Protein 1XE7 (pdb70)

Structure (mmCIF, N/CA/C/O backbone):
data_1XE7
#
_entry.id   1XE7
#
_cell.length_a   206.800
_cell.length_b   206.800
_cell.length_c   206.800
_cell.angle_alpha   90.00
_cell.angle_beta   90.00
_cell.angle_gamma   90.00
#
_symmetry.space_group_name_H-M   'I 4 3 2'
#
loop_
_entity.id
_entity.type
_entity.pdbx_description
1 polymer 'Hypothetical 22.5 kDa protein in TUB1-CPR3 intergenic region'
2 non-polymer GUANINE
3 non-polymer 1,2-ETHANEDIOL
4 non-polymer 'ACETIC ACID'
5 water water
#
loop_
_atom_site.group_PDB
_atom_site.id
_atom_site.type_symbol
_atom_site.label_atom_id
_atom_site.label_alt_id
_atom_site.label_comp_id
_atom_site.label_asym_id
_atom_site.label_entity_id
_atom_site.label_seq_id
_atom_site.pdbx_PDB_ins_code
_atom_site.Cartn_x
_atom_site.Cartn_y
_atom_site.Cartn_z
_atom_site.occupancy
_atom_site.B_iso_or_equiv
_atom_site.auth_seq_id
_atom_site.auth_comp_id
_atom_site.auth_asym_id
_atom_site.auth_atom_id
_atom_site.pdbx_PDB_model_num
ATOM 1 N N . ALA A 1 9 ? 178.240 143.811 34.350 1.00 44.09 9 ALA A N 1
ATOM 2 C CA . ALA A 1 9 ? 178.498 144.283 35.741 1.00 43.67 9 ALA A CA 1
ATOM 3 C C . ALA A 1 9 ? 179.299 145.582 35.737 1.00 43.03 9 ALA A C 1
ATOM 4 O O . ALA A 1 9 ? 180.317 145.689 35.055 1.00 42.07 9 ALA A O 1
ATOM 6 N N . ASN A 1 10 ? 178.836 146.569 36.499 1.00 42.00 10 ASN A N 1
ATOM 7 C CA . ASN A 1 10 ? 179.529 147.847 36.573 1.00 40.26 10 ASN A CA 1
ATOM 8 C C . ASN A 1 10 ? 180.984 147.649 36.959 1.00 37.18 10 ASN A C 1
ATOM 9 O O . ASN A 1 10 ? 181.327 146.691 37.647 1.00 37.27 10 ASN A O 1
ATOM 14 N N . ALA A 1 11 ? 181.838 148.558 36.507 1.00 33.00 11 ALA A N 1
ATOM 15 C CA . ALA A 1 11 ? 183.257 148.470 36.809 1.00 32.58 11 ALA A CA 1
ATOM 16 C C . ALA A 1 11 ? 183.816 149.835 37.147 1.00 30.01 11 ALA A C 1
ATOM 17 O O . ALA A 1 11 ? 183.447 150.841 36.540 1.00 29.11 11 ALA A O 1
ATOM 19 N N . ALA A 1 12 ? 184.709 149.868 38.127 1.00 29.73 12 ALA A N 1
ATOM 20 C CA . ALA A 1 12 ? 185.337 151.113 38.524 1.00 28.89 12 ALA A CA 1
ATOM 21 C C . ALA A 1 12 ? 186.309 151.505 37.415 1.00 29.28 12 ALA A C 1
ATOM 22 O O . ALA A 1 12 ? 186.940 150.647 36.801 1.00 28.53 12 ALA A O 1
ATOM 24 N N . ILE A 1 13 ? 186.408 152.802 37.152 1.00 29.99 13 ILE A N 1
ATOM 25 C CA . ILE A 1 13 ? 187.307 153.306 36.125 1.00 31.37 13 ILE A CA 1
ATOM 26 C C . ILE A 1 13 ? 188.635 153.654 36.792 1.00 31.34 13 ILE A C 1
ATOM 27 O O . ILE A 1 13 ? 188.806 154.742 37.342 1.00 31.05 13 ILE A O 1
ATOM 32 N N . GLU A 1 14 ? 189.565 152.706 36.747 1.00 31.20 14 GLU A N 1
ATOM 33 C CA . GLU A 1 14 ? 190.877 152.874 37.366 1.00 31.43 14 GLU A CA 1
ATOM 34 C C . GLU A 1 14 ? 191.987 152.545 36.362 1.00 30.14 14 GLU A C 1
ATOM 35 O O . GLU A 1 14 ? 192.662 151.520 36.475 1.00 29.68 14 GLU A O 1
ATOM 41 N N . PRO A 1 15 ? 192.191 153.422 35.367 1.00 30.36 15 PRO A N 1
ATOM 42 C CA . PRO A 1 15 ? 193.212 153.248 34.324 1.00 29.78 15 PRO A CA 1
ATOM 43 C C . PRO A 1 15 ? 194.589 152.944 34.904 1.00 30.14 15 PRO A C 1
ATOM 44 O O . PRO A 1 15 ? 195.025 153.607 35.843 1.00 29.55 15 PRO A O 1
ATOM 48 N N . ALA A 1 16 ? 195.271 151.951 34.338 1.00 28.31 16 ALA A N 1
ATOM 49 C CA . ALA A 1 16 ? 196.604 151.590 34.805 1.00 28.62 16 ALA A CA 1
ATOM 50 C C . ALA A 1 16 ? 197.609 152.652 34.379 1.00 28.51 16 ALA A C 1
ATOM 51 O O . ALA A 1 16 ? 197.288 153.562 33.609 1.00 27.80 16 ALA A O 1
ATOM 53 N N . SER A 1 17 ? 198.831 152.532 34.883 1.00 29.81 17 SER A N 1
ATOM 54 C CA . SER A 1 17 ? 199.883 153.489 34.573 1.00 30.32 17 SER A CA 1
ATOM 55 C C . SER A 1 17 ? 200.077 153.736 33.081 1.00 29.22 17 SER A C 1
ATOM 56 O O . SER A 1 17 ? 200.088 154.886 32.642 1.00 28.69 17 SER A O 1
ATOM 59 N N . PHE A 1 18 ? 200.227 152.669 32.299 1.00 29.44 18 PHE A N 1
ATOM 60 C CA . PHE A 1 18 ? 200.448 152.844 30.870 1.00 30.93 18 PHE A CA 1
ATOM 61 C C . PHE A 1 18 ? 199.233 153.294 30.066 1.00 31.05 18 PHE A C 1
ATOM 62 O O . PHE A 1 18 ? 199.325 153.483 28.855 1.00 32.22 18 PHE A O 1
ATOM 70 N N . VAL A 1 19 ? 198.096 153.469 30.734 1.00 29.76 19 VAL A N 1
ATOM 71 C CA . VAL A 1 19 ? 196.904 153.958 30.049 1.00 29.89 19 VAL A CA 1
ATOM 72 C C . VAL A 1 19 ? 196.920 155.478 30.179 1.00 30.16 19 VAL A C 1
ATOM 73 O O . VAL A 1 19 ? 196.671 156.195 29.213 1.00 31.16 19 VAL A O 1
ATOM 77 N N . LYS A 1 20 ? 197.233 155.963 31.377 1.00 30.59 20 LYS A N 1
ATOM 78 C CA . LYS A 1 20 ? 197.304 157.397 31.630 1.00 31.90 20 LYS A CA 1
ATOM 79 C C . LYS A 1 20 ? 198.515 157.969 30.898 1.00 32.59 20 LYS A C 1
ATOM 80 O O . LYS A 1 20 ? 198.492 159.105 30.424 1.00 33.53 20 LYS A O 1
ATOM 86 N N . VAL A 1 21 ? 199.575 157.171 30.823 1.00 31.80 21 VAL A N 1
ATOM 87 C CA . VAL A 1 21 ? 200.807 157.573 30.152 1.00 31.61 21 VAL A CA 1
ATOM 88 C C . VAL A 1 21 ? 201.245 156.460 29.203 1.00 29.86 21 VAL A C 1
ATOM 89 O O . VAL A 1 21 ? 202.021 155.575 29.572 1.00 29.65 21 VAL A O 1
ATOM 93 N N . PRO A 1 22 ? 200.739 156.488 27.961 1.00 28.79 22 PRO A N 1
ATOM 94 C CA . PRO A 1 22 ? 201.079 155.474 26.961 1.00 28.37 22 PRO A CA 1
ATOM 95 C C . PRO A 1 22 ? 202.581 155.258 26.820 1.00 26.89 22 PRO A C 1
ATOM 96 O O . PRO A 1 22 ? 203.364 156.202 26.902 1.00 27.88 22 PRO A O 1
ATOM 100 N N . MET A 1 23 ? 202.971 154.008 26.608 1.00 27.12 23 MET A N 1
ATOM 101 C CA . MET A 1 23 ? 204.378 153.673 26.432 1.00 26.61 23 MET A CA 1
ATOM 102 C C . MET A 1 23 ? 204.728 153.954 24.975 1.00 28.24 23 MET A C 1
ATOM 103 O O . MET A 1 23 ? 203.870 153.881 24.099 1.00 27.77 23 MET A O 1
ATOM 108 N N . PRO A 1 24 ? 205.994 154.294 24.692 1.00 29.03 24 PRO A N 1
ATOM 109 C CA . PRO A 1 24 ? 206.372 154.575 23.302 1.00 28.78 24 PRO A CA 1
ATOM 110 C C . PRO A 1 24 ? 206.258 153.387 22.355 1.00 29.09 24 PRO A C 1
ATOM 111 O O . PRO A 1 24 ? 205.985 153.560 21.167 1.00 30.34 24 PRO A O 1
ATOM 115 N N . GLU A 1 25 ? 206.462 152.182 22.878 1.00 27.68 25 GLU A N 1
ATOM 116 C CA . GLU A 1 25 ? 206.400 150.983 22.056 1.00 28.09 25 GLU A CA 1
ATOM 117 C C . GLU A 1 25 ? 205.658 149.852 22.756 1.00 27.72 25 GLU A C 1
ATOM 118 O O . GLU A 1 25 ? 205.668 149.756 23.981 1.00 28.67 25 GLU A O 1
ATOM 124 N N . PRO A 1 26 ? 205.010 148.975 21.981 1.00 27.38 26 PRO A N 1
ATOM 125 C CA . PRO A 1 26 ? 204.278 147.850 22.566 1.00 27.08 26 PRO A CA 1
ATOM 126 C C . PRO A 1 26 ? 205.205 146.641 22.669 1.00 26.80 26 PRO A C 1
ATOM 127 O O . PRO A 1 26 ? 206.304 146.639 22.098 1.00 25.50 26 PRO A O 1
ATOM 131 N N . PRO A 1 27 ? 204.783 145.599 23.401 1.00 26.02 27 PRO A N 1
ATOM 132 C CA . PRO A 1 27 ? 205.624 144.406 23.520 1.00 25.18 27 PRO A CA 1
ATOM 133 C C . PRO A 1 27 ? 205.886 143.913 22.095 1.00 27.35 27 PRO A C 1
ATOM 134 O O . PRO A 1 27 ? 205.026 144.060 21.222 1.00 25.35 27 PRO A O 1
ATOM 138 N N . SER A 1 28 ? 207.059 143.336 21.851 1.00 25.46 28 SER A N 1
ATOM 139 C CA . SER A 1 28 ? 207.387 142.869 20.507 1.00 25.88 28 SER A CA 1
ATOM 140 C C . SER A 1 28 ? 206.391 141.871 19.909 1.00 26.66 28 SER A C 1
ATOM 141 O O . SER A 1 28 ? 206.180 141.857 18.690 1.00 27.48 28 SER A O 1
ATOM 144 N N . SER A 1 29 ? 205.771 141.044 20.748 1.00 25.67 29 SER A N 1
ATOM 145 C CA . SER A 1 29 ? 204.799 140.069 20.255 1.00 26.90 29 SER A CA 1
ATOM 146 C C . SER A 1 29 ? 203.620 140.769 19.574 1.00 26.90 29 SER A C 1
ATOM 147 O O . SER A 1 29 ? 203.132 140.315 18.533 1.00 25.98 29 SER A O 1
ATOM 150 N N . LEU A 1 30 ? 203.166 141.873 20.162 1.00 27.73 30 LEU A N 1
ATOM 151 C CA . LEU A 1 30 ? 202.049 142.623 19.603 1.00 27.64 30 LEU A CA 1
ATOM 152 C C . LEU A 1 30 ? 202.504 143.407 18.374 1.00 29.02 30 LEU A C 1
ATOM 153 O O . LEU A 1 30 ? 201.750 143.563 17.414 1.00 28.03 30 LEU A O 1
ATOM 158 N N . GLN A 1 31 ? 203.739 143.901 18.397 1.00 29.17 31 GLN A N 1
ATOM 159 C CA . GLN A 1 31 ? 204.251 144.638 17.249 1.00 29.85 31 GLN A CA 1
ATOM 160 C C . GLN A 1 31 ? 204.292 143.680 16.062 1.00 28.89 31 GLN A C 1
ATOM 161 O O . GLN A 1 31 ? 203.961 144.057 14.938 1.00 29.62 31 GLN A O 1
ATOM 167 N N . GLN A 1 32 ? 204.692 142.437 16.320 1.00 29.74 32 GLN A N 1
ATOM 168 C CA . GLN A 1 32 ? 204.772 141.414 15.273 1.00 31.35 32 GLN A CA 1
ATOM 169 C C . GLN A 1 32 ? 203.377 141.138 14.708 1.00 31.29 32 GLN A C 1
ATOM 170 O O . GLN A 1 32 ? 203.201 140.979 13.497 1.00 28.06 32 GLN A O 1
ATOM 176 N N . LEU A 1 33 ? 202.390 141.072 15.596 1.00 28.66 33 LEU A N 1
ATOM 177 C CA . LEU A 1 33 ? 201.007 140.844 15.179 1.00 29.13 33 LEU A CA 1
ATOM 178 C C . LEU A 1 33 ? 200.565 142.009 14.293 1.00 28.04 33 LEU A C 1
ATOM 179 O O . LEU A 1 33 ? 199.950 141.808 13.246 1.00 31.01 33 LEU A O 1
ATOM 184 N N . ILE A 1 34 ? 200.883 143.226 14.720 1.00 26.79 34 ILE A N 1
ATOM 185 C CA . ILE A 1 34 ? 200.535 144.423 13.967 1.00 28.70 34 ILE A CA 1
ATOM 186 C C . ILE A 1 34 ? 201.177 144.391 12.575 1.00 30.73 34 ILE A C 1
ATOM 187 O O . ILE A 1 34 ? 200.519 144.667 11.569 1.00 30.41 34 ILE A O 1
ATOM 192 N N . ASN A 1 35 ? 202.457 144.038 12.521 1.00 30.78 35 ASN A N 1
ATOM 193 C CA . ASN A 1 35 ? 203.174 143.985 11.250 1.00 32.04 35 ASN A CA 1
ATOM 194 C C . ASN A 1 35 ? 202.704 142.883 10.317 1.00 32.46 35 ASN A C 1
ATOM 195 O O . ASN A 1 35 ? 202.481 143.132 9.130 1.00 35.13 35 ASN A O 1
ATOM 200 N N . ASP A 1 36 ? 202.567 141.666 10.836 1.00 30.93 36 ASP A N 1
ATOM 201 C CA . ASP A 1 36 ? 202.134 140.546 10.011 1.00 33.36 36 ASP A CA 1
ATOM 202 C C . ASP A 1 36 ? 200.719 140.727 9.458 1.00 34.47 36 ASP A C 1
ATOM 203 O O . ASP A 1 36 ? 200.458 140.423 8.293 1.00 34.48 36 ASP A O 1
ATOM 208 N N . TRP A 1 37 ? 199.809 141.217 10.293 1.00 33.05 37 TRP A N 1
ATOM 209 C CA . TRP A 1 37 ? 198.423 141.428 9.880 1.00 34.28 37 TRP A CA 1
ATOM 210 C C . TRP A 1 37 ? 198.219 142.783 9.220 1.00 34.11 37 TRP A C 1
ATOM 211 O O . TRP A 1 37 ? 197.129 143.091 8.734 1.00 34.65 37 TRP A O 1
ATOM 222 N N . GLN A 1 38 ? 199.273 143.590 9.207 1.00 35.04 38 GLN A N 1
ATOM 223 C CA . GLN A 1 38 ? 199.222 144.919 8.621 1.00 34.99 38 GLN A CA 1
ATOM 224 C C . GLN A 1 38 ? 198.105 145.774 9.215 1.00 34.49 38 GLN A C 1
ATOM 225 O O . GLN A 1 38 ? 197.337 146.416 8.495 1.00 33.14 38 GLN A O 1
ATOM 231 N N . LEU A 1 39 ? 198.017 145.782 10.542 1.00 31.70 39 LEU A N 1
ATOM 232 C CA . LEU A 1 39 ? 197.009 146.586 11.221 1.00 30.81 39 LEU A CA 1
ATOM 233 C C . LEU A 1 39 ? 197.486 148.029 11.148 1.00 30.01 39 LEU A C 1
ATOM 234 O O . LEU A 1 39 ? 198.692 148.289 11.160 1.00 31.59 39 LEU A O 1
ATOM 239 N N . ILE A 1 40 ? 196.551 148.966 11.062 1.00 29.51 40 ILE A N 1
ATOM 240 C CA . ILE A 1 40 ? 196.902 150.379 10.989 1.00 31.34 40 ILE A CA 1
ATOM 241 C C . ILE A 1 40 ? 196.292 151.121 12.166 1.00 31.80 40 ILE A C 1
ATOM 242 O O . ILE A 1 40 ? 195.315 150.661 12.757 1.00 29.72 40 ILE A O 1
ATOM 247 N N . LYS A 1 41 ? 196.866 152.266 12.511 1.00 32.09 41 LYS A N 1
ATOM 248 C CA . LYS A 1 41 ? 196.341 153.044 13.625 1.00 32.84 41 LYS A CA 1
ATOM 249 C C . LYS A 1 41 ? 194.985 153.651 13.287 1.00 33.84 41 LYS A C 1
ATOM 250 O O . LYS A 1 41 ? 194.824 154.297 12.252 1.00 32.45 41 LYS A O 1
ATOM 256 N N . HIS A 1 42 ? 194.009 153.434 14.166 1.00 32.86 42 HIS A N 1
ATOM 257 C CA . HIS A 1 42 ? 192.661 153.966 13.979 1.00 32.17 42 HIS A CA 1
ATOM 258 C C . HIS A 1 42 ? 192.644 155.416 14.459 1.00 32.79 42 HIS A C 1
ATOM 259 O O . HIS A 1 42 ? 193.414 155.787 15.347 1.00 31.88 42 HIS A O 1
ATOM 266 N N . ARG A 1 43 ? 191.769 156.233 13.876 1.00 33.35 43 ARG A N 1
ATOM 267 C CA . ARG A 1 43 ? 191.677 157.649 14.242 1.00 36.27 43 ARG A CA 1
ATOM 268 C C . ARG A 1 43 ? 191.331 157.865 15.712 1.00 34.87 43 ARG A C 1
ATOM 269 O O . ARG A 1 43 ? 191.692 158.884 16.297 1.00 34.65 43 ARG A O 1
ATOM 277 N N . GLU A 1 44 ? 190.620 156.911 16.303 1.00 33.73 44 GLU A N 1
ATOM 278 C CA . GLU A 1 44 ? 190.222 157.021 17.703 1.00 33.00 44 GLU A CA 1
ATOM 279 C C . GLU A 1 44 ? 191.200 156.363 18.667 1.00 29.67 44 GLU A C 1
ATOM 280 O O . GLU A 1 44 ? 190.973 156.358 19.874 1.00 27.77 44 GLU A O 1
ATOM 286 N N . GLY A 1 45 ? 192.285 155.818 18.131 1.00 27.86 45 GLY A N 1
ATOM 287 C CA . GLY A 1 45 ? 193.269 155.152 18.962 1.00 26.37 45 GLY A CA 1
ATOM 288 C C . GLY A 1 45 ? 193.185 153.660 18.722 1.00 25.92 45 GLY A C 1
ATOM 289 O O . GLY A 1 45 ? 192.150 153.164 18.276 1.00 25.71 45 GLY A O 1
ATOM 290 N N . GLY A 1 46 ? 194.266 152.943 19.012 1.00 24.50 46 GLY A N 1
ATOM 291 C CA . GLY A 1 46 ? 194.282 151.506 18.807 1.00 22.83 46 GLY A CA 1
ATOM 292 C C . GLY A 1 46 ? 194.650 151.126 17.382 1.00 23.19 46 GLY A C 1
ATOM 293 O O . GLY A 1 46 ? 194.816 151.991 16.525 1.00 26.34 46 GLY A O 1
ATOM 294 N N . TYR A 1 47 ? 194.780 149.831 17.124 1.00 24.33 47 TYR A N 1
ATOM 295 C CA . TYR A 1 47 ? 195.119 149.357 15.784 1.00 25.93 47 TYR A CA 1
ATOM 296 C C . TYR A 1 47 ? 193.955 148.558 15.224 1.00 26.25 47 TYR A C 1
ATOM 297 O O . TYR A 1 47 ? 193.244 147.888 15.969 1.00 23.93 47 TYR A O 1
ATOM 306 N N . PHE A 1 48 ? 193.770 148.592 13.908 1.00 27.14 48 PHE A N 1
ATOM 307 C CA . PHE A 1 48 ? 192.650 147.864 13.333 1.00 26.05 48 PHE A CA 1
ATOM 308 C C . PHE A 1 48 ? 192.831 147.533 11.863 1.00 27.83 48 PHE A C 1
ATOM 309 O O . PHE A 1 48 ? 193.765 147.997 11.209 1.00 26.49 48 PHE A O 1
ATOM 317 N N . LYS A 1 49 ? 191.914 146.720 11.359 1.00 26.74 49 LYS A N 1
ATOM 318 C CA . LYS A 1 49 ? 191.889 146.367 9.954 1.00 27.75 49 LYS A CA 1
ATOM 319 C C . LYS A 1 49 ? 190.535 145.783 9.603 1.00 26.32 49 LYS A C 1
ATOM 320 O O . LYS A 1 49 ? 190.000 144.935 10.323 1.00 25.34 49 LYS A O 1
ATOM 326 N N . GLU A 1 50 ? 189.976 146.251 8.496 1.00 25.02 50 GLU A N 1
ATOM 327 C CA . GLU A 1 50 ? 188.696 145.736 8.042 1.00 24.86 50 GLU A CA 1
ATOM 328 C C . GLU A 1 50 ? 189.060 144.478 7.269 1.00 26.26 50 GLU A C 1
ATOM 329 O O . GLU A 1 50 ? 189.815 144.538 6.294 1.00 25.74 50 GLU A O 1
ATOM 335 N N . THR A 1 51 ? 188.553 143.337 7.726 1.00 24.70 51 THR A N 1
ATOM 336 C CA . THR A 1 51 ? 188.848 142.055 7.106 1.00 24.49 51 THR A CA 1
ATOM 337 C C . THR A 1 51 ? 187.696 141.516 6.263 1.00 25.36 51 THR A C 1
ATOM 338 O O . THR A 1 51 ? 187.858 140.542 5.526 1.00 24.62 51 THR A O 1
ATOM 342 N N . ASP A 1 52 ? 186.527 142.131 6.386 1.00 24.77 52 ASP A N 1
ATOM 343 C CA . ASP A 1 52 ? 185.383 141.708 5.589 1.00 23.83 52 ASP A CA 1
ATOM 344 C C . ASP A 1 52 ? 184.390 142.843 5.410 1.00 23.42 52 ASP A C 1
ATOM 345 O O . ASP A 1 52 ? 184.169 143.656 6.309 1.00 22.10 52 ASP A O 1
ATOM 350 N N . ARG A 1 53 ? 183.830 142.908 4.208 1.00 20.66 53 ARG A N 1
ATOM 351 C CA . ARG A 1 53 ? 182.832 143.901 3.848 1.00 23.01 53 ARG A CA 1
ATOM 352 C C . ARG A 1 53 ? 181.961 143.133 2.868 1.00 24.30 53 ARG A C 1
ATOM 353 O O . ARG A 1 53 ? 182.411 142.758 1.781 1.00 24.50 53 ARG A O 1
ATOM 361 N N . SER A 1 54 ? 180.722 142.878 3.272 1.00 22.02 54 SER A N 1
ATOM 362 C CA . SER A 1 54 ? 179.794 142.105 2.466 1.00 21.66 54 SER A CA 1
ATOM 363 C C . SER A 1 54 ? 179.661 142.565 1.018 1.00 21.91 54 SER A C 1
ATOM 364 O O . SER A 1 54 ? 179.679 143.757 0.733 1.00 22.07 54 SER A O 1
ATOM 367 N N . PRO A 1 55 ? 179.520 141.605 0.091 1.00 23.39 55 PRO A N 1
ATOM 368 C CA . PRO A 1 55 ? 179.369 141.879 -1.345 1.00 24.58 55 PRO A CA 1
ATOM 369 C C . PRO A 1 55 ? 177.929 142.322 -1.597 1.00 25.01 55 PRO A C 1
ATOM 370 O O . PRO A 1 55 ? 177.598 142.861 -2.655 1.00 25.54 55 PRO A O 1
ATOM 374 N N . TYR A 1 56 ? 177.074 142.066 -0.613 1.00 22.75 56 TYR A N 1
ATOM 375 C CA . TYR A 1 56 ? 175.663 142.422 -0.701 1.00 25.30 56 TYR A CA 1
ATOM 376 C C . TYR A 1 56 ? 175.425 143.812 -0.137 1.00 25.56 56 TYR A C 1
ATOM 377 O O . TYR A 1 56 ? 176.044 144.204 0.857 1.00 25.23 56 TYR A O 1
ATOM 386 N N . THR A 1 57 ? 174.522 144.555 -0.767 1.00 25.15 57 THR A N 1
ATOM 387 C CA . THR A 1 57 ? 174.211 145.900 -0.315 1.00 25.18 57 THR A CA 1
ATOM 388 C C . THR A 1 57 ? 172.760 146.011 0.152 1.00 25.67 57 THR A C 1
ATOM 389 O O . THR A 1 57 ? 171.943 145.124 -0.111 1.00 25.81 57 THR A O 1
ATOM 393 N N . MET A 1 58 ? 172.456 147.104 0.848 1.00 26.84 58 MET A N 1
ATOM 394 C CA . MET A 1 58 ? 171.110 147.359 1.354 1.00 26.82 58 MET A CA 1
ATOM 395 C C . MET A 1 58 ? 170.849 148.861 1.368 1.00 27.85 58 MET A C 1
ATOM 396 O O . MET A 1 58 ? 171.773 149.661 1.527 1.00 24.91 58 MET A O 1
ATOM 401 N N . GLU A 1 59 ? 169.592 149.246 1.168 1.00 28.49 59 GLU A N 1
ATOM 402 C CA . GLU A 1 59 ? 169.228 150.654 1.183 1.00 31.26 59 GLU A CA 1
ATOM 403 C C . GLU A 1 59 ? 168.599 150.948 2.531 1.00 32.69 59 GLU A C 1
ATOM 404 O O . GLU A 1 59 ? 167.780 150.172 3.025 1.00 31.35 59 GLU A O 1
ATOM 410 N N . VAL A 1 60 ? 168.998 152.060 3.133 1.00 34.67 60 VAL A N 1
ATOM 411 C CA . VAL A 1 60 ? 168.476 152.429 4.437 1.00 38.98 60 VAL A CA 1
ATOM 412 C C . VAL A 1 60 ? 168.120 153.904 4.494 1.00 41.08 60 VAL A C 1
ATOM 413 O O . VAL A 1 60 ? 168.767 154.738 3.861 1.00 40.05 60 VAL A O 1
ATOM 417 N N . GLU A 1 61 ? 167.074 154.213 5.251 1.00 44.44 61 GLU A N 1
ATOM 418 C CA . GLU A 1 61 ? 166.631 155.588 5.416 1.00 48.77 61 GLU A CA 1
ATOM 419 C C . GLU A 1 61 ? 167.536 156.206 6.473 1.00 50.05 61 GLU A C 1
ATOM 420 O O . GLU A 1 61 ? 167.707 155.648 7.557 1.00 50.55 61 GLU A O 1
ATOM 426 N N . LYS A 1 62 ? 168.121 157.353 6.151 1.00 52.02 62 LYS A N 1
ATOM 427 C CA . LYS A 1 62 ? 169.025 158.026 7.073 1.00 53.83 62 LYS A CA 1
ATOM 428 C C . LYS A 1 62 ? 168.596 159.468 7.309 1.00 55.08 62 LYS A C 1
ATOM 429 O O . LYS A 1 62 ? 168.209 160.171 6.376 1.00 54.89 62 LYS A O 1
ATOM 435 N N . PRO A 1 63 ? 168.651 159.925 8.570 1.00 56.12 63 PRO A N 1
ATOM 436 C CA . PRO A 1 63 ? 168.263 161.300 8.894 1.00 57.35 63 PRO A CA 1
ATOM 437 C C . PRO A 1 63 ? 169.296 162.298 8.378 1.00 58.13 63 PRO A C 1
ATOM 438 O O . PRO A 1 63 ? 170.486 162.175 8.667 1.00 58.10 63 PRO A O 1
ATOM 442 N N . VAL A 1 64 ? 168.839 163.279 7.606 1.00 58.96 64 VAL A N 1
ATOM 443 C CA . VAL A 1 64 ? 169.735 164.293 7.063 1.00 59.88 64 VAL A CA 1
ATOM 444 C C . VAL A 1 64 ? 169.586 165.597 7.839 1.00 60.01 64 VAL A C 1
ATOM 445 O O . VAL A 1 64 ? 168.652 165.756 8.626 1.00 60.07 64 VAL A O 1
ATOM 449 N N . MET A 1 73 ? 167.567 158.221 1.462 1.00 43.81 73 MET A N 1
ATOM 450 C CA . MET A 1 73 ? 167.944 156.840 1.181 1.00 42.88 73 MET A CA 1
ATOM 451 C C . MET A 1 73 ? 169.401 156.723 0.746 1.00 39.92 73 MET A C 1
ATOM 452 O O . MET A 1 73 ? 169.839 157.398 -0.185 1.00 39.45 73 MET A O 1
ATOM 457 N N . VAL A 1 74 ? 170.149 155.863 1.429 1.00 36.54 74 VAL A N 1
ATOM 458 C CA . VAL A 1 74 ? 171.554 155.645 1.101 1.00 33.61 74 VAL A CA 1
ATOM 459 C C . VAL A 1 74 ? 171.827 154.152 0.943 1.00 31.97 74 VAL A C 1
ATOM 460 O O . VAL A 1 74 ? 171.046 153.317 1.397 1.00 31.69 74 VAL A O 1
ATOM 464 N N . THR A 1 75 ? 172.936 153.817 0.291 1.00 30.26 75 THR A N 1
ATOM 465 C CA . THR A 1 75 ? 173.300 152.419 0.088 1.00 27.56 75 THR A CA 1
ATOM 466 C C . THR A 1 75 ? 174.481 152.069 0.987 1.00 27.34 75 THR A C 1
ATOM 467 O O . THR A 1 75 ? 175.392 152.874 1.172 1.00 28.36 75 THR A O 1
ATOM 471 N N . ARG A 1 76 ? 174.449 150.868 1.548 1.00 27.69 76 ARG A N 1
ATOM 472 C CA . ARG A 1 76 ? 175.501 150.395 2.440 1.00 25.26 76 ARG A CA 1
ATOM 473 C C . ARG A 1 76 ? 175.740 148.915 2.193 1.00 24.86 76 ARG A C 1
ATOM 474 O O . ARG A 1 76 ? 174.861 148.212 1.700 1.00 24.20 76 ARG A O 1
ATOM 482 N N . ASN A 1 77 ? 176.933 148.432 2.521 1.00 23.52 77 ASN A N 1
ATOM 483 C CA . ASN A 1 77 ? 177.180 147.009 2.387 1.00 22.33 77 ASN A CA 1
ATOM 484 C C . ASN A 1 77 ? 176.393 146.451 3.570 1.00 21.75 77 ASN A C 1
ATOM 485 O O . ASN A 1 77 ? 176.194 147.162 4.557 1.00 22.34 77 ASN A O 1
ATOM 490 N N . GLN A 1 78 ? 175.922 145.213 3.481 1.00 22.01 78 GLN A N 1
ATOM 491 C CA . GLN A 1 78 ? 175.142 144.657 4.586 1.00 22.34 78 GLN A CA 1
ATOM 492 C C . GLN A 1 78 ? 175.915 144.613 5.894 1.00 24.37 78 GLN A C 1
ATOM 493 O O . GLN A 1 78 ? 175.328 144.799 6.965 1.00 21.82 78 GLN A O 1
ATOM 499 N N . SER A 1 79 ? 177.225 144.380 5.814 1.00 21.98 79 SER A N 1
ATOM 500 C CA . SER A 1 79 ? 178.039 144.310 7.026 1.00 22.56 79 SER A CA 1
ATOM 501 C C . SER A 1 79 ? 179.534 144.507 6.794 1.00 23.71 79 SER A C 1
ATOM 502 O O . SER A 1 79 ? 180.028 144.369 5.674 1.00 23.36 79 SER A O 1
ATOM 505 N N . THR A 1 80 ? 180.237 144.842 7.872 1.00 21.19 80 THR A N 1
ATOM 506 C CA . THR A 1 80 ? 181.684 144.985 7.844 1.00 21.91 80 THR A CA 1
ATOM 507 C C . THR A 1 80 ? 182.209 144.355 9.126 1.00 22.68 80 THR A C 1
ATOM 508 O O . THR A 1 80 ? 181.517 144.320 10.156 1.00 19.94 80 THR A O 1
ATOM 512 N N . LEU A 1 81 ? 183.429 143.843 9.047 1.00 20.91 81 LEU A N 1
ATOM 513 C CA . LEU A 1 81 ? 184.085 143.180 10.164 1.00 20.66 81 LEU A CA 1
ATOM 514 C C . LEU A 1 81 ? 185.497 143.721 10.320 1.00 23.09 81 LEU A C 1
ATOM 515 O O . LEU A 1 81 ? 186.210 143.877 9.331 1.00 22.41 81 LEU A O 1
ATOM 520 N N . ILE A 1 82 ? 185.899 144.017 11.555 1.00 22.36 82 ILE A N 1
ATOM 521 C CA . ILE A 1 82 ? 187.260 144.492 11.793 1.00 23.82 82 ILE A CA 1
ATOM 522 C C . ILE A 1 82 ? 187.884 143.800 12.996 1.00 24.88 82 ILE A C 1
ATOM 523 O O . ILE A 1 82 ? 187.190 143.224 13.838 1.00 23.26 82 ILE A O 1
ATOM 528 N N . TYR A 1 83 ? 189.212 143.835 13.038 1.00 24.49 83 TYR A N 1
ATOM 529 C CA . TYR A 1 83 ? 189.978 143.334 14.167 1.00 23.96 83 TYR A CA 1
ATOM 530 C C . TYR A 1 83 ? 190.273 144.681 14.818 1.00 22.96 83 TYR A C 1
ATOM 531 O O . TYR A 1 83 ? 190.502 145.668 14.116 1.00 23.20 83 TYR A O 1
ATOM 540 N N . TYR A 1 84 ? 190.254 144.748 16.143 1.00 22.63 84 TYR A N 1
ATOM 541 C CA . TYR A 1 84 ? 190.562 145.998 16.821 1.00 22.57 84 TYR A CA 1
ATOM 542 C C . TYR A 1 84 ? 191.436 145.633 18.006 1.00 23.76 84 TYR A C 1
ATOM 543 O O . TYR A 1 84 ? 191.049 144.812 18.835 1.00 23.21 84 TYR A O 1
ATOM 552 N N . LEU A 1 85 ? 192.615 146.245 18.069 1.00 23.86 85 LEU A N 1
ATOM 553 C CA . LEU A 1 85 ? 193.595 145.943 19.109 1.00 23.07 85 LEU A CA 1
ATOM 554 C C . LEU A 1 85 ? 194.085 147.151 19.891 1.00 22.02 85 LEU A C 1
ATOM 555 O O . LEU A 1 85 ? 194.441 148.174 19.311 1.00 24.24 85 LEU A O 1
ATOM 560 N N . LEU A 1 86 ? 194.086 147.038 21.217 1.00 21.21 86 LEU A N 1
ATOM 561 C CA . LEU A 1 86 ? 194.603 148.114 22.057 1.00 20.98 86 LEU A CA 1
ATOM 562 C C . LEU A 1 86 ? 195.915 147.567 22.601 1.00 20.39 86 LEU A C 1
ATOM 563 O O . LEU A 1 86 ? 196.027 146.375 22.891 1.00 19.21 86 LEU A O 1
ATOM 568 N N . THR A 1 87 ? 196.902 148.442 22.727 1.00 21.00 87 THR A N 1
ATOM 569 C CA . THR A 1 87 ? 198.231 148.054 23.184 1.00 22.14 87 THR A CA 1
ATOM 570 C C . THR A 1 87 ? 198.765 149.071 24.185 1.00 21.87 87 THR A C 1
ATOM 571 O O . THR A 1 87 ? 198.218 150.159 24.327 1.00 21.44 87 THR A O 1
ATOM 575 N N . PRO A 1 88 ? 199.866 148.737 24.874 1.00 22.10 88 PRO A N 1
ATOM 576 C CA . PRO A 1 88 ? 200.420 149.683 25.842 1.00 22.55 88 PRO A CA 1
ATOM 577 C C . PRO A 1 88 ? 200.827 151.026 25.213 1.00 22.63 88 PRO A C 1
ATOM 578 O O . PRO A 1 88 ? 200.867 152.045 25.898 1.00 23.55 88 PRO A O 1
ATOM 582 N N . ASP A 1 89 ? 201.111 151.036 23.909 1.00 22.73 89 ASP A N 1
ATOM 583 C CA . ASP A 1 89 ? 201.499 152.281 23.243 1.00 24.80 89 ASP A CA 1
ATOM 584 C C . ASP A 1 89 ? 200.290 153.042 22.686 1.00 25.17 89 ASP A C 1
ATOM 585 O O . ASP A 1 89 ? 200.373 154.239 22.403 1.00 25.32 89 ASP A O 1
ATOM 590 N N . SER A 1 90 ? 199.173 152.341 22.521 1.00 24.05 90 SER A N 1
ATOM 591 C CA . SER A 1 90 ? 197.928 152.957 22.052 1.00 24.71 90 SER A CA 1
ATOM 592 C C . SER A 1 90 ? 196.876 152.176 22.833 1.00 24.55 90 SER A C 1
ATOM 593 O O . SER A 1 90 ? 196.187 151.321 22.288 1.00 24.06 90 SER A O 1
ATOM 596 N N . PRO A 1 91 ? 196.760 152.464 24.140 1.00 24.99 91 PRO A N 1
ATOM 597 C CA . PRO A 1 91 ? 195.833 151.815 25.073 1.00 25.30 91 PRO A CA 1
ATOM 598 C C . PRO A 1 91 ? 194.419 152.364 25.162 1.00 24.41 91 PRO A C 1
ATOM 599 O O . PRO A 1 91 ? 193.633 151.880 25.971 1.00 24.87 91 PRO A O 1
ATOM 603 N N . ILE A 1 92 ? 194.093 153.358 24.347 1.00 25.08 92 ILE A N 1
ATOM 604 C CA . ILE A 1 92 ? 192.773 153.965 24.424 1.00 25.48 92 ILE A CA 1
ATOM 605 C C . ILE A 1 92 ? 192.035 154.132 23.107 1.00 26.53 92 ILE A C 1
ATOM 606 O O . ILE A 1 92 ? 192.624 154.496 22.088 1.00 25.10 92 ILE A O 1
ATOM 611 N N . GLY A 1 93 ? 190.736 153.844 23.150 1.00 26.39 93 GLY A N 1
ATOM 612 C CA . GLY A 1 93 ? 189.874 154.035 21.998 1.00 25.86 93 GLY A CA 1
ATOM 613 C C . GLY A 1 93 ? 189.010 155.201 22.452 1.00 25.63 93 GLY A C 1
ATOM 614 O O . GLY A 1 93 ? 188.167 155.041 23.342 1.00 25.20 93 GLY A O 1
ATOM 615 N N . LYS A 1 94 ? 189.233 156.377 21.869 1.00 25.05 94 LYS A N 1
ATOM 616 C CA . LYS A 1 94 ? 188.513 157.597 22.242 1.00 25.90 94 LYS A CA 1
ATOM 617 C C . LYS A 1 94 ? 187.017 157.569 21.951 1.00 25.87 94 LYS A C 1
ATOM 618 O O . LYS A 1 94 ? 186.565 156.885 21.033 1.00 24.68 94 LYS A O 1
ATOM 624 N N . PHE A 1 95 ? 186.259 158.329 22.738 1.00 25.13 95 PHE A N 1
ATOM 625 C CA . PHE A 1 95 ? 184.804 158.408 22.594 1.00 25.98 95 PHE A CA 1
ATOM 626 C C . PHE A 1 95 ? 184.340 158.729 21.179 1.00 25.58 95 PHE A C 1
ATOM 627 O O . PHE A 1 95 ? 184.802 159.686 20.564 1.00 25.42 95 PHE A O 1
ATOM 635 N N . HIS A 1 96 ? 183.407 157.926 20.686 1.00 26.49 96 HIS A N 1
ATOM 636 C CA . HIS A 1 96 ? 182.824 158.111 19.361 1.00 27.30 96 HIS A CA 1
ATOM 637 C C . HIS A 1 96 ? 181.538 157.296 19.316 1.00 26.88 96 HIS A C 1
ATOM 638 O O . HIS A 1 96 ? 181.339 156.396 20.130 1.00 25.71 96 HIS A O 1
ATOM 645 N N . LYS A 1 97 ? 180.665 157.612 18.369 1.00 27.06 97 LYS A N 1
ATOM 646 C CA . LYS A 1 97 ? 179.426 156.867 18.233 1.00 27.33 97 LYS A CA 1
ATOM 647 C C . LYS A 1 97 ? 179.139 156.582 16.770 1.00 28.07 97 LYS A C 1
ATOM 648 O O . LYS A 1 97 ? 179.730 157.191 15.874 1.00 27.53 97 LYS A O 1
ATOM 654 N N . ASN A 1 98 ? 178.251 155.624 16.536 1.00 26.99 98 ASN A N 1
ATOM 655 C CA . ASN A 1 98 ? 177.851 155.268 15.187 1.00 26.94 98 ASN A CA 1
ATOM 656 C C . ASN A 1 98 ? 176.334 155.220 15.220 1.00 26.70 98 ASN A C 1
ATOM 657 O O . ASN A 1 98 ? 175.742 154.901 16.250 1.00 24.66 98 ASN A O 1
ATOM 662 N N . ILE A 1 99 ? 175.711 155.552 14.099 1.00 26.56 99 ILE A N 1
ATOM 663 C CA . ILE A 1 99 ? 174.261 155.526 13.998 1.00 26.09 99 ILE A CA 1
ATOM 664 C C . ILE A 1 99 ? 173.780 154.090 14.198 1.00 25.52 99 ILE A C 1
ATOM 665 O O . ILE A 1 99 ? 172.671 153.846 14.692 1.00 23.82 99 ILE A O 1
ATOM 670 N N . ASN A 1 100 ? 174.625 153.137 13.819 1.00 24.37 100 ASN A N 1
ATOM 671 C CA . ASN A 1 100 ? 174.270 151.730 13.926 1.00 23.69 100 ASN A CA 1
ATOM 672 C C . ASN A 1 100 ? 174.822 151.036 15.163 1.00 23.79 100 ASN A C 1
ATOM 673 O O . ASN A 1 100 ? 175.841 151.450 15.721 1.00 23.88 100 ASN A O 1
ATOM 678 N N . ARG A 1 101 ? 174.140 149.973 15.579 1.00 22.72 101 ARG A N 1
ATOM 679 C CA . ARG A 1 101 ? 174.572 149.195 16.734 1.00 21.21 101 ARG A CA 1
ATOM 680 C C . ARG A 1 101 ? 175.797 148.393 16.319 1.00 21.48 101 ARG A C 1
ATOM 681 O O . ARG A 1 101 ? 175.931 147.995 15.164 1.00 20.13 101 ARG A O 1
ATOM 689 N N . ILE A 1 102 ? 176.692 148.143 17.262 1.00 19.83 102 ILE A N 1
ATOM 690 C CA . ILE A 1 102 ? 177.895 147.398 16.934 1.00 20.49 102 ILE A CA 1
ATOM 691 C C . ILE A 1 102 ? 178.084 146.195 17.837 1.00 20.47 102 ILE A C 1
ATOM 692 O O . ILE A 1 102 ? 178.009 146.305 19.067 1.00 19.65 102 ILE A O 1
ATOM 697 N N . ILE A 1 103 ? 178.311 145.047 17.203 1.00 18.53 103 ILE A N 1
ATOM 698 C CA . ILE A 1 103 ? 178.524 143.778 17.879 1.00 19.31 103 ILE A CA 1
ATOM 699 C C . ILE A 1 103 ? 180.017 143.633 18.166 1.00 21.02 103 ILE A C 1
ATOM 700 O O . ILE A 1 103 ? 180.837 143.766 17.258 1.00 19.73 103 ILE A O 1
ATOM 705 N N . HIS A 1 104 ? 180.364 143.366 19.424 1.00 20.04 104 HIS A N 1
ATOM 706 C CA . HIS A 1 104 ? 181.769 143.204 19.801 1.00 20.34 104 HIS A CA 1
ATOM 707 C C . HIS A 1 104 ? 182.000 141.796 20.323 1.00 21.13 104 HIS A C 1
ATOM 708 O O . HIS A 1 104 ? 181.201 141.264 21.100 1.00 20.99 104 HIS A O 1
ATOM 715 N N . ILE A 1 105 ? 183.104 141.191 19.900 1.00 18.51 105 ILE A N 1
ATOM 716 C CA . ILE A 1 105 ? 183.421 139.833 20.310 1.00 18.68 105 ILE A CA 1
ATOM 717 C C . ILE A 1 105 ? 184.864 139.761 20.781 1.00 20.55 105 ILE A C 1
ATOM 718 O O . ILE A 1 105 ? 185.786 140.036 20.017 1.00 19.90 105 ILE A O 1
ATOM 723 N N . LEU A 1 106 ? 185.051 139.401 22.047 1.00 19.24 106 LEU A N 1
ATOM 724 C CA . LEU A 1 106 ? 186.395 139.295 22.609 1.00 19.42 106 LEU A CA 1
ATOM 725 C C . LEU A 1 106 ? 187.139 138.100 22.044 1.00 18.91 106 LEU A C 1
ATOM 726 O O . LEU A 1 106 ? 186.570 137.021 21.891 1.00 19.89 106 LEU A O 1
ATOM 731 N N . GLN A 1 107 ? 188.425 138.281 21.752 1.00 20.98 107 GLN A N 1
ATOM 732 C CA . GLN A 1 107 ? 189.218 137.170 21.256 1.00 20.65 107 GLN A CA 1
ATOM 733 C C . GLN A 1 107 ? 190.419 136.911 22.166 1.00 19.70 107 GLN A C 1
ATOM 734 O O . GLN A 1 107 ? 190.655 135.778 22.573 1.00 20.38 107 GLN A O 1
ATOM 740 N N . ARG A 1 108 ? 191.156 137.962 22.502 1.00 20.84 108 ARG A N 1
ATOM 741 C CA . ARG A 1 108 ? 192.322 137.816 23.376 1.00 21.01 108 ARG A CA 1
ATOM 742 C C . ARG A 1 108 ? 192.524 139.004 24.308 1.00 19.74 108 ARG A C 1
ATOM 743 O O . ARG A 1 108 ? 192.288 140.150 23.938 1.00 20.60 108 ARG A O 1
ATOM 751 N N . GLY A 1 109 ? 192.967 138.721 25.529 1.00 21.43 109 GLY A N 1
ATOM 752 C CA . GLY A 1 109 ? 193.241 139.787 26.471 1.00 19.78 109 GLY A CA 1
ATOM 753 C C . GLY A 1 109 ? 192.094 140.306 27.311 1.00 22.27 109 GLY A C 1
ATOM 754 O O . GLY A 1 109 ? 191.076 139.631 27.496 1.00 23.12 109 GLY A O 1
ATOM 755 N N . LYS A 1 110 ? 192.282 141.522 27.817 1.00 22.13 110 LYS A N 1
ATOM 756 C CA . LYS A 1 110 ? 191.306 142.178 28.674 1.00 22.87 110 LYS A CA 1
ATOM 757 C C . LYS A 1 110 ? 191.225 143.679 28.431 1.00 22.51 110 LYS A C 1
ATOM 758 O O . LYS A 1 110 ? 192.215 144.332 28.097 1.00 22.11 110 LYS A O 1
ATOM 764 N N . GLY A 1 111 ? 190.029 144.230 28.604 1.00 21.04 111 GLY A N 1
ATOM 765 C CA . GLY A 1 111 ? 189.850 145.650 28.401 1.00 20.97 111 GLY A CA 1
ATOM 766 C C . GLY A 1 111 ? 188.626 146.143 29.143 1.00 20.27 111 GLY A C 1
ATOM 767 O O . GLY A 1 111 ? 187.941 145.366 29.808 1.00 22.91 111 GLY A O 1
ATOM 768 N N . GLN A 1 112 ? 188.354 147.434 29.030 1.00 21.32 112 GLN A N 1
ATOM 769 C CA . GLN A 1 112 ? 187.201 148.015 29.695 1.00 22.42 112 GLN A CA 1
ATOM 770 C C . GLN A 1 112 ? 186.514 149.024 28.788 1.00 23.25 112 GLN A C 1
ATOM 771 O O . GLN A 1 112 ? 187.165 149.795 28.073 1.00 23.16 112 GLN A O 1
ATOM 777 N N . TYR A 1 113 ? 185.188 149.007 28.808 1.00 21.43 113 TYR A N 1
ATOM 778 C CA . TYR A 1 113 ? 184.413 149.938 28.004 1.00 21.74 113 TYR A CA 1
ATOM 779 C C . TYR A 1 113 ? 183.686 150.945 28.873 1.00 21.03 113 TYR A C 1
ATOM 780 O O . TYR A 1 113 ? 183.314 150.653 30.010 1.00 22.27 113 TYR A O 1
ATOM 789 N N . VAL A 1 114 ? 183.516 152.142 28.330 1.00 21.15 114 VAL A N 1
ATOM 790 C CA . VAL A 1 114 ? 182.798 153.209 29.003 1.00 21.31 114 VAL A CA 1
ATOM 791 C C . VAL A 1 114 ? 181.789 153.729 27.986 1.00 21.77 114 VAL A C 1
ATOM 792 O O . VAL A 1 114 ? 182.158 154.113 26.868 1.00 20.69 114 VAL A O 1
ATOM 796 N N . LEU A 1 115 ? 180.515 153.723 28.368 1.00 21.93 115 LEU A N 1
ATOM 797 C CA . LEU A 1 115 ? 179.453 154.186 27.485 1.00 22.68 115 LEU A CA 1
ATOM 798 C C . LEU A 1 115 ? 178.762 155.421 28.042 1.00 23.89 115 LEU A C 1
ATOM 799 O O . LEU A 1 115 ? 178.528 155.522 29.248 1.00 24.63 115 LEU A O 1
ATOM 804 N N . VAL A 1 116 ? 178.445 156.364 27.163 1.00 24.21 116 VAL A N 1
ATOM 805 C CA . VAL A 1 116 ? 177.740 157.573 27.577 1.00 24.26 116 VAL A CA 1
ATOM 806 C C . VAL A 1 116 ? 176.493 157.697 26.715 1.00 25.47 116 VAL A C 1
ATOM 807 O O . VAL A 1 116 ? 176.588 157.928 25.509 1.00 23.51 116 VAL A O 1
ATOM 811 N N . TYR A 1 117 ? 175.328 157.536 27.337 1.00 25.49 117 TYR A N 1
ATOM 812 C CA . TYR A 1 117 ? 174.060 157.617 26.620 1.00 26.48 117 TYR A CA 1
ATOM 813 C C . TYR A 1 117 ? 173.649 159.066 26.367 1.00 28.41 117 TYR A C 1
ATOM 814 O O . TYR A 1 117 ? 174.074 159.973 27.080 1.00 27.76 117 TYR A O 1
ATOM 823 N N . PRO A 1 118 ? 172.810 159.299 25.343 1.00 30.86 118 PRO A N 1
ATOM 824 C CA . PRO A 1 118 ? 172.374 160.663 25.026 1.00 31.79 118 PRO A CA 1
ATOM 825 C C . PRO A 1 118 ? 171.754 161.419 26.192 1.00 32.16 118 PRO A C 1
ATOM 826 O O . PRO A 1 118 ? 171.851 162.643 26.264 1.00 31.22 118 PRO A O 1
ATOM 830 N N . ASP A 1 119 ? 171.133 160.689 27.111 1.00 31.25 119 ASP A N 1
ATOM 831 C CA . ASP A 1 119 ? 170.509 161.302 28.277 1.00 32.25 119 ASP A CA 1
ATOM 832 C C . ASP A 1 119 ? 171.541 161.656 29.345 1.00 31.98 119 ASP A C 1
ATOM 833 O O . ASP A 1 119 ? 171.221 162.312 30.336 1.00 32.69 119 ASP A O 1
ATOM 838 N N . GLY A 1 120 ? 172.781 161.216 29.145 1.00 31.25 120 GLY A N 1
ATOM 839 C CA . GLY A 1 120 ? 173.835 161.525 30.095 1.00 29.89 120 GLY A CA 1
ATOM 840 C C . GLY A 1 120 ? 174.323 160.384 30.971 1.00 29.00 120 GLY A C 1
ATOM 841 O O . GLY A 1 120 ? 175.382 160.487 31.593 1.00 29.45 120 GLY A O 1
ATOM 842 N N . GLN A 1 121 ? 173.573 159.290 31.029 1.00 26.98 121 GLN A N 1
ATOM 843 C CA . GLN A 1 121 ? 173.987 158.166 31.860 1.00 26.10 121 GLN A CA 1
ATOM 844 C C . GLN A 1 121 ? 175.315 157.575 31.391 1.00 25.04 121 GLN A C 1
ATOM 845 O O . GLN A 1 121 ? 175.538 157.402 30.193 1.00 25.30 121 GLN A O 1
ATOM 851 N N . VAL A 1 122 ? 176.189 157.268 32.345 1.00 24.84 122 VAL A N 1
ATOM 852 C CA . VAL A 1 122 ? 177.488 156.668 32.039 1.00 24.38 122 VAL A CA 1
ATOM 853 C C . VAL A 1 122 ? 177.504 155.231 32.550 1.00 25.37 122 VAL A C 1
ATOM 854 O O . VAL A 1 122 ? 177.114 154.962 33.687 1.00 24.62 122 VAL A O 1
ATOM 858 N N . LYS A 1 123 ? 177.959 154.313 31.707 1.00 24.17 123 LYS A N 1
ATOM 859 C CA . LYS A 1 123 ? 178.029 152.908 32.074 1.00 25.59 123 LYS A CA 1
ATOM 860 C C . LYS A 1 123 ? 179.436 152.390 31.776 1.00 25.19 123 LYS A C 1
ATOM 861 O O . LYS A 1 123 ? 180.051 152.795 30.796 1.00 23.68 123 LYS A O 1
ATOM 867 N N . SER A 1 124 ? 179.948 151.506 32.625 1.00 25.27 124 SER A N 1
ATOM 868 C CA . SER A 1 124 ? 181.277 150.949 32.398 1.00 24.97 124 SER A CA 1
ATOM 869 C C . SER A 1 124 ? 181.311 149.489 32.827 1.00 25.01 124 SER A C 1
ATOM 870 O O . SER A 1 124 ? 180.758 149.118 33.869 1.00 27.24 124 SER A O 1
ATOM 873 N N . PHE A 1 125 ? 181.941 148.656 32.002 1.00 23.70 125 PHE A N 1
ATOM 874 C CA . PHE A 1 125 ? 182.051 147.234 32.282 1.00 22.45 125 PHE A CA 1
ATOM 875 C C . PHE A 1 125 ? 183.374 146.701 31.751 1.00 23.32 125 PHE A C 1
ATOM 876 O O . PHE A 1 125 ? 183.984 147.294 30.858 1.00 23.92 125 PHE A O 1
ATOM 884 N N . LYS A 1 126 ? 183.814 145.584 32.316 1.00 22.96 126 LYS A N 1
ATOM 885 C CA . LYS A 1 126 ? 185.071 144.976 31.913 1.00 23.16 126 LYS A CA 1
ATOM 886 C C . LYS A 1 126 ? 184.873 143.820 30.950 1.00 23.61 126 LYS A C 1
ATOM 887 O O . LYS A 1 126 ? 183.890 143.084 31.032 1.00 21.53 126 LYS A O 1
ATOM 893 N N . VAL A 1 127 ? 185.824 143.677 30.033 1.00 22.99 127 VAL A N 1
ATOM 894 C CA . VAL A 1 127 ? 185.797 142.624 29.029 1.00 23.02 127 VAL A CA 1
ATOM 895 C C . VAL A 1 127 ? 186.928 141.630 29.284 1.00 23.45 127 VAL A C 1
ATOM 896 O O . VAL A 1 127 ? 188.079 142.022 29.486 1.00 23.80 127 VAL A O 1
ATOM 900 N N . GLY A 1 128 ? 186.587 140.347 29.270 1.00 23.81 128 GLY A N 1
ATOM 901 C CA . GLY A 1 128 ? 187.563 139.299 29.511 1.00 24.49 128 GLY A CA 1
ATOM 902 C C . GLY A 1 128 ? 186.859 137.959 29.555 1.00 24.94 128 GLY A C 1
ATOM 903 O O . GLY A 1 128 ? 185.634 137.904 29.465 1.00 24.30 128 GLY A O 1
ATOM 904 N N . PHE A 1 129 ? 187.616 136.876 29.704 1.00 25.19 129 PHE A N 1
ATOM 905 C CA . PHE A 1 129 ? 187.020 135.546 29.743 1.00 26.91 129 PHE A CA 1
ATOM 906 C C . PHE A 1 129 ? 186.677 135.033 31.141 1.00 29.12 129 PHE A C 1
ATOM 907 O O . PHE A 1 129 ? 186.247 133.890 31.295 1.00 29.13 129 PHE A O 1
ATOM 915 N N . ASP A 1 130 ? 186.853 135.875 32.155 1.00 29.74 130 ASP A N 1
ATOM 916 C CA . ASP A 1 130 ? 186.539 135.477 33.529 1.00 30.72 130 ASP A CA 1
ATOM 917 C C . ASP A 1 130 ? 185.128 135.963 33.852 1.00 30.93 130 ASP A C 1
ATOM 918 O O . ASP A 1 130 ? 184.945 136.913 34.613 1.00 31.49 130 ASP A O 1
ATOM 923 N N . TYR A 1 131 ? 184.129 135.303 33.268 1.00 30.48 131 TYR A N 1
ATOM 924 C CA . TYR A 1 131 ? 182.740 135.693 33.468 1.00 31.97 131 TYR A CA 1
ATOM 925 C C . TYR A 1 131 ? 182.289 135.545 34.915 1.00 34.09 131 TYR A C 1
ATOM 926 O O . TYR A 1 131 ? 181.370 136.235 35.352 1.00 34.12 131 TYR A O 1
ATOM 935 N N . LYS A 1 132 ? 182.940 134.658 35.660 1.00 36.88 132 LYS A N 1
ATOM 936 C CA . LYS A 1 132 ? 182.585 134.460 37.062 1.00 39.71 132 LYS A CA 1
ATOM 937 C C . LYS A 1 132 ? 182.877 135.734 37.845 1.00 40.55 132 LYS A C 1
ATOM 938 O O . LYS A 1 132 ? 182.303 135.970 38.911 1.00 41.55 132 LYS A O 1
ATOM 944 N N . ASN A 1 133 ? 183.770 136.559 37.309 1.00 39.80 133 ASN A N 1
ATOM 945 C CA . ASN A 1 133 ? 184.122 137.815 37.955 1.00 39.72 133 ASN A CA 1
ATOM 946 C C . ASN A 1 133 ? 183.523 139.037 37.266 1.00 38.07 133 ASN A C 1
ATOM 947 O O . ASN A 1 133 ? 184.062 140.137 37.362 1.00 38.21 133 ASN A O 1
ATOM 952 N N . GLY A 1 134 ? 182.410 138.829 36.565 1.00 36.07 134 GLY A N 1
ATOM 953 C CA . GLY A 1 134 ? 181.717 139.924 35.904 1.00 33.93 134 GLY A CA 1
ATOM 954 C C . GLY A 1 134 ? 182.135 140.317 34.498 1.00 31.84 134 GLY A C 1
ATOM 955 O O . GLY A 1 134 ? 181.465 141.137 33.869 1.00 32.22 134 GLY A O 1
ATOM 956 N N . GLU A 1 135 ? 183.228 139.748 34.002 1.00 29.42 135 GLU A N 1
ATOM 957 C CA . GLU A 1 135 ? 183.720 140.072 32.660 1.00 27.73 135 GLU A CA 1
ATOM 958 C C . GLU A 1 135 ? 182.833 139.482 31.563 1.00 26.91 135 GLU A C 1
ATOM 959 O O . GLU A 1 135 ? 182.269 138.402 31.732 1.00 26.74 135 GLU A O 1
ATOM 965 N N . VAL A 1 136 ? 182.701 140.194 30.444 1.00 24.07 136 VAL A N 1
ATOM 966 C CA . VAL A 1 136 ? 181.897 139.690 29.331 1.00 23.41 136 VAL A CA 1
ATOM 967 C C . VAL A 1 136 ? 182.771 139.481 28.094 1.00 22.83 136 VAL A C 1
ATOM 968 O O . VAL A 1 136 ? 183.817 140.119 27.959 1.00 21.94 136 VAL A O 1
ATOM 972 N N . SER A 1 137 ? 182.345 138.585 27.202 1.00 21.44 137 SER A N 1
ATOM 973 C CA . SER A 1 137 ? 183.104 138.305 25.986 1.00 20.75 137 SER A CA 1
ATOM 974 C C . SER A 1 137 ? 182.322 138.604 24.708 1.00 21.43 137 SER A C 1
ATOM 975 O O . SER A 1 137 ? 182.801 138.344 23.603 1.00 20.43 137 SER A O 1
ATOM 978 N N . GLN A 1 138 ? 181.115 139.140 24.881 1.00 20.13 138 GLN A N 1
ATOM 979 C CA . GLN A 1 138 ? 180.228 139.546 23.785 1.00 21.15 138 GLN A CA 1
ATOM 980 C C . GLN A 1 138 ? 179.462 140.743 24.324 1.00 20.88 138 GLN A C 1
ATOM 981 O O . GLN A 1 138 ? 179.013 140.725 25.476 1.00 21.45 138 GLN A O 1
ATOM 987 N N . TRP A 1 139 ? 179.318 141.783 23.515 1.00 20.00 139 TRP A N 1
ATOM 988 C CA . TRP A 1 139 ? 178.562 142.955 23.941 1.00 22.01 139 TRP A CA 1
ATOM 989 C C . TRP A 1 139 ? 178.130 143.793 22.750 1.00 21.55 139 TRP A C 1
ATOM 990 O O . TRP A 1 139 ? 178.835 143.892 21.750 1.00 20.63 139 TRP A O 1
ATOM 1001 N N . VAL A 1 140 ? 176.940 144.369 22.848 1.00 20.9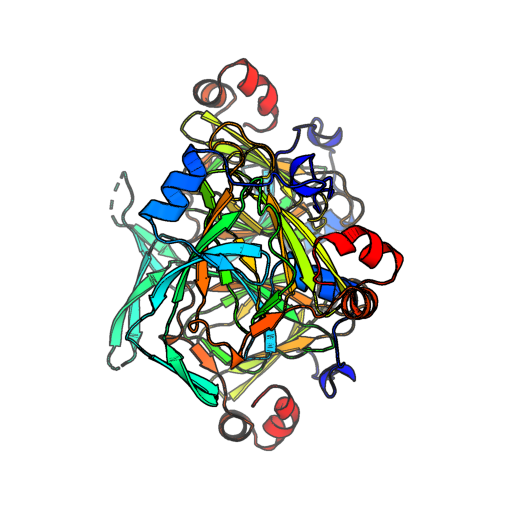2 140 VAL A N 1
ATOM 1002 C CA . VAL A 1 140 ? 176.426 145.201 21.772 1.00 21.49 140 VAL A CA 1
ATOM 1003 C C . VAL A 1 140 ? 176.274 146.619 22.280 1.00 21.90 140 VAL A C 1
ATOM 1004 O O . VAL A 1 140 ? 175.725 146.840 23.363 1.00 24.19 140 VAL A O 1
ATOM 1008 N N . VAL A 1 141 ? 176.789 147.583 21.528 1.00 19.91 141 VAL A N 1
ATOM 1009 C CA . VAL A 1 141 ? 176.633 148.978 21.905 1.00 20.34 141 VAL A CA 1
ATOM 1010 C C . VAL A 1 141 ? 175.596 149.535 20.942 1.00 20.91 141 VAL A C 1
ATOM 1011 O O . VAL A 1 141 ? 175.801 149.536 19.722 1.00 21.14 141 VAL A O 1
ATOM 1015 N N . PRO A 1 142 ? 174.444 149.980 21.472 1.00 21.66 142 PRO A N 1
ATOM 1016 C CA . PRO A 1 142 ? 173.374 150.533 20.638 1.00 21.76 142 PRO A CA 1
ATOM 1017 C C . PRO A 1 142 ? 173.832 151.758 19.854 1.00 22.76 142 PRO A C 1
ATOM 1018 O O . PRO A 1 142 ? 174.705 152.502 20.301 1.00 21.41 142 PRO A O 1
ATOM 1022 N N . GLY A 1 143 ? 173.247 151.961 18.678 1.00 22.20 143 GLY A N 1
ATOM 1023 C CA . GLY A 1 143 ? 173.605 153.125 17.889 1.00 22.86 143 GLY A CA 1
ATOM 1024 C C . GLY A 1 143 ? 173.276 154.392 18.663 1.00 24.01 143 GLY A C 1
ATOM 1025 O O . GLY A 1 143 ? 172.350 154.406 19.480 1.00 24.93 143 GLY A O 1
ATOM 1026 N N . GLY A 1 144 ? 174.043 155.453 18.424 1.00 22.78 144 GLY A N 1
ATOM 1027 C CA . GLY A 1 144 ? 173.799 156.715 19.103 1.00 22.95 144 GLY A CA 1
ATOM 1028 C C . GLY A 1 144 ? 174.461 156.837 20.463 1.00 23.93 144 GLY A C 1
ATOM 1029 O O . GLY A 1 144 ? 174.467 157.909 21.063 1.00 24.76 144 GLY A O 1
ATOM 1030 N N . VAL A 1 145 ? 175.033 155.741 20.945 1.00 22.43 145 VAL A N 1
ATOM 1031 C CA . VAL A 1 145 ? 175.688 155.731 22.248 1.00 22.92 145 VAL A CA 1
ATOM 1032 C C . VAL A 1 145 ? 177.195 155.925 22.100 1.00 24.02 145 VAL A C 1
ATOM 1033 O O . VAL A 1 145 ? 177.852 155.189 21.363 1.00 24.08 145 VAL A O 1
ATOM 1037 N N . PHE A 1 146 ? 177.733 156.930 22.787 1.00 24.73 146 PHE A N 1
ATOM 1038 C CA . PHE A 1 146 ? 179.167 157.193 22.741 1.00 24.99 146 PHE A CA 1
ATOM 1039 C C . PHE A 1 146 ? 179.901 156.094 23.488 1.00 24.55 146 PHE A C 1
ATOM 1040 O O . PHE A 1 146 ? 179.502 155.705 24.586 1.00 23.24 146 PHE A O 1
ATOM 1048 N N A LYS A 1 147 ? 180.982 155.601 22.902 0.50 22.67 147 LYS A N 1
ATOM 1049 N N B LYS A 1 147 ? 180.964 155.570 22.885 0.50 23.06 147 LYS A N 1
ATOM 1050 C CA A LYS A 1 147 ? 181.746 154.557 23.555 0.50 21.97 147 LYS A CA 1
ATOM 1051 C CA B LYS A 1 147 ? 181.738 154.513 23.526 0.50 22.59 147 LYS A CA 1
ATOM 1052 C C A LYS A 1 147 ? 183.232 154.853 23.479 0.50 21.95 147 LYS A C 1
ATOM 1053 C C B LYS A 1 147 ? 183.240 154.748 23.426 0.50 22.42 147 LYS A C 1
ATOM 1054 O O A LYS A 1 147 ? 183.711 155.505 22.547 0.50 22.30 147 LYS A O 1
ATOM 1055 O O B LYS A 1 147 ? 183.739 155.258 22.421 0.50 23.06 147 LYS A O 1
ATOM 1066 N N . ALA A 1 148 ? 183.948 154.378 24.487 1.00 21.21 148 ALA A N 1
ATOM 1067 C CA . ALA A 1 148 ? 185.391 154.523 24.555 1.00 21.66 148 ALA A CA 1
ATOM 1068 C C . ALA A 1 148 ? 185.835 153.234 25.222 1.00 21.76 148 ALA A C 1
ATOM 1069 O O . ALA A 1 148 ? 185.030 152.530 25.842 1.00 21.19 148 ALA A O 1
ATOM 1071 N N . SER A 1 149 ? 187.112 152.911 25.100 1.00 22.21 149 SER A N 1
ATOM 1072 C CA . SER A 1 149 ? 187.615 151.696 25.710 1.00 20.92 149 SER A CA 1
ATOM 1073 C C . SER A 1 149 ? 189.075 151.893 26.060 1.00 23.24 149 SER A C 1
ATOM 1074 O O . SER A 1 149 ? 189.746 152.754 25.493 1.00 22.71 149 SER A O 1
ATOM 1077 N N . PHE A 1 150 ? 189.550 151.127 27.031 1.00 23.10 150 PHE A N 1
ATOM 1078 C CA . PHE A 1 150 ? 190.952 151.190 27.390 1.00 22.88 150 PHE A CA 1
ATOM 1079 C C . PHE A 1 150 ? 191.451 149.818 27.787 1.00 23.85 150 PHE A C 1
ATOM 1080 O O . PHE A 1 150 ? 190.684 148.941 28.205 1.00 22.76 150 PHE A O 1
ATOM 1088 N N . LEU A 1 151 ? 192.753 149.640 27.609 1.00 23.35 151 LEU A N 1
ATOM 1089 C CA . LEU A 1 151 ? 193.449 148.398 27.898 1.00 23.04 151 LEU A CA 1
ATOM 1090 C C . LEU A 1 151 ? 193.506 148.098 29.392 1.00 23.21 151 LEU A C 1
ATOM 1091 O O . LEU A 1 151 ? 193.658 149.010 30.207 1.00 23.35 151 LEU A O 1
ATOM 1096 N N . LEU A 1 152 ? 193.377 146.823 29.744 1.00 22.55 152 LEU A N 1
ATOM 1097 C CA . LEU A 1 152 ? 193.507 146.397 31.136 1.00 24.03 152 LEU A CA 1
ATOM 1098 C C . LEU A 1 152 ? 194.742 145.498 31.163 1.00 24.29 152 LEU A C 1
ATOM 1099 O O . LEU A 1 152 ? 194.883 144.611 30.320 1.00 23.54 152 LEU A O 1
ATOM 1104 N N . PRO A 1 153 ? 195.667 145.727 32.111 1.00 25.15 153 PRO A N 1
ATOM 1105 C CA . PRO A 1 153 ? 196.863 144.880 32.174 1.00 24.62 153 PRO A CA 1
ATOM 1106 C C . PRO A 1 153 ? 196.463 143.413 32.264 1.00 23.44 153 PRO A C 1
ATOM 1107 O O . PRO A 1 153 ? 195.544 143.058 33.002 1.00 23.89 153 PRO A O 1
ATOM 1111 N N . ASN A 1 154 ? 197.146 142.560 31.513 1.00 22.68 154 ASN A N 1
ATOM 1112 C CA . ASN A 1 154 ? 196.839 141.140 31.539 1.00 23.88 154 ASN A CA 1
ATOM 1113 C C . ASN A 1 154 ? 198.019 140.354 30.999 1.00 25.03 154 ASN A C 1
ATOM 1114 O O . ASN A 1 154 ? 198.625 140.729 29.996 1.00 25.32 154 ASN A O 1
ATOM 1119 N N . GLU A 1 155 ? 198.340 139.260 31.673 1.00 25.68 155 GLU A N 1
ATOM 1120 C CA . GLU A 1 155 ? 199.459 138.424 31.272 1.00 26.88 155 GLU A CA 1
ATOM 1121 C C . GLU A 1 155 ? 199.097 137.449 30.157 1.00 26.94 155 GLU A C 1
ATOM 1122 O O . GLU A 1 155 ? 199.957 137.079 29.357 1.00 27.10 155 GLU A O 1
ATOM 1128 N N . GLU A 1 156 ? 197.828 137.048 30.082 1.00 25.03 156 GLU A N 1
ATOM 1129 C CA . GLU A 1 156 ? 197.425 136.081 29.066 1.00 27.07 156 GLU A CA 1
ATOM 1130 C C . GLU A 1 156 ? 197.660 136.507 27.622 1.00 24.87 156 GLU A C 1
ATOM 1131 O O . GLU A 1 156 ? 197.910 135.660 26.770 1.00 25.97 156 GLU A O 1
ATOM 1137 N N . PHE A 1 157 ? 197.588 137.802 27.341 1.00 23.19 157 PHE A N 1
ATOM 1138 C CA . PHE A 1 157 ? 197.810 138.267 25.973 1.00 23.79 157 PHE A CA 1
ATOM 1139 C C . PHE A 1 157 ? 198.864 139.374 25.905 1.00 22.48 157 PHE A C 1
ATOM 1140 O O . PHE A 1 157 ? 198.720 140.354 25.179 1.00 21.34 157 PHE A O 1
ATOM 1148 N N . ASP A 1 158 ? 199.928 139.212 26.685 1.00 23.69 158 ASP A N 1
ATOM 1149 C CA . ASP A 1 158 ? 201.031 140.172 26.683 1.00 24.35 158 ASP A CA 1
ATOM 1150 C C . ASP A 1 158 ? 200.600 141.632 26.773 1.00 23.59 158 ASP A C 1
ATOM 1151 O O . ASP A 1 158 ? 201.076 142.483 26.018 1.00 21.78 158 ASP A O 1
ATOM 1156 N N . ASN A 1 159 ? 199.700 141.924 27.708 1.00 22.06 159 ASN A N 1
ATOM 1157 C CA . ASN A 1 159 ? 199.204 143.278 27.896 1.00 22.46 159 ASN A CA 1
ATOM 1158 C C . ASN A 1 159 ? 198.562 143.872 26.643 1.00 23.07 159 ASN A C 1
ATOM 1159 O O . ASN A 1 159 ? 198.730 145.056 26.345 1.00 21.67 159 ASN A O 1
ATOM 1164 N N . GLY A 1 160 ? 197.821 143.029 25.927 1.00 23.27 160 GLY A N 1
ATOM 1165 C CA . GLY A 1 160 ? 197.120 143.459 24.726 1.00 22.38 160 GLY A CA 1
ATOM 1166 C C . GLY A 1 160 ? 195.622 143.211 24.880 1.00 22.86 160 GLY A C 1
ATOM 1167 O O . GLY A 1 160 ? 195.191 142.559 25.831 1.00 22.14 160 GLY A O 1
ATOM 1168 N N . PHE A 1 161 ? 194.830 143.718 23.940 1.00 20.71 161 PHE A N 1
ATOM 1169 C CA . PHE A 1 161 ? 193.374 143.555 23.979 1.00 20.21 161 PHE A CA 1
ATOM 1170 C C . PHE A 1 161 ? 192.898 143.470 22.528 1.00 18.04 161 PHE A C 1
ATOM 1171 O O . PHE A 1 161 ? 192.826 144.481 21.842 1.00 21.15 161 PHE A O 1
ATOM 1179 N N . LEU A 1 162 ? 192.586 142.257 22.081 1.00 20.17 162 LEU A N 1
ATOM 1180 C CA . LEU A 1 162 ? 192.153 142.020 20.702 1.00 20.81 162 LEU A CA 1
ATOM 1181 C C . LEU A 1 162 ? 190.687 141.599 20.629 1.00 20.71 162 LEU A C 1
ATOM 1182 O O . LEU A 1 162 ? 190.274 140.653 21.295 1.00 19.80 162 LEU A O 1
ATOM 1187 N N . ILE A 1 163 ? 189.904 142.303 19.821 1.00 20.88 163 ILE A N 1
ATOM 1188 C CA . ILE A 1 163 ? 188.498 141.949 19.646 1.00 20.23 163 ILE A CA 1
ATOM 1189 C C . ILE A 1 163 ? 188.139 142.042 18.169 1.00 21.79 163 ILE A C 1
ATOM 1190 O O . ILE A 1 163 ? 188.927 142.535 17.357 1.00 20.53 163 ILE A O 1
ATOM 1195 N N . SER A 1 164 ? 186.954 141.543 17.834 1.00 21.39 164 SER A N 1
ATOM 1196 C CA . SER A 1 164 ? 186.421 141.627 16.478 1.00 21.92 164 SER A CA 1
ATOM 1197 C C . SER A 1 164 ? 185.132 142.425 16.625 1.00 21.42 164 SER A C 1
ATOM 1198 O O . SER A 1 164 ? 184.423 142.284 17.626 1.00 20.95 164 SER A O 1
ATOM 1201 N N . GLU A 1 165 ? 184.838 143.277 15.651 1.00 21.82 165 GLU A N 1
ATOM 1202 C CA . GLU A 1 165 ? 183.614 144.065 15.688 1.00 22.28 165 GLU A CA 1
ATOM 1203 C C . GLU A 1 165 ? 182.862 143.885 14.378 1.00 23.95 165 GLU A C 1
ATOM 1204 O O . GLU A 1 165 ? 183.465 143.842 13.305 1.00 21.72 165 GLU A O 1
ATOM 1210 N N . VAL A 1 166 ? 181.543 143.772 14.470 1.00 21.30 166 VAL A N 1
ATOM 1211 C CA . VAL A 1 166 ? 180.723 143.616 13.273 1.00 22.44 166 VAL A CA 1
ATOM 1212 C C . VAL A 1 166 ? 179.645 144.679 13.321 1.00 22.98 166 VAL A C 1
ATOM 1213 O O . VAL A 1 166 ? 178.951 144.803 14.327 1.00 21.78 166 VAL A O 1
ATOM 1217 N N . VAL A 1 167 ? 179.512 145.459 12.250 1.00 21.96 167 VAL A N 1
ATOM 1218 C CA . VAL A 1 167 ? 178.480 146.484 12.220 1.00 23.41 167 VAL A CA 1
ATOM 1219 C C . VAL A 1 167 ? 177.556 146.221 11.035 1.00 23.73 167 VAL A C 1
ATOM 1220 O O . VAL A 1 167 ? 178.013 145.875 9.944 1.00 20.89 167 VAL A O 1
ATOM 1224 N N . VAL A 1 168 ? 176.255 146.359 11.288 1.00 22.43 168 VAL A N 1
ATOM 1225 C CA . VAL A 1 168 ? 175.203 146.157 10.295 1.00 24.35 168 VAL A CA 1
ATOM 1226 C C . VAL A 1 168 ? 174.202 147.300 10.449 1.00 24.47 168 VAL A C 1
ATOM 1227 O O . VAL A 1 168 ? 173.631 147.478 11.528 1.00 24.43 168 VAL A O 1
ATOM 1231 N N . PRO A 1 169 ? 173.991 148.105 9.388 1.00 24.05 169 PRO A N 1
ATOM 1232 C CA . PRO A 1 169 ? 174.634 148.010 8.069 1.00 22.84 169 PRO A CA 1
ATOM 1233 C C . PRO A 1 169 ? 176.136 148.236 8.189 1.00 23.21 169 PRO A C 1
ATOM 1234 O O . PRO A 1 169 ? 176.608 148.732 9.213 1.00 21.87 169 PRO A O 1
ATOM 1238 N N . GLY A 1 170 ? 176.871 147.885 7.133 1.00 23.03 170 GLY A N 1
ATOM 1239 C CA . GLY A 1 170 ? 178.318 148.043 7.129 1.00 22.57 170 GLY A CA 1
ATOM 1240 C C . GLY A 1 170 ? 178.830 149.459 7.357 1.00 23.60 170 GLY A C 1
ATOM 1241 O O . GLY A 1 170 ? 178.192 150.448 6.984 1.00 21.95 170 GLY A O 1
ATOM 1242 N N . PHE A 1 171 ? 180.016 149.553 7.952 1.00 23.47 171 PHE A N 1
ATOM 1243 C CA . PHE A 1 171 ? 180.626 150.840 8.260 1.00 24.74 171 PHE A CA 1
ATOM 1244 C C . PHE A 1 171 ? 180.780 151.822 7.105 1.00 25.52 171 PHE A C 1
ATOM 1245 O O . PHE A 1 171 ? 181.179 151.459 5.995 1.00 24.64 171 PHE A O 1
ATOM 1253 N N . ASP A 1 172 ? 180.472 153.079 7.401 1.00 25.76 172 ASP A N 1
ATOM 1254 C CA . ASP A 1 172 ? 180.606 154.184 6.463 1.00 28.94 172 ASP A CA 1
ATOM 1255 C C . ASP A 1 172 ? 180.947 155.376 7.352 1.00 30.61 172 ASP A C 1
ATOM 1256 O O . ASP A 1 172 ? 180.330 155.564 8.403 1.00 30.07 172 ASP A O 1
ATOM 1261 N N . PHE A 1 173 ? 181.934 156.173 6.954 1.00 31.77 173 PHE A N 1
ATOM 1262 C CA . PHE A 1 173 ? 182.329 157.314 7.771 1.00 33.77 173 PHE A CA 1
ATOM 1263 C C . PHE A 1 173 ? 181.175 158.281 8.013 1.00 33.86 173 PHE A C 1
ATOM 1264 O O . PHE A 1 173 ? 181.154 158.997 9.018 1.00 33.09 173 PHE A O 1
ATOM 1272 N N . GLU A 1 174 ? 180.209 158.296 7.100 1.00 33.75 174 GLU A N 1
ATOM 1273 C CA . GLU A 1 174 ? 179.061 159.186 7.230 1.00 35.27 174 GLU A CA 1
ATOM 1274 C C . GLU A 1 174 ? 178.199 158.857 8.446 1.00 34.40 174 GLU A C 1
ATOM 1275 O O . GLU A 1 174 ? 177.398 159.685 8.882 1.00 34.50 174 GLU A O 1
ATOM 1281 N N . ASP A 1 175 ? 178.355 157.652 8.987 1.00 32.88 175 ASP A N 1
ATOM 1282 C CA . ASP A 1 175 ? 177.568 157.238 10.147 1.00 31.44 175 ASP A CA 1
ATOM 1283 C C . ASP A 1 175 ? 178.382 157.324 11.436 1.00 31.20 175 ASP A C 1
ATOM 1284 O O . ASP A 1 175 ? 177.882 157.019 12.520 1.00 28.41 175 ASP A O 1
ATOM 1289 N N . HIS A 1 176 ? 179.630 157.758 11.302 1.00 31.22 176 HIS A N 1
ATOM 1290 C CA . HIS A 1 176 ? 180.564 157.871 12.420 1.00 33.59 176 HIS A CA 1
ATOM 1291 C C . HIS A 1 176 ? 180.675 159.297 12.967 1.00 34.30 176 HIS A C 1
ATOM 1292 O O . HIS A 1 176 ? 180.757 160.259 12.202 1.00 34.67 176 HIS A O 1
ATOM 1299 N N . THR A 1 177 ? 180.685 159.430 14.292 1.00 33.94 177 THR A N 1
ATOM 1300 C CA . THR A 1 177 ? 180.798 160.742 14.929 1.00 34.98 177 THR A CA 1
ATOM 1301 C C . THR A 1 177 ? 181.700 160.660 16.155 1.00 36.32 177 THR A C 1
ATOM 1302 O O . THR A 1 177 ? 181.366 159.990 17.128 1.00 35.01 177 THR A O 1
ATOM 1306 N N . PHE A 1 178 ? 182.845 161.334 16.117 1.00 38.66 178 PHE A N 1
ATOM 1307 C CA . PHE A 1 178 ? 183.734 161.307 17.271 1.00 40.89 178 PHE A CA 1
ATOM 1308 C C . PHE A 1 178 ? 183.399 162.465 18.202 1.00 41.67 178 PHE A C 1
ATOM 1309 O O . PHE A 1 178 ? 183.020 163.547 17.750 1.00 42.16 178 PHE A O 1
ATOM 1317 N N . LEU A 1 179 ? 183.516 162.224 19.504 1.00 41.60 179 LEU A N 1
ATOM 1318 C CA . LEU A 1 179 ? 183.230 163.248 20.499 1.00 43.08 179 LEU A CA 1
ATOM 1319 C C . LEU A 1 179 ? 184.323 164.313 20.456 1.00 44.18 179 LEU A C 1
ATOM 1320 O O . LEU A 1 179 ? 185.513 163.994 20.410 1.00 41.80 179 LEU A O 1
ATOM 1325 N N . LYS A 1 180 ? 183.910 165.577 20.472 1.00 46.75 180 LYS A N 1
ATOM 1326 C CA . LYS A 1 180 ? 184.850 166.689 20.408 1.00 49.60 180 LYS A CA 1
ATOM 1327 C C . LYS A 1 180 ? 185.236 167.276 21.764 1.00 50.92 180 LYS A C 1
ATOM 1328 O O . LYS A 1 180 ? 184.504 168.085 22.339 1.00 52.15 180 LYS A O 1
ATOM 1334 N N . GLY A 1 181 ? 186.395 166.859 22.264 1.00 51.25 181 GLY A N 1
ATOM 1335 C CA . GLY A 1 181 ? 186.901 167.363 23.529 1.00 51.24 181 GLY A CA 1
ATOM 1336 C C . GLY A 1 181 ? 186.027 167.236 24.762 1.00 51.79 181 GLY A C 1
ATOM 1337 O O . GLY A 1 181 ? 184.890 166.765 24.706 1.00 51.40 181 GLY A O 1
ATOM 1338 N N . GLU A 1 182 ? 186.581 167.673 25.889 1.00 52.06 182 GLU A N 1
ATOM 1339 C CA . GLU A 1 182 ? 185.897 167.628 27.175 1.00 52.93 182 GLU A CA 1
ATOM 1340 C C . GLU A 1 182 ? 184.689 168.562 27.173 1.00 53.59 182 GLU A C 1
ATOM 1341 O O . GLU A 1 182 ? 183.749 168.377 27.946 1.00 52.87 182 GLU A O 1
ATOM 1347 N N . ASP A 1 183 ? 184.725 169.565 26.300 1.00 54.42 183 ASP A N 1
ATOM 1348 C CA . ASP A 1 183 ? 183.639 170.533 26.191 1.00 55.17 183 ASP A CA 1
ATOM 1349 C C . ASP A 1 183 ? 182.313 169.862 25.859 1.00 54.27 183 ASP A C 1
ATOM 1350 O O . ASP A 1 183 ? 181.305 170.100 26.522 1.00 54.06 183 ASP A O 1
ATOM 135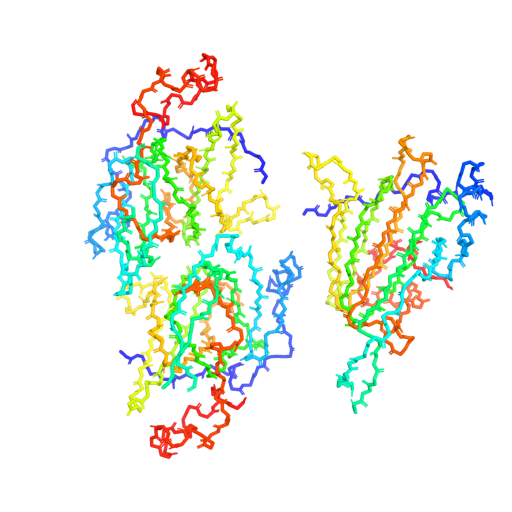5 N N . GLU A 1 184 ? 182.314 169.028 24.825 1.00 53.90 184 GLU A N 1
ATOM 1356 C CA . GLU A 1 184 ? 181.103 168.328 24.419 1.00 53.46 184 GLU A CA 1
ATOM 1357 C C . GLU A 1 184 ? 180.750 167.272 25.461 1.00 51.84 184 GLU A C 1
ATOM 1358 O O . GLU A 1 184 ? 179.579 166.986 25.699 1.00 50.93 184 GLU A O 1
ATOM 1364 N N . LEU A 1 185 ? 181.779 166.702 26.082 1.00 50.73 185 LEU A N 1
ATOM 1365 C CA . LEU A 1 185 ? 181.598 165.678 27.105 1.00 49.93 185 LEU A CA 1
ATOM 1366 C C . LEU A 1 185 ? 180.912 166.315 28.308 1.00 49.63 185 LEU A C 1
ATOM 1367 O O . LEU A 1 185 ? 180.055 165.709 28.950 1.00 48.69 185 LEU A O 1
ATOM 1372 N N . LYS A 1 186 ? 181.306 167.551 28.596 1.00 49.28 186 LYS A N 1
ATOM 1373 C CA . LYS A 1 186 ? 180.775 168.308 29.721 1.00 49.87 186 LYS A CA 1
ATOM 1374 C C . LYS A 1 186 ? 179.273 168.527 29.589 1.00 49.66 186 LYS A C 1
ATOM 1375 O O . LYS A 1 186 ? 178.539 168.462 30.574 1.00 49.19 186 LYS A O 1
ATOM 1381 N N . HIS A 1 187 ? 178.817 168.784 28.367 1.00 49.88 187 HIS A N 1
ATOM 1382 C CA . HIS A 1 187 ? 177.398 169.006 28.121 1.00 50.45 187 HIS A CA 1
ATOM 1383 C C . HIS A 1 187 ? 176.594 167.745 28.421 1.00 49.33 187 HIS A C 1
ATOM 1384 O O . HIS A 1 187 ? 175.485 167.815 28.953 1.00 49.26 187 HIS A O 1
ATOM 1391 N N . LEU A 1 188 ? 177.169 166.595 28.083 1.00 47.69 188 LEU A N 1
ATOM 1392 C CA . LEU A 1 188 ? 176.515 165.304 28.287 1.00 46.10 188 LEU A CA 1
ATOM 1393 C C . LEU A 1 188 ? 176.475 164.783 29.721 1.00 45.01 188 LEU A C 1
ATOM 1394 O O . LEU A 1 188 ? 175.406 164.453 30.235 1.00 44.82 188 LEU A O 1
ATOM 1399 N N . VAL A 1 189 ? 177.637 164.707 30.366 1.00 43.41 189 VAL A N 1
ATOM 1400 C CA . VAL A 1 189 ? 177.717 164.170 31.721 1.00 40.69 189 VAL A CA 1
ATOM 1401 C C . VAL A 1 189 ? 177.967 165.181 32.838 1.00 41.24 189 VAL A C 1
ATOM 1402 O O . VAL A 1 189 ? 177.992 164.813 34.009 1.00 40.67 189 VAL A O 1
ATOM 1406 N N . GLY A 1 190 ? 178.151 166.447 32.485 1.00 42.27 190 GLY A N 1
ATOM 1407 C CA . GLY A 1 190 ? 178.409 167.448 33.502 1.00 43.64 190 GLY A CA 1
ATOM 1408 C C . GLY A 1 190 ? 179.902 167.664 33.678 1.00 44.38 190 GLY A C 1
ATOM 1409 O O . GLY A 1 190 ? 180.697 166.867 33.185 1.00 44.32 190 GLY A O 1
ATOM 1410 N N . PRO A 1 191 ? 180.315 168.727 34.389 1.00 44.99 191 PRO A N 1
ATOM 1411 C CA . PRO A 1 191 ? 181.728 169.046 34.624 1.00 45.03 191 PRO A CA 1
ATOM 1412 C C . PRO A 1 191 ? 182.562 168.013 35.386 1.00 44.88 191 PRO A C 1
ATOM 1413 O O . PRO A 1 191 ? 183.618 167.595 34.910 1.00 45.09 191 PRO A O 1
ATOM 1417 N N . GLU A 1 192 ? 182.099 167.608 36.564 1.00 44.54 192 GLU A N 1
ATOM 1418 C CA . GLU A 1 192 ? 182.830 166.638 37.377 1.00 44.48 192 GLU A CA 1
ATOM 1419 C C . GLU A 1 192 ? 183.076 165.303 36.672 1.00 43.19 192 GLU A C 1
ATOM 1420 O O . GLU A 1 192 ? 184.196 164.790 36.676 1.00 42.36 192 GLU A O 1
ATOM 1426 N N . LYS A 1 193 ? 182.033 164.741 36.072 1.00 41.09 193 LYS A N 1
ATOM 1427 C CA . LYS A 1 193 ? 182.161 163.468 35.372 1.00 39.17 193 LYS A CA 1
ATOM 1428 C C . LYS A 1 193 ? 183.031 163.654 34.130 1.00 37.62 193 LYS A C 1
ATOM 1429 O O . LYS A 1 193 ? 183.824 162.780 33.775 1.00 36.81 193 LYS A O 1
ATOM 1435 N N . ALA A 1 194 ? 182.880 164.804 33.478 1.00 36.71 194 ALA A N 1
ATOM 1436 C CA . ALA A 1 194 ? 183.656 165.111 32.282 1.00 37.07 194 ALA A CA 1
ATOM 1437 C C . ALA A 1 194 ? 185.147 165.104 32.607 1.00 38.09 194 ALA A C 1
ATOM 1438 O O . ALA A 1 194 ? 185.960 164.621 31.820 1.00 38.37 194 ALA A O 1
ATOM 1440 N N . ALA A 1 195 ? 185.500 165.638 33.772 1.00 39.00 195 ALA A N 1
ATOM 1441 C CA . ALA A 1 195 ? 186.896 165.689 34.200 1.00 39.24 195 ALA A CA 1
ATOM 1442 C C . ALA A 1 195 ? 187.452 164.287 34.420 1.00 39.29 195 ALA A C 1
ATOM 1443 O O . ALA A 1 195 ? 188.592 163.994 34.053 1.00 39.28 195 ALA A O 1
ATOM 1445 N N . GLU A 1 196 ? 186.640 163.420 35.017 1.00 39.33 196 GLU A N 1
ATOM 1446 C CA . GLU A 1 196 ? 187.048 162.048 35.291 1.00 39.33 196 GLU A CA 1
ATOM 1447 C C . GLU A 1 196 ? 187.234 161.217 34.021 1.00 37.63 196 GLU A C 1
ATOM 1448 O O . GLU A 1 196 ? 188.062 160.308 33.988 1.00 37.45 196 GLU A O 1
ATOM 1454 N N . LEU A 1 197 ? 186.476 161.535 32.977 1.00 36.42 197 LEU A N 1
ATOM 1455 C CA . LEU A 1 197 ? 186.552 160.788 31.719 1.00 35.36 197 LEU A CA 1
ATOM 1456 C C . LEU A 1 197 ? 187.321 161.507 30.608 1.00 36.06 197 LEU A C 1
ATOM 1457 O O . LEU A 1 197 ? 187.326 161.059 29.458 1.00 33.32 197 LEU A O 1
ATOM 1462 N N . ALA A 1 198 ? 187.973 162.614 30.948 1.00 35.95 198 ALA A N 1
ATOM 1463 C CA . ALA A 1 198 ? 188.713 163.393 29.961 1.00 35.83 198 ALA A CA 1
ATOM 1464 C C . ALA A 1 198 ? 189.758 162.589 29.195 1.00 34.62 198 ALA A C 1
ATOM 1465 O O . ALA A 1 198 ? 189.941 162.790 27.994 1.00 34.68 198 ALA A O 1
ATOM 1467 N N . PHE A 1 199 ? 190.435 161.675 29.880 1.00 33.14 199 PHE A N 1
ATOM 1468 C CA . PHE A 1 199 ? 191.473 160.876 29.244 1.00 32.18 199 PHE A CA 1
ATOM 1469 C C . PHE A 1 199 ? 190.943 159.985 28.122 1.00 32.36 199 PHE A C 1
ATOM 1470 O O . PHE A 1 199 ? 191.722 159.410 27.363 1.00 31.53 199 PHE A O 1
ATOM 1478 N N . LEU A 1 200 ? 189.619 159.884 28.012 1.00 31.25 200 LEU A N 1
ATOM 1479 C CA . LEU A 1 200 ? 189.000 159.056 26.980 1.00 30.11 200 LEU A CA 1
ATOM 1480 C C . LEU A 1 200 ? 188.408 159.869 25.830 1.00 30.90 200 LEU A C 1
ATOM 1481 O O . LEU A 1 200 ? 187.811 159.307 24.916 1.00 29.71 200 LEU A O 1
ATOM 1486 N N . ALA A 1 201 ? 188.569 161.186 25.875 1.00 32.38 201 ALA A N 1
ATOM 1487 C CA . ALA A 1 201 ? 188.041 162.050 24.823 1.00 35.44 201 ALA A CA 1
ATOM 1488 C C . ALA A 1 201 ? 189.170 162.6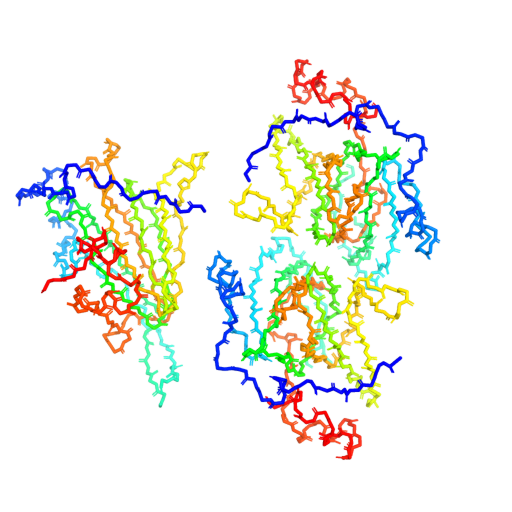92 24.025 1.00 37.21 201 ALA A C 1
ATOM 1489 O O . ALA A 1 201 ? 190.283 162.843 24.530 1.00 37.86 201 ALA A O 1
ATOM 1491 N N . HIS A 1 202 ? 188.885 163.055 22.777 1.00 38.37 202 HIS A N 1
ATOM 1492 C CA . HIS A 1 202 ? 189.882 163.696 21.925 1.00 40.54 202 HIS A CA 1
ATOM 1493 C C . HIS A 1 202 ? 190.234 165.064 22.489 1.00 41.04 202 HIS A C 1
ATOM 1494 O O . HIS A 1 202 ? 189.368 165.756 23.025 1.00 43.42 202 HIS A O 1
ATOM 1501 N N . ASN B 1 10 ? 195.572 124.084 3.149 1.00 63.11 10 ASN B N 1
ATOM 1502 C CA . ASN B 1 10 ? 194.468 123.084 3.217 1.00 62.94 10 ASN B CA 1
ATOM 1503 C C . ASN B 1 10 ? 194.850 121.925 4.129 1.00 61.91 10 ASN B C 1
ATOM 1504 O O . ASN B 1 10 ? 195.539 120.993 3.711 1.00 62.41 10 ASN B O 1
ATOM 1509 N N . ALA B 1 11 ? 194.394 121.991 5.376 1.00 59.91 11 ALA B N 1
ATOM 1510 C CA . ALA B 1 11 ? 194.689 120.965 6.367 1.00 57.96 11 ALA B CA 1
ATOM 1511 C C . ALA B 1 11 ? 194.107 119.605 6.002 1.00 56.85 11 ALA B C 1
ATOM 1512 O O . ALA B 1 11 ? 193.105 119.513 5.291 1.00 55.65 11 ALA B O 1
ATOM 1514 N N . ALA B 1 12 ? 194.745 118.551 6.499 1.00 55.62 12 ALA B N 1
ATOM 1515 C CA . ALA B 1 12 ? 194.297 117.188 6.242 1.00 54.96 12 ALA B CA 1
ATOM 1516 C C . ALA B 1 12 ? 193.300 116.755 7.314 1.00 54.05 12 ALA B C 1
ATOM 1517 O O . ALA B 1 12 ? 193.462 117.074 8.492 1.00 53.39 12 ALA B O 1
ATOM 1519 N N . ILE B 1 13 ? 192.270 116.028 6.898 1.00 53.64 13 ILE B N 1
ATOM 1520 C CA . ILE B 1 13 ? 191.247 115.554 7.821 1.00 53.04 13 ILE B CA 1
ATOM 1521 C C . ILE B 1 13 ? 191.761 114.361 8.619 1.00 52.73 13 ILE B C 1
ATOM 1522 O O . ILE B 1 13 ? 191.715 113.224 8.151 1.00 52.41 13 ILE B O 1
ATOM 1527 N N . GLU B 1 14 ? 192.251 114.626 9.826 1.00 52.61 14 GLU B N 1
ATOM 1528 C CA . GLU B 1 14 ? 192.776 113.578 10.693 1.00 53.23 14 GLU B CA 1
ATOM 1529 C C . GLU B 1 14 ? 192.113 113.653 12.068 1.00 53.05 14 GLU B C 1
ATOM 1530 O O . GLU B 1 14 ? 192.724 114.091 13.041 1.00 52.65 14 GLU B O 1
ATOM 1536 N N . PRO B 1 15 ? 190.846 113.216 12.155 1.00 53.38 15 PRO B N 1
ATOM 1537 C CA . PRO B 1 15 ? 190.010 113.196 13.363 1.00 53.39 15 PRO B CA 1
ATOM 1538 C C . PRO B 1 15 ? 190.627 112.506 14.575 1.00 53.94 15 PRO B C 1
ATOM 1539 O O . PRO B 1 15 ? 191.213 111.428 14.460 1.00 54.47 15 PRO B O 1
ATOM 1543 N N . ALA B 1 16 ? 190.476 113.130 15.740 1.00 53.22 16 ALA B N 1
ATOM 1544 C CA . ALA B 1 16 ? 190.993 112.574 16.982 1.00 53.20 16 ALA B CA 1
ATOM 1545 C C . ALA B 1 16 ? 190.073 111.441 17.426 1.00 53.48 16 ALA B C 1
ATOM 1546 O O . ALA B 1 16 ? 188.973 111.280 16.894 1.00 52.89 16 ALA B O 1
ATOM 1548 N N . SER B 1 17 ? 190.522 110.662 18.405 1.00 53.78 17 SER B N 1
ATOM 1549 C CA . SER B 1 17 ? 189.744 109.534 18.906 1.00 53.77 17 SER B CA 1
ATOM 1550 C C . SER B 1 17 ? 188.346 109.909 19.392 1.00 53.09 17 SER B C 1
ATOM 1551 O O . SER B 1 17 ? 187.370 109.226 19.076 1.00 52.54 17 SER B O 1
ATOM 1554 N N . PHE B 1 18 ? 188.244 110.992 20.156 1.00 53.66 18 PHE B N 1
ATOM 1555 C CA . PHE B 1 18 ? 186.950 111.419 20.680 1.00 52.89 18 PHE B CA 1
ATOM 1556 C C . PHE B 1 18 ? 186.009 111.972 19.611 1.00 52.66 18 PHE B C 1
ATOM 1557 O O . PHE B 1 18 ? 184.820 112.162 19.863 1.00 52.54 18 PHE B O 1
ATOM 1565 N N . VAL B 1 19 ? 186.540 112.227 18.420 1.00 52.24 19 VAL B N 1
ATOM 1566 C CA . VAL B 1 19 ? 185.725 112.743 17.326 1.00 52.27 19 VAL B CA 1
ATOM 1567 C C . VAL B 1 19 ? 184.914 111.603 16.723 1.00 53.21 19 VAL B C 1
ATOM 1568 O O . VAL B 1 19 ? 183.687 111.675 16.640 1.00 52.87 19 VAL B O 1
ATOM 1572 N N . LYS B 1 20 ? 185.607 110.548 16.306 1.00 53.94 20 LYS B N 1
ATOM 1573 C CA . LYS B 1 20 ? 184.950 109.387 15.717 1.00 54.78 20 LYS B CA 1
ATOM 1574 C C . LYS B 1 20 ? 184.134 108.662 16.783 1.00 54.49 20 LYS B C 1
ATOM 1575 O O . LYS B 1 20 ? 183.110 108.047 16.486 1.00 55.01 20 LYS B O 1
ATOM 1581 N N . VAL B 1 21 ? 184.601 108.740 18.026 1.00 53.36 21 VAL B N 1
ATOM 1582 C CA . VAL B 1 21 ? 183.923 108.110 19.153 1.00 52.55 21 VAL B CA 1
ATOM 1583 C C . VAL B 1 21 ? 183.888 109.115 20.300 1.00 51.80 21 VAL B C 1
ATOM 1584 O O . VAL B 1 21 ? 184.790 109.154 21.136 1.00 51.07 21 VAL B O 1
ATOM 1588 N N . PRO B 1 22 ? 182.836 109.944 20.353 1.00 51.12 22 PRO B N 1
ATOM 1589 C CA . PRO B 1 22 ? 182.708 110.952 21.408 1.00 50.82 22 PRO B CA 1
ATOM 1590 C C . PRO B 1 22 ? 182.643 110.387 22.821 1.00 50.27 22 PRO B C 1
ATOM 1591 O O . PRO B 1 22 ? 182.230 109.245 23.032 1.00 50.02 22 PRO B O 1
ATOM 1595 N N . MET B 1 23 ? 183.064 111.202 23.782 1.00 49.51 23 MET B N 1
ATOM 1596 C CA . MET B 1 23 ? 183.043 110.818 25.187 1.00 49.44 23 MET B CA 1
ATOM 1597 C C . MET B 1 23 ? 181.588 110.860 25.651 1.00 47.96 23 MET B C 1
ATOM 1598 O O . MET B 1 23 ? 180.754 111.526 25.036 1.00 47.23 23 MET B O 1
ATOM 1603 N N . PRO B 1 24 ? 181.262 110.146 26.738 1.00 47.31 24 PRO B N 1
ATOM 1604 C CA . PRO B 1 24 ? 179.885 110.137 27.243 1.00 46.28 24 PRO B CA 1
ATOM 1605 C C . PRO B 1 24 ? 179.399 111.493 27.761 1.00 45.23 24 PRO B C 1
ATOM 1606 O O . PRO B 1 24 ? 178.259 111.887 27.513 1.00 44.12 24 PRO B O 1
ATOM 1610 N N . GLU B 1 25 ? 180.270 112.203 28.473 1.00 44.00 25 GLU B N 1
ATOM 1611 C CA . GLU B 1 25 ? 179.930 113.511 29.029 1.00 43.61 25 GLU B CA 1
ATOM 1612 C C . GLU B 1 25 ? 181.087 114.492 28.857 1.00 42.22 25 GLU B C 1
ATOM 1613 O O . GLU B 1 25 ? 182.231 114.087 28.654 1.00 40.64 25 GLU B O 1
ATOM 1619 N N . PRO B 1 26 ? 180.803 115.802 28.933 1.00 41.06 26 PRO B N 1
ATOM 1620 C CA . PRO B 1 26 ? 181.866 116.799 28.780 1.00 40.17 26 PRO B CA 1
ATOM 1621 C C . PRO B 1 26 ? 182.716 116.931 30.040 1.00 39.44 26 PRO B C 1
ATOM 1622 O O . PRO B 1 26 ? 182.274 116.587 31.136 1.00 39.38 26 PRO B O 1
ATOM 1626 N N . PRO B 1 27 ? 183.959 117.416 29.899 1.00 38.69 27 PRO B N 1
ATOM 1627 C CA . PRO B 1 27 ? 184.783 117.560 31.099 1.00 37.17 27 PRO B CA 1
ATOM 1628 C C . PRO B 1 27 ? 184.149 118.624 31.990 1.00 37.40 27 PRO B C 1
ATOM 1629 O O . PRO B 1 27 ? 183.458 119.519 31.498 1.00 35.82 27 PRO B O 1
ATOM 1633 N N . SER B 1 28 ? 184.386 118.522 33.293 1.00 35.64 28 SER B N 1
ATOM 1634 C CA . SER B 1 28 ? 183.817 119.449 34.266 1.00 37.21 28 SER B CA 1
ATOM 1635 C C . SER B 1 28 ? 183.912 120.941 33.938 1.00 36.04 28 SER B C 1
ATOM 1636 O O . SER B 1 28 ? 182.947 121.677 34.134 1.00 34.46 28 SER B O 1
ATOM 1639 N N . SER B 1 29 ? 185.063 121.394 33.450 1.00 34.30 29 SER B N 1
ATOM 1640 C CA . SER B 1 29 ? 185.229 122.812 33.138 1.00 32.54 29 SER B CA 1
ATOM 1641 C C . SER B 1 29 ? 184.258 123.264 32.052 1.00 31.07 29 SER B C 1
ATOM 1642 O O . SER B 1 29 ? 183.742 124.380 32.097 1.00 31.32 29 SER B O 1
ATOM 1645 N N . LEU B 1 30 ? 184.010 122.394 31.077 1.00 29.43 30 LEU B N 1
ATOM 1646 C CA . LEU B 1 30 ? 183.105 122.724 29.984 1.00 28.82 30 LEU B CA 1
ATOM 1647 C C . LEU B 1 30 ? 181.646 122.529 30.383 1.00 28.54 30 LEU B C 1
ATOM 1648 O O . LEU B 1 30 ? 180.774 123.257 29.913 1.00 27.61 30 LEU B O 1
ATOM 1653 N N . GLN B 1 31 ? 181.380 121.549 31.244 1.00 28.07 31 GLN B N 1
ATOM 1654 C CA . GLN B 1 31 ? 180.015 121.312 31.710 1.00 28.45 31 GLN B CA 1
ATOM 1655 C C . GLN B 1 31 ? 179.564 122.524 32.521 1.00 28.16 31 GLN B C 1
ATOM 1656 O O . GLN B 1 31 ? 178.397 122.926 32.486 1.00 25.34 31 GLN B O 1
ATOM 1662 N N . GLN B 1 32 ? 180.504 123.098 33.263 1.00 29.30 32 GLN B N 1
ATOM 1663 C CA . GLN B 1 32 ? 180.224 124.266 34.083 1.00 29.83 32 GLN B CA 1
ATOM 1664 C C . GLN B 1 32 ? 179.912 125.459 33.186 1.00 29.41 32 GLN B C 1
ATOM 1665 O O . GLN B 1 32 ? 179.007 126.241 33.480 1.00 27.24 32 GLN B O 1
ATOM 1671 N N . LEU B 1 33 ? 180.660 125.593 32.089 1.00 27.61 33 LEU B N 1
ATOM 1672 C CA . LEU B 1 33 ? 180.432 126.681 31.142 1.00 26.59 33 LEU B CA 1
ATOM 1673 C C . LEU B 1 33 ? 179.048 126.519 30.525 1.00 25.06 33 LEU B C 1
ATOM 1674 O O . LEU B 1 33 ? 178.274 127.472 30.436 1.00 25.98 33 LEU B O 1
ATOM 1679 N N . ILE B 1 34 ? 178.755 125.298 30.097 1.00 25.78 34 ILE B N 1
ATOM 1680 C CA . ILE B 1 34 ? 177.477 124.964 29.479 1.00 25.31 34 ILE B CA 1
ATOM 1681 C C . ILE B 1 34 ? 176.308 125.288 30.413 1.00 25.91 34 ILE B C 1
ATOM 1682 O O . ILE B 1 34 ? 175.307 125.883 29.994 1.00 25.33 34 ILE B O 1
ATOM 1687 N N . ASN B 1 35 ? 176.441 124.908 31.679 1.00 22.56 35 ASN B N 1
ATOM 1688 C CA . ASN B 1 35 ? 175.385 125.163 32.649 1.00 23.97 35 ASN B CA 1
ATOM 1689 C C . ASN B 1 35 ? 175.223 126.638 32.976 1.00 22.79 35 ASN B C 1
ATOM 1690 O O . ASN B 1 35 ? 174.103 127.143 33.028 1.00 22.90 35 ASN B O 1
ATOM 1695 N N . ASP B 1 36 ? 176.337 127.329 33.197 1.00 21.63 36 ASP B N 1
ATOM 1696 C CA . ASP B 1 36 ? 176.295 128.748 33.537 1.00 23.78 36 ASP B CA 1
ATOM 1697 C C . ASP B 1 36 ? 175.730 129.626 32.426 1.00 24.87 36 ASP B C 1
ATOM 1698 O O . ASP B 1 36 ? 175.021 130.601 32.688 1.00 25.50 36 ASP B O 1
ATOM 1703 N N . TRP B 1 37 ? 176.055 129.285 31.185 1.00 24.30 37 TRP B N 1
ATOM 1704 C CA . TRP B 1 37 ? 175.611 130.061 30.033 1.00 25.31 37 TRP B CA 1
ATOM 1705 C C . TRP B 1 37 ? 174.321 129.564 29.404 1.00 24.86 37 TRP B C 1
ATOM 1706 O O . TRP B 1 37 ? 173.802 130.194 28.486 1.00 24.68 37 TRP B O 1
ATOM 1717 N N . GLN B 1 38 ? 173.815 128.437 29.894 1.00 24.58 38 GLN B N 1
ATOM 1718 C CA . GLN B 1 38 ? 172.608 127.827 29.353 1.00 27.25 38 GLN B CA 1
ATOM 1719 C C . GLN B 1 38 ? 172.781 127.448 27.885 1.00 27.84 38 GLN B C 1
ATOM 1720 O O . GLN B 1 38 ? 171.920 127.726 27.046 1.00 27.70 38 GLN B O 1
ATOM 1726 N N . LEU B 1 39 ? 173.915 126.827 27.576 1.00 26.30 39 LEU B N 1
ATOM 1727 C CA . LEU B 1 39 ? 174.171 126.378 26.218 1.00 26.71 39 LEU B CA 1
ATOM 1728 C C . LEU B 1 39 ? 173.412 125.058 26.085 1.00 26.72 39 LEU B C 1
ATOM 1729 O O . LEU B 1 39 ? 173.403 124.240 27.006 1.00 27.24 39 LEU B O 1
ATOM 1734 N N . ILE B 1 40 ? 172.759 124.868 24.945 1.00 24.71 40 ILE B N 1
ATOM 1735 C CA . ILE B 1 40 ? 171.972 123.668 24.705 1.00 27.16 40 ILE B CA 1
ATOM 1736 C C . ILE B 1 40 ? 172.528 122.881 23.526 1.00 28.16 40 ILE B C 1
ATOM 1737 O O . ILE B 1 40 ? 172.940 123.465 22.528 1.00 27.24 40 ILE B O 1
ATOM 1742 N N . LYS B 1 41 ? 172.545 121.557 23.635 1.00 32.71 41 LYS B N 1
ATOM 1743 C CA . LYS B 1 41 ? 173.071 120.748 22.543 1.00 36.93 41 LYS B CA 1
ATOM 1744 C C . LYS B 1 41 ? 172.254 121.016 21.284 1.00 39.95 41 LYS B C 1
ATOM 1745 O O . LYS B 1 41 ? 171.022 120.984 21.307 1.00 41.10 41 LYS B O 1
ATOM 1751 N N . HIS B 1 42 ? 172.954 121.304 20.191 1.00 42.87 42 HIS B N 1
ATOM 1752 C CA . HIS B 1 42 ? 172.326 121.603 18.909 1.00 46.35 42 HIS B CA 1
ATOM 1753 C C . HIS B 1 42 ? 172.010 120.314 18.157 1.00 48.13 42 HIS B C 1
ATOM 1754 O O . HIS B 1 42 ? 172.639 119.277 18.388 1.00 47.02 42 HIS B O 1
ATOM 1761 N N . ARG B 1 43 ? 171.029 120.387 17.262 1.00 49.97 43 ARG B N 1
ATOM 1762 C CA . ARG B 1 43 ? 170.620 119.234 16.466 1.00 51.56 43 ARG B CA 1
ATOM 1763 C C . ARG B 1 43 ? 171.760 118.744 15.577 1.00 51.26 43 ARG B C 1
ATOM 1764 O O . ARG B 1 43 ? 171.955 117.538 15.410 1.00 51.16 43 ARG B O 1
ATOM 1772 N N . GLU B 1 44 ? 172.508 119.684 15.007 1.00 50.11 44 GLU B N 1
ATOM 1773 C CA . GLU B 1 44 ? 173.625 119.349 14.131 1.00 49.64 44 GLU B CA 1
ATOM 1774 C C . GLU B 1 44 ? 174.848 118.968 14.958 1.00 46.85 44 GLU B C 1
ATOM 1775 O O . GLU B 1 44 ? 175.901 118.645 14.410 1.00 46.87 44 GLU B O 1
ATOM 1781 N N . GLY B 1 45 ? 174.700 119.002 16.279 1.00 43.83 45 GLY B N 1
ATOM 1782 C CA . GLY B 1 45 ? 175.815 118.693 17.155 1.00 39.05 45 GLY B CA 1
ATOM 1783 C C . GLY B 1 45 ? 176.360 119.984 17.743 1.00 36.71 45 GLY B C 1
ATOM 1784 O O . GLY B 1 45 ? 176.105 121.064 17.210 1.00 35.35 45 GLY B O 1
ATOM 1785 N N . GLY B 1 46 ? 177.114 119.878 18.832 1.00 33.84 46 GLY B N 1
ATOM 1786 C CA . GLY B 1 46 ? 177.662 121.059 19.474 1.00 31.57 46 GLY B CA 1
ATOM 1787 C C . GLY B 1 46 ? 176.637 121.708 20.393 1.00 30.07 46 GLY B C 1
ATOM 1788 O O . GLY B 1 46 ? 175.468 121.325 20.384 1.00 30.27 46 GLY B O 1
ATOM 1789 N N . TYR B 1 47 ? 177.075 122.677 21.193 1.00 27.29 47 TYR B N 1
ATOM 1790 C CA . TYR B 1 47 ? 176.194 123.398 22.111 1.00 27.74 47 TYR B CA 1
ATOM 1791 C C . TYR B 1 47 ? 176.112 124.837 21.628 1.00 26.39 47 TYR B C 1
ATOM 1792 O O . TYR B 1 47 ? 177.099 125.385 21.141 1.00 26.38 47 TYR B O 1
ATOM 1801 N N . PHE B 1 48 ? 174.948 125.460 21.759 1.00 26.37 48 PHE B N 1
ATOM 1802 C CA . PHE B 1 48 ? 174.822 126.830 21.289 1.00 25.45 48 PHE B CA 1
ATOM 1803 C C . PHE B 1 48 ? 173.796 127.639 22.063 1.00 25.00 48 PHE B C 1
ATOM 1804 O O . PHE B 1 48 ? 173.085 127.132 22.932 1.00 24.48 48 PHE B O 1
ATOM 1812 N N . LYS B 1 49 ? 173.739 128.915 21.722 1.00 23.75 49 LYS B N 1
ATOM 1813 C CA . LYS B 1 49 ? 172.789 129.830 22.319 1.00 23.02 49 LYS B CA 1
ATOM 1814 C C . LYS B 1 49 ? 172.780 131.113 21.514 1.00 22.79 49 LYS B C 1
ATOM 1815 O O . LYS B 1 49 ? 173.835 131.692 21.231 1.00 21.71 49 LYS B O 1
ATOM 1821 N N . GLU B 1 50 ? 171.587 131.537 21.112 1.00 22.06 50 GLU B N 1
ATOM 1822 C CA . GLU B 1 50 ? 171.448 132.779 20.370 1.00 21.97 50 GLU B CA 1
ATOM 1823 C C . GLU B 1 50 ? 171.469 133.842 21.452 1.00 23.40 50 GLU B C 1
ATOM 1824 O O . GLU B 1 50 ? 170.614 133.847 22.336 1.00 24.58 50 GLU B O 1
ATOM 1830 N N . THR B 1 51 ? 172.453 134.732 21.390 1.00 22.67 51 THR B N 1
ATOM 1831 C CA . THR B 1 51 ? 172.593 135.776 22.391 1.00 21.74 51 THR B CA 1
ATOM 1832 C C . THR B 1 51 ? 172.135 137.146 21.908 1.00 22.45 51 THR B C 1
ATOM 1833 O O . THR B 1 51 ? 171.973 138.066 22.712 1.00 22.46 51 THR B O 1
ATOM 1837 N N . ASP B 1 52 ? 171.947 137.297 20.597 1.00 20.77 52 ASP B N 1
ATOM 1838 C CA . ASP B 1 52 ? 171.462 138.565 20.059 1.00 22.75 52 ASP B CA 1
ATOM 1839 C C . ASP B 1 52 ? 170.751 138.409 18.726 1.00 22.38 52 ASP B C 1
ATOM 1840 O O . ASP B 1 52 ? 171.203 137.681 17.850 1.00 21.62 52 ASP B O 1
ATOM 1845 N N . ARG B 1 53 ? 169.620 139.091 18.601 1.00 22.09 53 ARG B N 1
ATOM 1846 C CA . ARG B 1 53 ? 168.832 139.105 17.370 1.00 21.53 53 ARG B CA 1
ATOM 1847 C C . ARG B 1 53 ? 168.456 140.569 17.232 1.00 21.07 53 ARG B C 1
ATOM 1848 O O . ARG B 1 53 ? 167.672 141.089 18.023 1.00 20.66 53 ARG B O 1
ATOM 1856 N N . SER B 1 54 ? 169.042 141.245 16.249 1.00 20.56 54 SER B N 1
ATOM 1857 C CA . SER B 1 54 ? 168.781 142.666 16.062 1.00 19.71 54 SER B CA 1
ATOM 1858 C C . SER B 1 54 ? 167.303 142.990 15.971 1.00 20.37 54 SER B C 1
ATOM 1859 O O . SER B 1 54 ? 166.562 142.318 15.264 1.00 19.83 54 SER B O 1
ATOM 1862 N N . PRO B 1 55 ? 166.860 144.023 16.702 1.00 20.02 55 PRO B N 1
ATOM 1863 C CA . PRO B 1 55 ? 165.453 144.436 16.682 1.00 21.02 55 PRO B CA 1
ATOM 1864 C C . PRO B 1 55 ? 165.142 145.179 15.382 1.00 21.85 55 PRO B C 1
ATOM 1865 O O . PRO B 1 55 ? 163.980 145.412 15.045 1.00 21.17 55 PRO B O 1
ATOM 1869 N N . TYR B 1 56 ? 166.191 145.551 14.657 1.00 21.16 56 TYR B N 1
ATOM 1870 C CA . TYR B 1 56 ? 166.030 146.244 13.383 1.00 23.20 56 TYR B CA 1
ATOM 1871 C C . TYR B 1 56 ? 165.848 145.193 12.302 1.00 23.11 56 TYR B C 1
ATOM 1872 O O . TYR B 1 56 ? 166.382 144.090 12.403 1.00 22.55 56 TYR B O 1
ATOM 1881 N N . THR B 1 57 ? 165.101 145.540 11.261 1.00 22.79 57 THR B N 1
ATOM 1882 C CA . THR B 1 57 ? 164.820 144.594 10.199 1.00 23.43 57 THR B CA 1
ATOM 1883 C C . THR B 1 57 ? 165.233 145.086 8.826 1.00 22.77 57 THR B C 1
ATOM 1884 O O . THR B 1 57 ? 165.617 146.237 8.650 1.00 23.53 57 THR B O 1
ATOM 1888 N N . MET B 1 58 ? 165.133 144.192 7.853 1.00 24.05 58 MET B N 1
ATOM 1889 C CA . MET B 1 58 ? 165.458 144.518 6.473 1.00 24.71 58 MET B CA 1
ATOM 1890 C C . MET B 1 58 ? 164.648 143.606 5.561 1.00 26.00 58 MET B C 1
ATOM 1891 O O . MET B 1 58 ? 164.329 142.467 5.918 1.00 25.87 58 MET B O 1
ATOM 1896 N N . GLU B 1 59 ? 164.300 144.119 4.388 1.00 26.88 59 GLU B N 1
ATOM 1897 C CA . GLU B 1 59 ? 163.544 143.349 3.413 1.00 29.31 59 GLU B CA 1
ATOM 1898 C C . GLU B 1 59 ? 164.538 142.812 2.392 1.00 29.25 59 GLU B C 1
ATOM 1899 O O . GLU B 1 59 ? 165.345 143.567 1.846 1.00 29.48 59 GLU B O 1
ATOM 1905 N N . VAL B 1 60 ? 164.495 141.507 2.153 1.00 30.70 60 VAL B N 1
ATOM 1906 C CA . VAL B 1 60 ? 165.406 140.885 1.200 1.00 34.09 60 VAL B CA 1
ATOM 1907 C C . VAL B 1 60 ? 164.677 139.946 0.256 1.00 35.78 60 VAL B C 1
ATOM 1908 O O . VAL B 1 60 ? 163.650 139.366 0.608 1.00 33.30 60 VAL B O 1
ATOM 1912 N N . GLU B 1 61 ? 165.223 139.803 -0.946 1.00 38.70 61 GLU B N 1
ATOM 1913 C CA . GLU B 1 61 ? 164.640 138.934 -1.953 1.00 43.08 61 GLU B CA 1
ATOM 1914 C C . GLU B 1 61 ? 165.144 137.513 -1.761 1.00 43.77 61 GLU B C 1
ATOM 1915 O O . GLU B 1 61 ? 166.343 137.282 -1.608 1.00 44.50 61 GLU B O 1
ATOM 1921 N N . LYS B 1 62 ? 164.222 136.562 -1.763 1.00 45.05 62 LYS B N 1
ATOM 1922 C CA . LYS B 1 62 ? 164.581 135.165 -1.592 1.00 47.30 62 LYS B CA 1
ATOM 1923 C C . LYS B 1 62 ? 163.884 134.307 -2.639 1.00 48.37 62 LYS B C 1
ATOM 1924 O O . LYS B 1 62 ? 162.709 134.513 -2.940 1.00 45.99 62 LYS B O 1
ATOM 1930 N N . PRO B 1 63 ? 164.607 133.334 -3.215 1.00 50.80 63 PRO B N 1
ATOM 1931 C CA . PRO B 1 63 ? 164.032 132.449 -4.229 1.00 52.53 63 PRO B CA 1
ATOM 1932 C C . PRO B 1 63 ? 163.036 131.474 -3.613 1.00 54.45 63 PRO B C 1
ATOM 1933 O O . PRO B 1 63 ? 163.215 131.024 -2.480 1.00 54.70 63 PRO B O 1
ATOM 1937 N N . VAL B 1 64 ? 161.983 131.164 -4.361 1.00 56.19 64 VAL B N 1
ATOM 1938 C CA . VAL B 1 64 ? 160.953 130.237 -3.910 1.00 57.91 64 VAL B CA 1
ATOM 1939 C C . VAL B 1 64 ? 160.420 129.437 -5.093 1.00 58.76 64 VAL B C 1
ATOM 1940 O O . VAL B 1 64 ? 161.151 129.162 -6.046 1.00 59.52 64 VAL B O 1
ATOM 1944 N N . ASN B 1 70 ? 161.783 132.039 -9.580 1.00 58.69 70 ASN B N 1
ATOM 1945 C CA . ASN B 1 70 ? 160.747 132.721 -8.812 1.00 58.42 70 ASN B CA 1
ATOM 1946 C C . ASN B 1 70 ? 161.252 133.118 -7.427 1.00 57.80 70 ASN B C 1
ATOM 1947 O O . ASN B 1 70 ? 161.804 132.297 -6.694 1.00 57.61 70 ASN B O 1
ATOM 1952 N N . THR B 1 71 ? 161.056 134.384 -7.076 1.00 56.59 71 THR B N 1
ATOM 1953 C CA . THR B 1 71 ? 161.493 134.896 -5.784 1.00 54.79 71 THR B CA 1
ATOM 1954 C C . THR B 1 71 ? 160.408 135.756 -5.151 1.00 53.42 71 THR B C 1
ATOM 1955 O O . THR B 1 71 ? 159.410 136.086 -5.789 1.00 52.85 71 THR B O 1
ATOM 1959 N N . GLU B 1 72 ? 160.612 136.112 -3.887 1.00 51.28 72 GLU B N 1
ATOM 1960 C CA . GLU B 1 72 ? 159.669 136.952 -3.162 1.00 49.95 72 GLU B CA 1
ATOM 1961 C C . GLU B 1 72 ? 160.360 137.669 -2.010 1.00 47.49 72 GLU B C 1
ATOM 1962 O O . GLU B 1 72 ? 161.393 137.217 -1.514 1.00 47.40 72 GLU B O 1
ATOM 1968 N N . MET B 1 73 ? 159.795 138.801 -1.603 1.00 43.94 73 MET B N 1
ATOM 1969 C CA . MET B 1 73 ? 160.359 139.603 -0.528 1.00 40.25 73 MET B CA 1
ATOM 1970 C C . MET B 1 73 ? 159.965 139.099 0.852 1.00 38.24 73 MET B C 1
ATOM 1971 O O . MET B 1 73 ? 158.794 138.820 1.114 1.00 36.86 73 MET B O 1
ATOM 1976 N N . VAL B 1 74 ? 160.953 138.982 1.736 1.00 33.77 74 VAL B N 1
ATOM 1977 C CA . VAL B 1 74 ? 160.701 138.530 3.097 1.00 31.64 74 VAL B CA 1
ATOM 1978 C C . VAL B 1 74 ? 161.395 139.463 4.079 1.00 30.22 74 VAL B C 1
ATOM 1979 O O . VAL B 1 74 ? 162.354 140.149 3.722 1.00 29.30 74 VAL B O 1
ATOM 1983 N N . THR B 1 75 ? 160.900 139.488 5.312 1.00 28.17 75 THR B N 1
ATOM 1984 C CA . THR B 1 75 ? 161.478 140.330 6.351 1.00 27.32 75 THR B CA 1
ATOM 1985 C C . THR B 1 75 ? 162.416 139.489 7.203 1.00 23.93 75 THR B C 1
ATOM 1986 O O . THR B 1 75 ? 162.135 138.332 7.501 1.00 24.82 75 THR B O 1
ATOM 1990 N N . ARG B 1 76 ? 163.546 140.075 7.572 1.00 24.58 76 ARG B N 1
ATOM 1991 C CA . ARG B 1 76 ? 164.522 139.386 8.395 1.00 21.87 76 ARG B CA 1
ATOM 1992 C C . ARG B 1 76 ? 165.081 140.369 9.408 1.00 22.61 76 ARG B C 1
ATOM 1993 O O . ARG B 1 76 ? 165.076 141.579 9.183 1.00 22.90 76 ARG B O 1
ATOM 2001 N N . ASN B 1 77 ? 165.533 139.855 10.545 1.00 22.44 77 ASN B N 1
ATOM 2002 C CA . ASN B 1 77 ? 166.167 140.724 11.518 1.00 20.21 77 ASN B CA 1
ATOM 2003 C C . ASN B 1 77 ? 167.498 141.018 10.822 1.00 20.52 77 ASN B C 1
ATOM 2004 O O . ASN B 1 77 ? 167.982 140.193 10.044 1.00 21.92 77 ASN B O 1
ATOM 2009 N N . GLN B 1 78 ? 168.089 142.178 11.075 1.00 19.48 78 GLN B N 1
ATOM 2010 C CA . GLN B 1 78 ? 169.339 142.507 10.398 1.00 19.95 78 GLN B CA 1
ATOM 2011 C C . GLN B 1 78 ? 170.510 141.581 10.722 1.00 22.21 78 GLN B C 1
ATOM 2012 O O . GLN B 1 78 ? 171.409 141.398 9.890 1.00 20.58 78 GLN B O 1
ATOM 2018 N N . SER B 1 79 ? 170.502 140.979 11.909 1.00 20.65 79 SER B N 1
ATOM 2019 C CA . SER B 1 79 ? 171.583 140.072 12.281 1.00 20.46 79 SER B CA 1
ATOM 2020 C C . SER B 1 79 ? 171.225 139.184 13.465 1.00 21.62 79 SER B C 1
ATOM 2021 O O . SER B 1 79 ? 170.286 139.471 14.205 1.00 19.62 79 SER B O 1
ATOM 2024 N N . THR B 1 80 ? 171.963 138.090 13.617 1.00 21.44 80 THR B N 1
ATOM 2025 C CA . THR B 1 80 ? 171.807 137.200 14.761 1.00 20.70 80 THR B CA 1
ATOM 2026 C C . THR B 1 80 ? 173.216 136.819 15.198 1.00 22.91 80 THR B C 1
ATOM 2027 O O . THR B 1 80 ? 174.142 136.769 14.387 1.00 21.28 80 THR B O 1
ATOM 2031 N N . LEU B 1 81 ? 173.365 136.567 16.493 1.00 21.56 81 LEU B N 1
ATOM 2032 C CA . LEU B 1 81 ? 174.644 136.204 17.074 1.00 21.09 81 LEU B CA 1
ATOM 2033 C C . LEU B 1 81 ? 174.452 135.000 17.975 1.00 21.13 81 LEU B C 1
ATOM 2034 O O . LEU B 1 81 ? 173.468 134.928 18.712 1.00 21.36 81 LEU B O 1
ATOM 2039 N N . ILE B 1 82 ? 175.375 134.046 17.899 1.00 22.02 82 ILE B N 1
ATOM 2040 C CA . ILE B 1 82 ? 175.316 132.876 18.766 1.00 21.10 82 ILE B CA 1
ATOM 2041 C C . ILE B 1 82 ? 176.707 132.519 19.265 1.00 23.71 82 ILE B C 1
ATOM 2042 O O . ILE B 1 82 ? 177.711 132.919 18.680 1.00 21.13 82 ILE B O 1
ATOM 2047 N N . TYR B 1 83 ? 176.738 131.793 20.376 1.00 22.90 83 TYR B N 1
ATOM 2048 C CA . TYR B 1 83 ? 177.969 131.248 20.928 1.00 23.03 83 TYR B CA 1
ATOM 2049 C C . TYR B 1 83 ? 177.806 129.830 20.388 1.00 23.35 83 TYR B C 1
ATOM 2050 O O . TYR B 1 83 ? 176.685 129.320 20.364 1.00 21.48 83 TYR B O 1
ATOM 2059 N N . TYR B 1 84 ? 178.887 129.207 19.932 1.00 22.81 84 TYR B N 1
ATOM 2060 C CA . TYR B 1 84 ? 178.819 127.834 19.432 1.00 23.66 84 TYR B CA 1
ATOM 2061 C C . TYR B 1 84 ? 180.009 127.087 20.019 1.00 23.13 84 TYR B C 1
ATOM 2062 O O . TYR B 1 84 ? 181.155 127.511 19.865 1.00 23.47 84 TYR B O 1
ATOM 2071 N N . LEU B 1 85 ? 179.729 125.972 20.685 1.00 24.45 85 LEU B N 1
ATOM 2072 C CA . LEU B 1 85 ? 180.766 125.201 21.359 1.00 25.41 85 LEU B CA 1
ATOM 2073 C C . LEU B 1 85 ? 180.816 123.714 21.025 1.00 25.57 85 LEU B C 1
ATOM 2074 O O . LEU B 1 85 ? 179.795 123.025 21.057 1.00 25.57 85 LEU B O 1
ATOM 2079 N N . LEU B 1 86 ? 182.011 123.223 20.704 1.00 27.14 86 LEU B N 1
ATOM 2080 C CA . LEU B 1 86 ? 182.203 121.801 20.430 1.00 27.99 86 LEU B CA 1
ATOM 2081 C C . LEU B 1 86 ? 182.961 121.233 21.630 1.00 28.27 86 LEU B C 1
ATOM 2082 O O . LEU B 1 86 ? 183.839 121.895 22.182 1.00 27.87 86 LEU B O 1
ATOM 2087 N N . THR B 1 87 ? 182.606 120.017 22.034 1.00 29.22 87 THR B N 1
ATOM 2088 C CA . THR B 1 87 ? 183.220 119.364 23.189 1.00 30.05 87 THR B CA 1
ATOM 2089 C C . THR B 1 87 ? 183.492 117.887 22.880 1.00 30.32 87 THR B C 1
ATOM 2090 O O . THR B 1 87 ? 183.016 117.361 21.878 1.00 33.02 87 THR B O 1
ATOM 2094 N N . PRO B 1 88 ? 184.256 117.201 23.747 1.00 32.14 88 PRO B N 1
ATOM 2095 C CA . PRO B 1 88 ? 184.580 115.780 23.552 1.00 32.91 88 PRO B CA 1
ATOM 2096 C C . PRO B 1 88 ? 183.354 114.864 23.450 1.00 34.44 88 PRO B C 1
ATOM 2097 O O . PRO B 1 88 ? 183.407 113.815 22.804 1.00 35.14 88 PRO B O 1
ATOM 2101 N N . ASP B 1 89 ? 182.255 115.259 24.087 1.00 33.45 89 ASP B N 1
ATOM 2102 C CA . ASP B 1 89 ? 181.027 114.467 24.054 1.00 33.85 89 ASP B CA 1
ATOM 2103 C C . ASP B 1 89 ? 180.142 114.849 22.865 1.00 34.00 89 ASP B C 1
ATOM 2104 O O . ASP B 1 89 ? 179.163 114.167 22.561 1.00 33.99 89 ASP B O 1
ATOM 2109 N N . SER B 1 90 ? 180.496 115.948 22.205 1.00 34.83 90 SER B N 1
ATOM 2110 C CA . SER B 1 90 ? 179.780 116.442 21.028 1.00 34.49 90 SER B CA 1
ATOM 2111 C C . SER B 1 90 ? 180.829 117.235 20.252 1.00 35.28 90 SER B C 1
ATOM 2112 O O . SER B 1 90 ? 180.772 118.464 20.167 1.00 33.57 90 SER B O 1
ATOM 2115 N N . PRO B 1 91 ? 181.815 116.527 19.679 1.00 35.86 91 PRO B N 1
ATOM 2116 C CA . PRO B 1 91 ? 182.914 117.115 18.912 1.00 35.31 91 PRO B CA 1
ATOM 2117 C C . PRO B 1 91 ? 182.660 117.431 17.448 1.00 35.64 91 PRO B C 1
ATOM 2118 O O . PRO B 1 91 ? 183.569 117.874 16.751 1.00 35.39 91 PRO B O 1
ATOM 2122 N N . ILE B 1 92 ? 181.441 117.211 16.970 1.00 35.72 92 ILE B N 1
ATOM 2123 C CA . ILE B 1 92 ? 181.161 117.486 15.568 1.00 35.85 92 ILE B CA 1
ATOM 2124 C C . ILE B 1 92 ? 179.971 118.390 15.302 1.00 35.80 92 ILE B C 1
ATOM 2125 O O . ILE B 1 92 ? 178.921 118.263 15.929 1.00 36.71 92 ILE B O 1
ATOM 2130 N N . GLY B 1 93 ? 180.168 119.307 14.361 1.00 34.94 93 GLY B N 1
ATOM 2131 C CA . GLY B 1 93 ? 179.115 120.203 13.927 1.00 36.57 93 GLY B CA 1
ATOM 2132 C C . GLY B 1 93 ? 178.833 119.692 12.525 1.00 36.88 93 GLY B C 1
ATOM 2133 O O . GLY B 1 93 ? 179.546 120.036 11.581 1.00 36.19 93 GLY B O 1
ATOM 2134 N N . LYS B 1 94 ? 177.809 118.851 12.398 1.00 36.93 94 LYS B N 1
ATOM 2135 C CA . LYS B 1 94 ? 177.453 118.238 11.120 1.00 37.59 94 LYS B CA 1
ATOM 2136 C C . LYS B 1 94 ? 177.139 119.192 9.974 1.00 37.28 94 LYS B C 1
ATOM 2137 O O . LYS B 1 94 ? 176.705 120.328 10.184 1.00 36.21 94 LYS B O 1
ATOM 2143 N N . PHE B 1 95 ? 177.363 118.703 8.756 1.00 35.03 95 PHE B N 1
ATOM 2144 C CA . PHE B 1 95 ? 177.131 119.474 7.541 1.00 34.84 95 PHE B CA 1
ATOM 2145 C C . PHE B 1 95 ? 175.760 120.131 7.483 1.00 35.19 95 PHE B C 1
ATOM 2146 O O . PHE B 1 95 ? 174.732 119.471 7.637 1.00 34.91 95 PHE B O 1
ATOM 2154 N N . HIS B 1 96 ? 175.763 121.442 7.263 1.00 35.27 96 HIS B N 1
ATOM 2155 C CA . HIS B 1 96 ? 174.537 122.217 7.140 1.00 36.20 96 HIS B CA 1
ATOM 2156 C C . HIS B 1 96 ? 174.877 123.465 6.334 1.00 35.11 96 HIS B C 1
ATOM 2157 O O . HIS B 1 96 ? 176.029 123.892 6.294 1.00 34.97 96 HIS B O 1
ATOM 2164 N N . LYS B 1 97 ? 173.873 124.041 5.685 1.00 34.06 97 LYS B N 1
ATOM 2165 C CA . LYS B 1 97 ? 174.083 125.202 4.837 1.00 33.61 97 LYS B CA 1
ATOM 2166 C C . LYS B 1 97 ? 173.040 126.295 5.068 1.00 32.03 97 LYS B C 1
ATOM 2167 O O . LYS B 1 97 ? 171.946 126.029 5.561 1.00 32.65 97 LYS B O 1
ATOM 2173 N N . ASN B 1 98 ? 173.391 127.526 4.713 1.00 30.83 98 ASN B N 1
ATOM 2174 C CA . ASN B 1 98 ? 172.481 128.657 4.859 1.00 29.73 98 ASN B CA 1
ATOM 2175 C C . ASN B 1 98 ? 172.584 129.512 3.606 1.00 29.56 98 ASN B C 1
ATOM 2176 O O . ASN B 1 98 ? 173.654 129.613 3.005 1.00 30.63 98 ASN B O 1
ATOM 2181 N N . ILE B 1 99 ? 171.472 130.117 3.206 1.00 29.13 99 ILE B N 1
ATOM 2182 C CA . ILE B 1 99 ? 171.460 130.977 2.031 1.00 29.76 99 ILE B CA 1
ATOM 2183 C C . ILE B 1 99 ? 172.367 132.181 2.257 1.00 29.19 99 ILE B C 1
ATOM 2184 O O . ILE B 1 99 ? 172.934 132.732 1.312 1.00 28.44 99 ILE B O 1
ATOM 2189 N N . ASN B 1 100 ? 172.504 132.587 3.517 1.00 26.68 100 ASN B N 1
ATOM 2190 C CA . ASN B 1 100 ? 173.321 133.744 3.856 1.00 26.21 100 ASN B CA 1
ATOM 2191 C C . ASN B 1 100 ? 174.739 133.382 4.288 1.00 24.58 100 ASN B C 1
ATOM 2192 O O . ASN B 1 100 ? 174.979 132.302 4.829 1.00 25.39 100 ASN B O 1
ATOM 2197 N N . ARG B 1 101 ? 175.674 134.292 4.029 1.00 23.73 101 ARG B N 1
ATOM 2198 C CA . ARG B 1 101 ? 177.064 134.083 4.411 1.00 24.57 101 ARG B CA 1
ATOM 2199 C C . ARG B 1 101 ? 177.116 134.209 5.934 1.00 24.11 101 ARG B C 1
ATOM 2200 O O . ARG B 1 101 ? 176.294 134.904 6.534 1.00 23.21 101 ARG B O 1
ATOM 2208 N N . ILE B 1 102 ? 178.071 133.534 6.558 1.00 24.45 102 ILE B N 1
ATOM 2209 C CA . ILE B 1 102 ? 178.178 133.579 8.015 1.00 23.90 102 ILE B CA 1
ATOM 2210 C C . ILE B 1 102 ? 179.586 133.936 8.462 1.00 24.55 102 ILE B C 1
ATOM 2211 O O . ILE B 1 102 ? 180.563 133.370 7.973 1.00 24.58 102 ILE B O 1
ATOM 2216 N N . ILE B 1 103 ? 179.670 134.884 9.393 1.00 23.35 103 ILE B N 1
ATOM 2217 C CA . ILE B 1 103 ? 180.935 135.349 9.954 1.00 22.82 103 ILE B CA 1
ATOM 2218 C C . ILE B 1 103 ? 181.214 134.538 11.215 1.00 24.37 103 ILE B C 1
ATOM 2219 O O . ILE B 1 103 ? 180.353 134.440 12.088 1.00 22.71 103 ILE B O 1
ATOM 2224 N N . HIS B 1 104 ? 182.404 133.947 11.296 1.00 22.50 104 HIS B N 1
ATOM 2225 C CA . HIS B 1 104 ? 182.793 133.150 12.456 1.00 23.60 104 HIS B CA 1
ATOM 2226 C C . HIS B 1 104 ? 183.983 133.809 13.133 1.00 22.67 104 HIS B C 1
ATOM 2227 O O . HIS B 1 104 ? 184.944 134.199 12.470 1.00 22.53 104 HIS B O 1
ATOM 2234 N N . ILE B 1 105 ? 183.918 133.928 14.456 1.00 23.68 105 ILE B N 1
ATOM 2235 C CA . ILE B 1 105 ? 184.989 134.554 15.227 1.00 23.81 105 ILE B CA 1
ATOM 2236 C C . ILE B 1 105 ? 185.480 133.591 16.306 1.00 24.24 105 ILE B C 1
ATOM 2237 O O . ILE B 1 105 ? 184.707 133.177 17.172 1.00 22.40 105 ILE B O 1
ATOM 2242 N N . LEU B 1 106 ? 186.762 133.238 16.265 1.00 22.32 106 LEU B N 1
ATOM 2243 C CA . LEU B 1 106 ? 187.312 132.320 17.262 1.00 23.06 106 LEU B CA 1
ATOM 2244 C C . LEU B 1 106 ? 187.438 132.996 18.619 1.00 20.75 106 LEU B C 1
ATOM 2245 O O . LEU B 1 106 ? 187.848 134.147 18.706 1.00 20.03 106 LEU B O 1
ATOM 2250 N N . GLN B 1 107 ? 187.084 132.281 19.681 1.00 21.81 107 GLN B N 1
ATOM 2251 C CA . GLN B 1 107 ? 187.211 132.847 21.017 1.00 22.61 107 GLN B CA 1
ATOM 2252 C C . GLN B 1 107 ? 188.106 132.000 21.928 1.00 23.15 107 GLN B C 1
ATOM 2253 O O . GLN B 1 107 ? 188.992 132.539 22.585 1.00 23.77 107 GLN B O 1
ATOM 2259 N N A ARG B 1 108 ? 187.880 130.688 21.957 0.50 24.09 108 ARG B N 1
ATOM 2260 N N B ARG B 1 108 ? 187.882 130.688 21.954 0.50 23.95 108 ARG B N 1
ATOM 2261 C CA A ARG B 1 108 ? 188.683 129.785 22.785 0.50 25.95 108 ARG B CA 1
ATOM 2262 C CA B ARG B 1 108 ? 188.680 129.787 22.788 0.50 25.74 108 ARG B CA 1
ATOM 2263 C C A ARG B 1 108 ? 188.841 128.409 22.140 0.50 25.83 108 ARG B C 1
ATOM 2264 C C B ARG B 1 108 ? 188.846 128.415 22.131 0.50 25.67 108 ARG B C 1
ATOM 2265 O O A ARG B 1 108 ? 187.943 127.926 21.448 0.50 25.94 108 ARG B O 1
ATOM 2266 O O B ARG B 1 108 ? 187.955 127.941 21.423 0.50 25.84 108 ARG B O 1
ATOM 2281 N N . GLY B 1 109 ? 189.988 127.780 22.374 1.00 26.07 109 GLY B N 1
ATOM 2282 C CA . GLY B 1 109 ? 190.235 126.455 21.826 1.00 26.94 109 GLY B CA 1
ATOM 2283 C C . GLY B 1 109 ? 190.687 126.336 20.382 1.00 27.46 109 GLY B C 1
ATOM 2284 O O . GLY B 1 109 ? 191.152 127.300 19.780 1.00 27.95 109 GLY B O 1
ATOM 2285 N N . LYS B 1 110 ? 190.543 125.131 19.832 1.00 28.11 110 LYS B N 1
ATOM 2286 C CA . LYS B 1 110 ? 190.944 124.854 18.455 1.00 29.75 110 LYS B CA 1
ATOM 2287 C C . LYS B 1 110 ? 189.965 123.915 17.761 1.00 29.11 110 LYS B C 1
ATOM 2288 O O . LYS B 1 110 ? 189.328 123.074 18.402 1.00 29.04 110 LYS B O 1
ATOM 2294 N N . GLY B 1 111 ? 189.855 124.060 16.444 1.00 28.36 111 GLY B N 1
ATOM 2295 C CA . GLY B 1 111 ? 188.955 123.218 15.680 1.00 29.59 111 GLY B CA 1
ATOM 2296 C C . GLY B 1 111 ? 189.277 123.256 14.200 1.00 30.43 111 GLY B C 1
ATOM 2297 O O . GLY B 1 111 ? 190.148 124.007 13.767 1.00 31.44 111 GLY B O 1
ATOM 2298 N N . GLN B 1 112 ? 188.568 122.452 13.417 1.00 31.08 112 GLN B N 1
ATOM 2299 C CA . GLN B 1 112 ? 188.805 122.403 11.983 1.00 33.07 112 GLN B CA 1
ATOM 2300 C C . GLN B 1 112 ? 187.494 122.389 11.207 1.00 32.93 112 GLN B C 1
ATOM 2301 O O . GLN B 1 112 ? 186.527 121.747 11.617 1.00 34.31 112 GLN B O 1
ATOM 2307 N N . TYR B 1 113 ? 187.470 123.109 10.089 1.00 33.09 113 TYR B N 1
ATOM 2308 C CA . TYR B 1 113 ? 186.283 123.180 9.245 1.00 33.97 113 TYR B CA 1
ATOM 2309 C C . TYR B 1 113 ? 186.447 122.453 7.917 1.00 35.69 113 TYR B C 1
ATOM 2310 O O . TYR B 1 113 ? 187.550 122.349 7.382 1.00 36.76 113 TYR B O 1
ATOM 2319 N N . VAL B 1 114 ? 185.334 121.947 7.400 1.00 36.26 114 VAL B N 1
ATOM 2320 C CA . VAL B 1 114 ? 185.312 121.264 6.115 1.00 36.36 114 VAL B CA 1
ATOM 2321 C C . VAL B 1 114 ? 184.162 121.879 5.331 1.00 36.44 114 VAL B C 1
ATOM 2322 O O . VAL B 1 114 ? 182.999 121.770 5.729 1.00 35.96 114 VAL B O 1
ATOM 2326 N N . LEU B 1 115 ? 184.496 122.536 4.226 1.00 35.97 115 LEU B N 1
ATOM 2327 C CA . LEU B 1 115 ? 183.502 123.195 3.391 1.00 36.37 115 LEU B CA 1
ATOM 2328 C C . LEU B 1 115 ? 183.281 122.479 2.064 1.00 38.43 115 LEU B C 1
ATOM 2329 O O . LEU B 1 115 ? 184.228 122.210 1.325 1.00 37.93 115 LEU B O 1
ATOM 2334 N N . VAL B 1 116 ? 182.022 122.174 1.766 1.00 39.15 116 VAL B N 1
ATOM 2335 C CA . VAL B 1 116 ? 181.673 121.516 0.514 1.00 40.28 116 VAL B CA 1
ATOM 2336 C C . VAL B 1 116 ? 180.843 122.490 -0.313 1.00 41.13 116 VAL B C 1
ATOM 2337 O O . VAL B 1 116 ? 179.668 122.714 -0.024 1.00 40.77 116 VAL B O 1
ATOM 2341 N N . TYR B 1 117 ? 181.464 123.079 -1.329 1.00 41.60 117 TYR B N 1
ATOM 2342 C CA . TYR B 1 117 ? 180.773 124.026 -2.194 1.00 43.17 117 TYR B CA 1
ATOM 2343 C C . TYR B 1 117 ? 179.790 123.294 -3.105 1.00 44.17 117 TYR B C 1
ATOM 2344 O O . TYR B 1 117 ? 179.937 122.097 -3.353 1.00 43.30 117 TYR B O 1
ATOM 2353 N N . PRO B 1 118 ? 178.769 124.007 -3.613 1.00 45.46 118 PRO B N 1
ATOM 2354 C CA . PRO B 1 118 ? 177.777 123.382 -4.495 1.00 47.27 118 PRO B CA 1
ATOM 2355 C C . PRO B 1 118 ? 178.445 122.748 -5.709 1.00 49.08 118 PRO B C 1
ATOM 2356 O O . PRO B 1 118 ? 177.898 121.840 -6.338 1.00 48.67 118 PRO B O 1
ATOM 2360 N N . ASP B 1 119 ? 179.640 123.243 -6.013 1.00 50.75 119 ASP B N 1
ATOM 2361 C CA . ASP B 1 119 ? 180.447 122.777 -7.132 1.00 52.53 119 ASP B CA 1
ATOM 2362 C C . ASP B 1 119 ? 180.997 121.380 -6.850 1.00 51.62 119 ASP B C 1
ATOM 2363 O O . ASP B 1 119 ? 181.406 120.664 -7.764 1.00 51.18 119 ASP B O 1
ATOM 2368 N N . GLY B 1 120 ? 181.000 120.995 -5.579 1.00 50.46 120 GLY B N 1
ATOM 2369 C CA . GLY B 1 120 ? 181.516 119.692 -5.206 1.00 48.70 120 GLY B CA 1
ATOM 2370 C C . GLY B 1 120 ? 182.913 119.817 -4.627 1.00 47.93 120 GLY B C 1
ATOM 2371 O O . GLY B 1 120 ? 183.471 118.853 -4.099 1.00 46.25 120 GLY B O 1
ATOM 2372 N N . GLN B 1 121 ? 183.481 121.015 -4.734 1.00 47.75 121 GLN B N 1
ATOM 2373 C CA . GLN B 1 121 ? 184.815 121.285 -4.210 1.00 48.16 121 GLN B CA 1
ATOM 2374 C C . GLN B 1 121 ? 184.820 121.155 -2.690 1.00 47.42 121 GLN B C 1
ATOM 2375 O O . GLN B 1 121 ? 183.847 121.513 -2.023 1.00 46.10 121 GLN B O 1
ATOM 2381 N N . VAL B 1 122 ? 185.923 120.650 -2.151 1.00 47.07 122 VAL B N 1
ATOM 2382 C CA . VAL B 1 122 ? 186.057 120.475 -0.713 1.00 46.25 122 VAL B CA 1
ATOM 2383 C C . VAL B 1 122 ? 187.275 121.224 -0.192 1.00 46.30 122 VAL B C 1
ATOM 2384 O O . VAL B 1 122 ? 188.392 121.035 -0.677 1.00 46.06 122 VAL B O 1
ATOM 2388 N N . LYS B 1 123 ? 187.047 122.085 0.793 1.00 44.93 123 LYS B N 1
ATOM 2389 C CA . LYS B 1 123 ? 188.114 122.865 1.402 1.00 44.72 123 LYS B CA 1
ATOM 2390 C C . LYS B 1 123 ? 188.129 122.609 2.900 1.00 43.46 123 LYS B C 1
ATOM 2391 O O . LYS B 1 123 ? 187.075 122.484 3.523 1.00 43.48 123 LYS B O 1
ATOM 2397 N N . SER B 1 124 ? 189.323 122.520 3.473 1.00 41.99 124 SER B N 1
ATOM 2398 C CA . SER B 1 124 ? 189.455 122.273 4.901 1.00 40.68 124 SER B CA 1
ATOM 2399 C C . SER B 1 124 ? 190.570 123.132 5.485 1.00 40.20 124 SER B C 1
ATOM 2400 O O . SER B 1 124 ? 191.621 123.306 4.869 1.00 40.10 124 SER B O 1
ATOM 2403 N N . PHE B 1 125 ? 190.338 123.673 6.677 1.00 37.99 125 PHE B N 1
ATOM 2404 C CA . PHE B 1 125 ? 191.328 124.523 7.324 1.00 35.91 125 PHE B CA 1
ATOM 2405 C C . PHE B 1 125 ? 191.176 124.487 8.836 1.00 35.65 125 PHE B C 1
ATOM 2406 O O . PHE B 1 125 ? 190.097 124.203 9.357 1.00 35.89 125 PHE B O 1
ATOM 2414 N N . LYS B 1 126 ? 192.263 124.781 9.538 1.00 34.39 126 LYS B N 1
ATOM 2415 C CA . LYS B 1 126 ? 192.249 124.766 10.990 1.00 33.24 126 LYS B CA 1
ATOM 2416 C C . LYS B 1 126 ? 192.046 126.144 11.610 1.00 31.64 126 LYS B C 1
ATOM 2417 O O . LYS B 1 126 ? 192.474 127.162 11.066 1.00 28.97 126 LYS B O 1
ATOM 2423 N N . VAL B 1 127 ? 191.385 126.152 12.761 1.00 30.06 127 VAL B N 1
ATOM 2424 C CA . VAL B 1 127 ? 191.101 127.379 13.488 1.00 29.44 127 VAL B CA 1
ATOM 2425 C C . VAL B 1 127 ? 191.873 127.396 14.801 1.00 28.90 127 VAL B C 1
ATOM 2426 O O . VAL B 1 127 ? 191.879 126.412 15.540 1.00 30.90 127 VAL B O 1
ATOM 2430 N N . GLY B 1 128 ? 192.524 128.520 15.070 1.00 29.10 128 GLY B N 1
ATOM 2431 C CA . GLY B 1 128 ? 193.305 128.684 16.286 1.00 30.99 128 GLY B CA 1
ATOM 2432 C C . GLY B 1 128 ? 193.974 130.045 16.233 1.00 31.61 128 GLY B C 1
ATOM 2433 O O . GLY B 1 128 ? 193.800 130.770 15.253 1.00 31.58 128 GLY B O 1
ATOM 2434 N N . PHE B 1 129 ? 194.741 130.404 17.260 1.00 33.10 129 PHE B N 1
ATOM 2435 C CA . PHE B 1 129 ? 195.407 131.704 17.268 1.00 34.80 129 PHE B CA 1
ATOM 2436 C C . PHE B 1 129 ? 196.839 131.681 16.738 1.00 37.62 129 PHE B C 1
ATOM 2437 O O . PHE B 1 129 ? 197.488 132.724 16.643 1.00 37.24 129 PHE B O 1
ATOM 2445 N N . ASP B 1 130 ? 197.335 130.499 16.390 1.00 39.96 130 ASP B N 1
ATOM 2446 C CA . ASP B 1 130 ? 198.691 130.388 15.860 1.00 41.80 130 ASP B CA 1
ATOM 2447 C C . ASP B 1 130 ? 198.655 130.647 14.355 1.00 42.51 130 ASP B C 1
ATOM 2448 O O . ASP B 1 130 ? 198.800 129.721 13.553 1.00 43.49 130 ASP B O 1
ATOM 2453 N N . TYR B 1 131 ? 198.464 131.905 13.971 1.00 42.97 131 TYR B N 1
ATOM 2454 C CA . TYR B 1 131 ? 198.392 132.259 12.558 1.00 43.41 131 TYR B CA 1
ATOM 2455 C C . TYR B 1 131 ? 199.708 131.987 11.842 1.00 45.23 131 TYR B C 1
ATOM 2456 O O . TYR B 1 131 ? 199.765 131.973 10.613 1.00 44.96 131 TYR B O 1
ATOM 2465 N N . LYS B 1 132 ? 200.764 131.766 12.615 1.00 46.95 132 LYS B N 1
ATOM 2466 C CA . LYS B 1 132 ? 202.074 131.495 12.041 1.00 49.26 132 LYS B CA 1
ATOM 2467 C C . LYS B 1 132 ? 202.093 130.079 11.481 1.00 49.84 132 LYS B C 1
ATOM 2468 O O . LYS B 1 132 ? 202.921 129.745 10.632 1.00 51.36 132 LYS B O 1
ATOM 2474 N N . ASN B 1 133 ? 201.169 129.251 11.959 1.00 48.92 133 ASN B N 1
ATOM 2475 C CA . ASN B 1 133 ? 201.067 127.871 11.503 1.00 48.60 133 ASN B CA 1
ATOM 2476 C C . ASN B 1 133 ? 199.820 127.631 10.655 1.00 46.88 133 ASN B C 1
ATOM 2477 O O . ASN B 1 133 ? 199.229 126.553 10.695 1.00 47.61 133 ASN B O 1
ATOM 2482 N N . GLY B 1 134 ? 199.420 128.648 9.897 1.00 45.25 134 GLY B N 1
ATOM 2483 C CA . GLY B 1 134 ? 198.265 128.522 9.025 1.00 43.47 134 GLY B CA 1
ATOM 2484 C C . GLY B 1 134 ? 196.880 128.565 9.650 1.00 42.53 134 GLY B C 1
ATOM 2485 O O . GLY B 1 134 ? 195.887 128.472 8.930 1.00 42.02 134 GLY B O 1
ATOM 2486 N N . GLU B 1 135 ? 196.798 128.699 10.971 1.00 40.66 135 GLU B N 1
ATOM 2487 C CA . GLU B 1 135 ? 195.498 128.753 11.642 1.00 38.79 135 GLU B CA 1
ATOM 2488 C C . GLU B 1 135 ? 194.878 130.134 11.453 1.00 36.08 135 GLU B C 1
ATOM 2489 O O . GLU B 1 135 ? 195.592 131.116 11.270 1.00 36.01 135 GLU B O 1
ATOM 2495 N N . VAL B 1 136 ? 193.551 130.210 11.497 1.00 33.10 136 VAL B N 1
ATOM 2496 C CA . VAL B 1 136 ? 192.859 131.489 11.343 1.00 29.96 136 VAL B CA 1
ATOM 2497 C C . VAL B 1 136 ? 191.888 131.692 12.505 1.00 27.65 136 VAL B C 1
ATOM 2498 O O . VAL B 1 136 ? 191.377 130.724 13.070 1.00 26.47 136 VAL B O 1
ATOM 2502 N N . SER B 1 137 ? 191.637 132.950 12.857 1.00 26.64 137 SER B N 1
ATOM 2503 C CA . SER B 1 137 ? 190.728 133.257 13.958 1.00 26.26 137 SER B CA 1
ATOM 2504 C C . SER B 1 137 ? 189.459 133.982 13.503 1.00 26.76 137 SER B C 1
ATOM 2505 O O . SER B 1 137 ? 188.627 134.367 14.324 1.00 25.52 137 SER B O 1
ATOM 2508 N N . GLN B 1 138 ? 189.330 134.181 12.192 1.00 25.49 138 GLN B N 1
ATOM 2509 C CA . GLN B 1 138 ? 188.145 134.801 11.597 1.00 25.39 138 GLN B CA 1
ATOM 2510 C C . GLN B 1 138 ? 187.936 134.075 10.276 1.00 26.72 138 GLN B C 1
ATOM 2511 O O . GLN B 1 138 ? 188.899 133.817 9.553 1.00 26.70 138 GLN B O 1
ATOM 2517 N N . TRP B 1 139 ? 186.699 133.726 9.956 1.00 25.22 139 TRP B N 1
ATOM 2518 C CA . TRP B 1 139 ? 186.442 133.076 8.680 1.00 25.24 139 TRP B CA 1
ATOM 2519 C C . TRP B 1 139 ? 184.996 133.238 8.276 1.00 26.02 139 TRP B C 1
ATOM 2520 O O . TRP B 1 139 ? 184.083 133.086 9.085 1.00 25.05 139 TRP B O 1
ATOM 2531 N N . VAL B 1 140 ? 184.804 133.577 7.011 1.00 26.53 140 VAL B N 1
ATOM 2532 C CA . VAL B 1 140 ? 183.476 133.784 6.471 1.00 27.40 140 VAL B CA 1
ATOM 2533 C C . VAL B 1 140 ? 183.154 132.676 5.484 1.00 29.25 140 VAL B C 1
ATOM 2534 O O . VAL B 1 140 ? 183.914 132.425 4.542 1.00 30.84 140 VAL B O 1
ATOM 2538 N N . VAL B 1 141 ? 182.039 131.995 5.719 1.00 28.27 141 VAL B N 1
ATOM 2539 C CA . VAL B 1 141 ? 181.607 130.927 4.831 1.00 28.80 141 VAL B CA 1
ATOM 2540 C C . VAL B 1 141 ? 180.490 131.491 3.961 1.00 29.24 141 VAL B C 1
ATOM 2541 O O . VAL B 1 141 ? 179.430 131.879 4.458 1.00 29.58 141 VAL B O 1
ATOM 2545 N N . PRO B 1 142 ? 180.726 131.573 2.645 1.00 28.99 142 PRO B N 1
ATOM 2546 C CA . PRO B 1 142 ? 179.725 132.099 1.712 1.00 29.04 142 PRO B CA 1
ATOM 2547 C C . PRO B 1 142 ? 178.414 131.325 1.808 1.00 26.66 142 PRO B C 1
ATOM 2548 O O . PRO B 1 142 ? 178.401 130.160 2.208 1.00 28.06 142 PRO B O 1
ATOM 2552 N N . GLY B 1 143 ? 177.311 131.969 1.440 1.00 27.79 143 GLY B N 1
ATOM 2553 C CA . GLY B 1 143 ? 176.032 131.283 1.476 1.00 28.57 143 GLY B CA 1
ATOM 2554 C C . GLY B 1 143 ? 176.002 130.163 0.447 1.00 29.92 143 GLY B C 1
ATOM 2555 O O . GLY B 1 143 ? 176.715 130.217 -0.557 1.00 28.76 143 GLY B O 1
ATOM 2556 N N . GLY B 1 144 ? 175.185 129.144 0.691 1.00 31.40 144 GLY B N 1
ATOM 2557 C CA . GLY B 1 144 ? 175.090 128.031 -0.240 1.00 32.69 144 GLY B CA 1
ATOM 2558 C C . GLY B 1 144 ? 176.184 126.987 -0.080 1.00 33.73 144 GLY B C 1
ATOM 2559 O O . GLY B 1 144 ? 176.188 125.966 -0.773 1.00 35.03 144 GLY B O 1
ATOM 2560 N N . VAL B 1 145 ? 177.111 127.231 0.839 1.00 33.48 145 VAL B N 1
ATOM 2561 C CA . VAL B 1 145 ? 178.215 126.306 1.079 1.00 33.00 145 VAL B CA 1
ATOM 2562 C C . VAL B 1 145 ? 177.976 125.439 2.310 1.00 34.00 145 VAL B C 1
ATOM 2563 O O . VAL B 1 145 ? 177.775 125.960 3.406 1.00 33.26 145 VAL B O 1
ATOM 2567 N N . PHE B 1 146 ? 177.991 124.118 2.134 1.00 33.65 146 PHE B N 1
ATOM 2568 C CA . PHE B 1 146 ? 177.799 123.222 3.267 1.00 34.95 146 PHE B CA 1
ATOM 2569 C C . PHE B 1 146 ? 179.037 123.291 4.143 1.00 34.55 146 PHE B C 1
ATOM 2570 O O . PHE B 1 146 ? 180.166 123.227 3.647 1.00 33.93 146 PHE B O 1
ATOM 2578 N N . LYS B 1 147 ? 178.832 123.425 5.447 1.00 34.35 147 LYS B N 1
ATOM 2579 C CA . LYS B 1 147 ? 179.959 123.512 6.358 1.00 34.39 147 LYS B CA 1
ATOM 2580 C C . LYS B 1 147 ? 179.803 122.576 7.543 1.00 34.13 147 LYS B C 1
ATOM 2581 O O . LYS B 1 147 ? 178.703 122.376 8.064 1.00 34.83 147 LYS B O 1
ATOM 2587 N N . ALA B 1 148 ? 180.923 122.004 7.957 1.00 32.82 148 ALA B N 1
ATOM 2588 C CA . ALA B 1 148 ? 180.960 121.098 9.084 1.00 33.31 148 ALA B CA 1
ATOM 2589 C C . ALA B 1 148 ? 182.227 121.445 9.839 1.00 32.99 148 ALA B C 1
ATOM 2590 O O . ALA B 1 148 ? 183.154 122.026 9.277 1.00 32.35 148 ALA B O 1
ATOM 2592 N N . SER B 1 149 ? 182.260 121.106 11.117 1.00 33.56 149 SER B N 1
ATOM 2593 C CA . SER B 1 149 ? 183.426 121.390 11.928 1.00 33.23 149 SER B CA 1
ATOM 2594 C C . SER B 1 149 ? 183.588 120.280 12.939 1.00 33.21 149 SER B C 1
ATOM 2595 O O . SER B 1 149 ? 182.625 119.607 13.293 1.00 34.25 149 SER B O 1
ATOM 2598 N N . PHE B 1 150 ? 184.817 120.068 13.385 1.00 33.72 150 PHE B N 1
ATOM 2599 C CA . PHE B 1 150 ? 185.069 119.054 14.389 1.00 35.27 150 PHE B CA 1
ATOM 2600 C C . PHE B 1 150 ? 186.143 119.552 15.333 1.00 34.50 150 PHE B C 1
ATOM 2601 O O . PHE B 1 150 ? 186.997 120.356 14.958 1.00 32.62 150 PHE B O 1
ATOM 2609 N N . LEU B 1 151 ? 186.069 119.082 16.570 1.00 35.10 151 LEU B N 1
ATOM 2610 C CA . LEU B 1 151 ? 186.997 119.479 17.612 1.00 36.26 151 LEU B CA 1
ATOM 2611 C C . LEU B 1 151 ? 188.416 118.971 17.410 1.00 36.98 151 LEU B C 1
ATOM 2612 O O . LEU B 1 151 ? 188.628 117.844 16.964 1.00 37.20 151 LEU B O 1
ATOM 2617 N N . LEU B 1 152 ? 189.383 119.821 17.733 1.00 37.21 152 LEU B N 1
ATOM 2618 C CA . LEU B 1 152 ? 190.789 119.448 17.646 1.00 37.97 152 LEU B CA 1
ATOM 2619 C C . LEU B 1 152 ? 191.288 119.389 19.079 1.00 39.25 152 LEU B C 1
ATOM 2620 O O . LEU B 1 152 ? 190.937 120.237 19.900 1.00 39.72 152 LEU B O 1
ATOM 2625 N N . PRO B 1 153 ? 192.101 118.378 19.412 1.00 40.28 153 PRO B N 1
ATOM 2626 C CA . PRO B 1 153 ? 192.594 118.307 20.789 1.00 40.08 153 PRO B CA 1
ATOM 2627 C C . PRO B 1 153 ? 193.369 119.569 21.161 1.00 38.76 153 PRO B C 1
ATOM 2628 O O . PRO B 1 153 ? 194.115 120.109 20.345 1.00 39.09 153 PRO B O 1
ATOM 2632 N N . ASN B 1 154 ? 193.163 120.044 22.386 1.00 37.98 154 ASN B N 1
ATOM 2633 C CA . ASN B 1 154 ? 193.846 121.231 22.895 1.00 36.46 154 ASN B CA 1
ATOM 2634 C C . ASN B 1 154 ? 193.631 121.322 24.402 1.00 37.94 154 ASN B C 1
ATOM 2635 O O . ASN B 1 154 ? 192.503 121.468 24.871 1.00 37.95 154 ASN B O 1
ATOM 2640 N N . GLU B 1 155 ? 194.715 121.230 25.163 1.00 37.84 155 GLU B N 1
ATOM 2641 C CA . GLU B 1 155 ? 194.621 121.287 26.618 1.00 39.96 155 GLU B CA 1
ATOM 2642 C C . GLU B 1 155 ? 194.386 122.696 27.148 1.00 39.27 155 GLU B C 1
ATOM 2643 O O . GLU B 1 155 ? 194.015 122.877 28.307 1.00 40.43 155 GLU B O 1
ATOM 2649 N N . GLU B 1 156 ? 194.585 123.690 26.290 1.00 40.27 156 GLU B N 1
ATOM 2650 C CA . GLU B 1 156 ? 194.397 125.089 26.665 1.00 40.21 156 GLU B CA 1
ATOM 2651 C C . GLU B 1 156 ? 192.967 125.381 27.130 1.00 38.43 156 GLU B C 1
ATOM 2652 O O . GLU B 1 156 ? 192.754 126.068 28.131 1.00 37.60 156 GLU B O 1
ATOM 2658 N N . PHE B 1 157 ? 191.991 124.857 26.398 1.00 35.71 157 PHE B N 1
ATOM 2659 C CA . PHE B 1 157 ? 190.589 125.075 26.729 1.00 33.19 157 PHE B CA 1
ATOM 2660 C C . PHE B 1 157 ? 189.920 123.749 27.092 1.00 33.57 157 PHE B C 1
ATOM 2661 O O . PHE B 1 157 ? 188.746 123.525 26.793 1.00 30.30 157 PHE B O 1
ATOM 2669 N N . ASP B 1 158 ? 190.689 122.873 27.735 1.00 33.16 158 ASP B N 1
ATOM 2670 C CA . ASP B 1 158 ? 190.205 121.566 28.161 1.00 33.88 158 ASP B CA 1
ATOM 2671 C C . ASP B 1 158 ? 189.491 120.835 27.025 1.00 32.79 158 ASP B C 1
ATOM 2672 O O . ASP B 1 158 ? 188.428 120.245 27.213 1.00 31.65 158 ASP B O 1
ATOM 2677 N N . ASN B 1 159 ? 190.096 120.883 25.843 1.00 31.75 159 ASN B N 1
ATOM 2678 C CA . ASN B 1 159 ? 189.558 120.242 24.652 1.00 33.13 159 ASN B CA 1
ATOM 2679 C C . ASN B 1 159 ? 188.185 120.771 24.253 1.00 32.16 159 ASN B C 1
ATOM 2680 O O . ASN B 1 159 ? 187.277 120.012 23.898 1.00 32.26 159 ASN B O 1
ATOM 2685 N N . GLY B 1 160 ? 188.049 122.088 24.324 1.00 31.28 160 GLY B N 1
ATOM 2686 C CA . GLY B 1 160 ? 186.811 122.734 23.938 1.00 28.90 160 GLY B CA 1
ATOM 2687 C C . GLY B 1 160 ? 187.115 123.596 22.732 1.00 27.95 160 GLY B C 1
ATOM 2688 O O . GLY B 1 160 ? 188.281 123.820 22.402 1.00 27.79 160 GLY B O 1
ATOM 2689 N N . PHE B 1 161 ? 186.074 124.084 22.070 1.00 27.26 161 PHE B N 1
ATOM 2690 C CA . PHE B 1 161 ? 186.234 124.928 20.890 1.00 26.11 161 PHE B CA 1
ATOM 2691 C C . PHE B 1 161 ? 185.060 125.898 20.864 1.00 24.92 161 PHE B C 1
ATOM 2692 O O . PHE B 1 161 ? 183.972 125.551 20.413 1.00 25.31 161 PHE B O 1
ATOM 2700 N N . LEU B 1 162 ? 185.294 127.112 21.351 1.00 24.20 162 LEU B N 1
ATOM 2701 C CA . LEU B 1 162 ? 184.257 128.136 21.427 1.00 23.55 162 LEU B CA 1
ATOM 2702 C C . LEU B 1 162 ? 184.389 129.255 20.406 1.00 23.20 162 LEU B C 1
ATOM 2703 O O . LEU B 1 162 ? 185.436 129.890 20.299 1.00 23.51 162 LEU B O 1
ATOM 2708 N N . ILE B 1 163 ? 183.309 129.510 19.675 1.00 22.22 163 ILE B N 1
ATOM 2709 C CA . ILE B 1 163 ? 183.303 130.580 18.689 1.00 23.02 163 ILE B CA 1
ATOM 2710 C C . ILE B 1 163 ? 182.002 131.365 18.769 1.00 23.35 163 ILE B C 1
ATOM 2711 O O . ILE B 1 163 ? 181.060 130.977 19.465 1.00 23.36 163 ILE B O 1
ATOM 2716 N N . SER B 1 164 ? 181.977 132.478 18.050 1.00 23.75 164 SER B N 1
ATOM 2717 C CA . SER B 1 164 ? 180.789 133.309 17.933 1.00 23.98 164 SER B CA 1
ATOM 2718 C C . SER B 1 164 ? 180.501 133.307 16.438 1.00 24.37 164 SER B C 1
ATOM 2719 O O . SER B 1 164 ? 181.431 133.306 15.630 1.00 24.04 164 SER B O 1
ATOM 2722 N N . GLU B 1 165 ? 179.224 133.274 16.076 1.00 22.10 165 GLU B N 1
ATOM 2723 C CA . GLU B 1 165 ? 178.818 133.304 14.676 1.00 23.95 165 GLU B CA 1
ATOM 2724 C C . GLU B 1 165 ? 177.825 134.446 14.494 1.00 24.97 165 GLU B C 1
ATOM 2725 O O . GLU B 1 165 ? 176.920 134.618 15.312 1.00 24.00 165 GLU B O 1
ATOM 2731 N N . VAL B 1 166 ? 177.998 135.228 13.433 1.00 23.60 166 VAL B N 1
ATOM 2732 C CA . VAL B 1 166 ? 177.084 136.327 13.150 1.00 22.75 166 VAL B CA 1
ATOM 2733 C C . VAL B 1 166 ? 176.521 136.108 11.749 1.00 24.09 166 VAL B C 1
ATOM 2734 O O . VAL B 1 166 ? 177.276 136.030 10.776 1.00 23.29 166 VAL B O 1
ATOM 2738 N N . VAL B 1 167 ? 175.201 135.993 11.663 1.00 22.89 167 VAL B N 1
ATOM 2739 C CA . VAL B 1 167 ? 174.521 135.782 10.386 1.00 23.88 167 VAL B CA 1
ATOM 2740 C C . VAL B 1 167 ? 173.828 137.083 9.978 1.00 23.04 167 VAL B C 1
ATOM 2741 O O . VAL B 1 167 ? 173.128 137.703 10.785 1.00 21.97 167 VAL B O 1
ATOM 2745 N N . VAL B 1 168 ? 174.029 137.488 8.727 1.00 21.25 168 VAL B N 1
ATOM 2746 C CA . VAL B 1 168 ? 173.449 138.715 8.184 1.00 20.78 168 VAL B CA 1
ATOM 2747 C C . VAL B 1 168 ? 172.972 138.437 6.759 1.00 23.38 168 VAL B C 1
ATOM 2748 O O . VAL B 1 168 ? 173.780 138.093 5.897 1.00 24.97 168 VAL B O 1
ATOM 2752 N N . PRO B 1 169 ? 171.654 138.545 6.500 1.00 23.51 169 PRO B N 1
ATOM 2753 C CA . PRO B 1 169 ? 170.582 138.897 7.439 1.00 23.17 169 PRO B CA 1
ATOM 2754 C C . PRO B 1 169 ? 170.490 137.849 8.545 1.00 21.65 169 PRO B C 1
ATOM 2755 O O . PRO B 1 169 ? 171.033 136.752 8.413 1.00 22.07 169 PRO B O 1
ATOM 2759 N N . GLY B 1 170 ? 169.799 138.182 9.632 1.00 22.23 170 GLY B N 1
ATOM 2760 C CA . GLY B 1 170 ? 169.678 137.251 10.741 1.00 21.51 170 GLY B CA 1
ATOM 2761 C C . GLY B 1 170 ? 169.159 135.867 10.402 1.00 23.29 170 GLY B C 1
ATOM 2762 O O . GLY B 1 170 ? 168.351 135.686 9.482 1.00 23.10 170 GLY B O 1
ATOM 2763 N N . PHE B 1 171 ? 169.614 134.884 11.170 1.00 22.62 171 PHE B N 1
ATOM 2764 C CA . PHE B 1 171 ? 169.224 133.493 10.982 1.00 23.63 171 PHE B CA 1
ATOM 2765 C C . PHE B 1 171 ? 167.717 133.276 10.978 1.00 24.85 171 PHE B C 1
ATOM 2766 O O . PHE B 1 171 ? 166.993 133.824 11.815 1.00 22.87 171 PHE B O 1
ATOM 2774 N N . ASP B 1 172 ? 167.262 132.458 10.032 1.00 24.81 172 ASP B N 1
ATOM 2775 C CA . ASP B 1 172 ? 165.852 132.099 9.907 1.00 24.77 172 ASP B CA 1
ATOM 2776 C C . ASP B 1 172 ? 165.818 130.666 9.371 1.00 26.28 172 ASP B C 1
ATOM 2777 O O . ASP B 1 172 ? 166.554 130.332 8.441 1.00 24.73 172 ASP B O 1
ATOM 2782 N N . PHE B 1 173 ? 164.987 129.811 9.966 1.00 25.69 173 PHE B N 1
ATOM 2783 C CA . PHE B 1 173 ? 164.910 128.419 9.525 1.00 27.44 173 PHE B CA 1
ATOM 2784 C C . PHE B 1 173 ? 164.619 128.262 8.034 1.00 27.21 173 PHE B C 1
ATOM 2785 O O . PHE B 1 173 ? 165.034 127.278 7.427 1.00 27.40 173 PHE B O 1
ATOM 2793 N N . GLU B 1 174 ? 163.915 129.227 7.449 1.00 29.12 174 GLU B N 1
ATOM 2794 C CA . GLU B 1 174 ? 163.580 129.172 6.025 1.00 31.14 174 GLU B CA 1
ATOM 2795 C C . GLU B 1 174 ? 164.821 129.216 5.140 1.00 32.81 174 GLU B C 1
ATOM 2796 O O . GLU B 1 174 ? 164.777 128.816 3.973 1.00 31.16 174 GLU B O 1
ATOM 2802 N N . ASP B 1 175 ? 165.927 129.703 5.695 1.00 31.78 175 ASP B N 1
ATOM 2803 C CA . ASP B 1 175 ? 167.163 129.826 4.932 1.00 31.81 175 ASP B CA 1
ATOM 2804 C C . ASP B 1 175 ? 168.190 128.756 5.275 1.00 31.19 175 ASP B C 1
ATOM 2805 O O . ASP B 1 175 ? 169.281 128.744 4.714 1.00 31.51 175 ASP B O 1
ATOM 2810 N N . HIS B 1 176 ? 167.829 127.858 6.185 1.00 33.35 176 HIS B N 1
ATOM 2811 C CA . HIS B 1 176 ? 168.727 126.805 6.659 1.00 35.36 176 HIS B CA 1
ATOM 2812 C C . HIS B 1 176 ? 168.477 125.446 6.013 1.00 36.39 176 HIS B C 1
ATOM 2813 O O . HIS B 1 176 ? 167.335 125.066 5.771 1.00 34.80 176 HIS B O 1
ATOM 2820 N N . THR B 1 177 ? 169.555 124.711 5.755 1.00 37.27 177 THR B N 1
ATOM 2821 C CA . THR B 1 177 ? 169.457 123.388 5.146 1.00 41.21 177 THR B CA 1
ATOM 2822 C C . THR B 1 177 ? 170.542 122.458 5.673 1.00 43.12 177 THR B C 1
ATOM 2823 O O . THR B 1 177 ? 171.731 122.734 5.516 1.00 42.54 177 THR B O 1
ATOM 2827 N N . PHE B 1 178 ? 170.139 121.359 6.302 1.00 45.86 178 PHE B N 1
ATOM 2828 C CA . PHE B 1 178 ? 171.110 120.397 6.808 1.00 49.74 178 PHE B CA 1
ATOM 2829 C C . PHE B 1 178 ? 171.234 119.252 5.806 1.00 50.37 178 PHE B C 1
ATOM 2830 O O . PHE B 1 178 ? 170.251 118.857 5.181 1.00 49.46 178 PHE B O 1
ATOM 2838 N N . LEU B 1 179 ? 172.446 118.733 5.645 1.00 51.44 179 LEU B N 1
ATOM 2839 C CA . LEU B 1 179 ? 172.687 117.644 4.704 1.00 53.87 179 LEU B CA 1
ATOM 2840 C C . LEU B 1 179 ? 172.158 116.322 5.259 1.00 55.44 179 LEU B C 1
ATOM 2841 O O . LEU B 1 179 ? 172.287 116.047 6.452 1.00 54.47 179 LEU B O 1
ATOM 2846 N N . LYS B 1 180 ? 171.562 115.510 4.390 1.00 57.76 180 LYS B N 1
ATOM 2847 C CA . LYS B 1 180 ? 171.008 114.222 4.800 1.00 60.64 180 LYS B CA 1
ATOM 2848 C C . LYS B 1 180 ? 171.895 113.020 4.469 1.00 61.98 180 LYS B C 1
ATOM 2849 O O . LYS B 1 180 ? 171.898 112.530 3.338 1.00 63.08 180 LYS B O 1
ATOM 2855 N N . GLY B 1 181 ? 172.636 112.550 5.469 1.00 63.12 181 GLY B N 1
ATOM 2856 C CA . GLY B 1 181 ? 173.505 111.395 5.302 1.00 63.92 181 GLY B CA 1
ATOM 2857 C C . GLY B 1 181 ? 174.413 111.360 4.086 1.00 64.48 181 GLY B C 1
ATOM 2858 O O . GLY B 1 181 ? 174.421 112.278 3.266 1.00 64.31 181 GLY B O 1
ATOM 2859 N N . GLU B 1 182 ? 175.185 110.281 3.978 1.00 65.35 182 GLU B N 1
ATOM 2860 C CA . GLU B 1 182 ? 176.114 110.092 2.869 1.00 66.29 182 GLU B CA 1
ATOM 2861 C C . GLU B 1 182 ? 175.407 110.161 1.524 1.00 66.12 182 GLU B C 1
ATOM 2862 O O . GLU B 1 182 ? 176.004 110.548 0.522 1.00 65.60 182 GLU B O 1
ATOM 2868 N N . ASP B 1 183 ? 174.136 109.771 1.510 1.00 66.34 183 ASP B N 1
ATOM 2869 C CA . ASP B 1 183 ? 173.336 109.781 0.292 1.00 66.76 183 ASP B CA 1
ATOM 2870 C C . ASP B 1 183 ? 173.560 111.064 -0.504 1.00 66.13 183 ASP B C 1
ATOM 2871 O O . ASP B 1 183 ? 174.194 111.049 -1.559 1.00 65.77 183 ASP B O 1
ATOM 2876 N N . GLU B 1 184 ? 173.041 112.172 0.013 1.00 65.76 184 GLU B N 1
ATOM 2877 C CA . GLU B 1 184 ? 173.181 113.468 -0.642 1.00 65.42 184 GLU B CA 1
ATOM 2878 C C . GLU B 1 184 ? 174.644 113.895 -0.741 1.00 64.67 184 GLU B C 1
ATOM 2879 O O . GLU B 1 184 ? 175.047 114.551 -1.703 1.00 64.24 184 GLU B O 1
ATOM 2885 N N . LEU B 1 185 ? 175.435 113.516 0.258 1.00 63.75 185 LEU B N 1
ATOM 2886 C CA . LEU B 1 185 ? 176.852 113.858 0.294 1.00 63.18 185 LEU B CA 1
ATOM 2887 C C . LEU B 1 185 ? 177.575 113.230 -0.897 1.00 63.44 185 LEU B C 1
ATOM 2888 O O . LEU B 1 185 ? 178.396 113.874 -1.551 1.00 62.86 185 LEU B O 1
ATOM 2893 N N . LYS B 1 186 ? 177.256 111.969 -1.173 1.00 63.68 186 LYS B N 1
ATOM 2894 C CA . LYS B 1 186 ? 177.869 111.235 -2.273 1.00 64.65 186 LYS B CA 1
ATOM 2895 C C . LYS B 1 186 ? 177.600 111.891 -3.621 1.00 64.68 186 LYS B C 1
ATOM 2896 O O . LYS B 1 186 ? 178.417 111.800 -4.535 1.00 64.46 186 LYS B O 1
ATOM 2902 N N . HIS B 1 187 ? 176.452 112.548 -3.743 1.00 64.74 187 HIS B N 1
ATOM 2903 C CA . HIS B 1 187 ? 176.088 113.206 -4.990 1.00 65.12 187 HIS B CA 1
ATOM 2904 C C . HIS B 1 187 ? 176.835 114.522 -5.181 1.00 64.75 187 HIS B C 1
ATOM 2905 O O . HIS B 1 187 ? 177.019 114.979 -6.310 1.00 64.51 187 HIS B O 1
ATOM 2912 N N . LEU B 1 188 ? 177.268 115.124 -4.077 1.00 64.01 188 LEU B N 1
ATOM 2913 C CA . LEU B 1 188 ? 178.006 116.384 -4.124 1.00 62.96 188 LEU B CA 1
ATOM 2914 C C . LEU B 1 188 ? 179.484 116.155 -4.408 1.00 62.49 188 LEU B C 1
ATOM 2915 O O . LEU B 1 188 ? 180.073 116.819 -5.260 1.00 62.33 188 LEU B O 1
ATOM 2920 N N . VAL B 1 189 ? 180.081 115.216 -3.683 1.00 62.38 189 VAL B N 1
ATOM 2921 C CA . VAL B 1 189 ? 181.494 114.904 -3.858 1.00 63.11 189 VAL B CA 1
ATOM 2922 C C . VAL B 1 189 ? 181.653 113.451 -4.301 1.00 63.72 189 VAL B C 1
ATOM 2923 O O . VAL B 1 189 ? 180.693 112.681 -4.276 1.00 63.79 189 VAL B O 1
ATOM 2927 N N . GLY B 1 190 ? 182.861 113.078 -4.709 1.00 64.24 190 GLY B N 1
ATOM 2928 C CA . GLY B 1 190 ? 183.095 111.714 -5.149 1.00 65.96 190 GLY B CA 1
ATOM 2929 C C . GLY B 1 190 ? 182.544 110.694 -4.169 1.00 66.56 190 GLY B C 1
ATOM 2930 O O . GLY B 1 190 ? 182.425 110.986 -2.979 1.00 66.84 190 GLY B O 1
ATOM 2931 N N . PRO B 1 191 ? 182.190 109.486 -4.637 1.00 67.00 191 PRO B N 1
ATOM 2932 C CA . PRO B 1 191 ? 181.654 108.458 -3.740 1.00 66.77 191 PRO B CA 1
ATOM 2933 C C . PRO B 1 191 ? 182.689 108.044 -2.698 1.00 66.62 191 PRO B C 1
ATOM 2934 O O . PRO B 1 191 ? 182.346 107.605 -1.599 1.00 66.22 191 PRO B O 1
ATOM 2938 N N . GLU B 1 192 ? 183.959 108.197 -3.056 1.00 66.57 192 GLU B N 1
ATOM 2939 C CA . GLU B 1 192 ? 185.061 107.850 -2.168 1.00 66.81 192 GLU B CA 1
ATOM 2940 C C . GLU B 1 192 ? 185.250 108.911 -1.088 1.00 66.33 192 GLU B C 1
ATOM 2941 O O . GLU B 1 192 ? 185.504 108.589 0.074 1.00 66.28 192 GLU B O 1
ATOM 2947 N N . LYS B 1 193 ? 185.124 110.176 -1.479 1.00 65.45 193 LYS B N 1
ATOM 2948 C CA . LYS B 1 193 ? 185.282 111.288 -0.549 1.00 64.44 193 LYS B CA 1
ATOM 2949 C C . LYS B 1 193 ? 184.167 111.269 0.493 1.00 63.41 193 LYS B C 1
ATOM 2950 O O . LYS B 1 193 ? 184.392 111.581 1.663 1.00 63.09 193 LYS B O 1
ATOM 2956 N N . ALA B 1 194 ? 182.965 110.902 0.057 1.00 62.15 194 ALA B N 1
ATOM 2957 C CA . ALA B 1 194 ? 181.811 110.834 0.946 1.00 60.94 194 ALA B CA 1
ATOM 2958 C C . ALA B 1 194 ? 182.077 109.842 2.071 1.00 60.49 194 ALA B C 1
ATOM 2959 O O . ALA B 1 194 ? 181.491 109.937 3.150 1.00 60.02 194 ALA B O 1
ATOM 2961 N N . ALA B 1 195 ? 182.965 108.887 1.807 1.00 59.55 195 ALA B N 1
ATOM 2962 C CA . ALA B 1 195 ? 183.317 107.877 2.793 1.00 58.41 195 ALA B CA 1
ATOM 2963 C C . ALA B 1 195 ? 184.269 108.472 3.822 1.00 57.64 195 ALA B C 1
ATOM 2964 O O . ALA B 1 195 ? 184.261 108.078 4.988 1.00 57.41 195 ALA B O 1
ATOM 2966 N N . GLU B 1 196 ? 185.088 109.424 3.384 1.00 56.56 196 GLU B N 1
ATOM 2967 C CA . GLU B 1 196 ? 186.044 110.077 4.271 1.00 56.81 196 GLU B CA 1
ATOM 2968 C C . GLU B 1 196 ? 185.392 111.167 5.122 1.00 56.00 196 GLU B C 1
ATOM 2969 O O . GLU B 1 196 ? 185.816 111.419 6.249 1.00 56.24 196 GLU B O 1
ATOM 2975 N N . LEU B 1 197 ? 184.368 111.813 4.574 1.00 55.33 197 LEU B N 1
ATOM 2976 C CA . LEU B 1 197 ? 183.673 112.883 5.284 1.00 54.30 197 LEU B CA 1
ATOM 2977 C C . LEU B 1 197 ? 182.340 112.405 5.855 1.00 54.06 197 LEU B C 1
ATOM 2978 O O . LEU B 1 197 ? 181.560 113.198 6.382 1.00 53.73 197 LEU B O 1
ATOM 2983 N N . ALA B 1 198 ? 182.090 111.104 5.756 1.00 53.03 198 ALA B N 1
ATOM 2984 C CA . ALA B 1 198 ? 180.848 110.514 6.244 1.00 52.61 198 ALA B CA 1
ATOM 2985 C C . ALA B 1 198 ? 180.565 110.802 7.717 1.00 51.66 198 ALA B C 1
ATOM 2986 O O . ALA B 1 198 ? 179.408 110.940 8.117 1.00 51.92 198 ALA B O 1
ATOM 2988 N N . PHE B 1 199 ? 181.619 110.897 8.521 1.00 50.84 199 PHE B N 1
ATOM 2989 C CA . PHE B 1 199 ? 181.461 111.149 9.950 1.00 49.51 199 PHE B CA 1
ATOM 2990 C C . PHE B 1 199 ? 181.013 112.579 10.262 1.00 48.92 199 PHE B C 1
ATOM 2991 O O . PHE B 1 199 ? 180.702 112.902 11.410 1.00 47.94 199 PHE B O 1
ATOM 2999 N N . LEU B 1 200 ? 180.972 113.428 9.241 1.00 47.33 200 LEU B N 1
ATOM 3000 C CA . LEU B 1 200 ? 180.566 114.818 9.417 1.00 47.48 200 LEU B CA 1
ATOM 3001 C C . LEU B 1 200 ? 179.154 115.070 8.900 1.00 48.89 200 LEU B C 1
ATOM 3002 O O . LEU B 1 200 ? 178.660 116.197 8.953 1.00 47.91 200 LEU B O 1
ATOM 3007 N N . ALA B 1 201 ? 178.507 114.023 8.402 1.00 50.85 201 ALA B N 1
ATOM 3008 C CA . ALA B 1 201 ? 177.155 114.154 7.873 1.00 53.62 201 ALA B CA 1
ATOM 3009 C C . ALA B 1 201 ? 176.182 113.205 8.559 1.00 55.43 201 ALA B C 1
ATOM 3010 O O . ALA B 1 201 ? 176.560 112.447 9.452 1.00 54.94 201 ALA B O 1
ATOM 3012 N N . HIS B 1 202 ? 174.924 113.260 8.129 1.00 58.24 202 HIS B N 1
ATOM 3013 C CA . HIS B 1 202 ? 173.876 112.409 8.677 1.00 60.28 202 HIS B CA 1
ATOM 3014 C C . HIS B 1 202 ? 173.608 112.750 10.137 1.00 60.77 202 HIS B C 1
ATOM 3015 O O . HIS B 1 202 ? 172.864 113.685 10.438 1.00 61.54 202 HIS B O 1
ATOM 3022 N N . ALA C 1 9 ? 177.098 134.241 39.727 1.00 48.96 9 ALA C N 1
ATOM 3023 C CA . ALA C 1 9 ? 177.716 134.285 41.085 1.00 48.83 9 ALA C CA 1
ATOM 3024 C C . ALA C 1 9 ? 176.706 133.795 42.116 1.00 46.85 9 ALA C C 1
ATOM 3025 O O . ALA C 1 9 ? 175.833 134.551 42.548 1.00 49.34 9 ALA C O 1
ATOM 3027 N N . ASN C 1 10 ? 176.836 132.530 42.506 1.00 44.49 10 ASN C N 1
ATOM 3028 C CA . ASN C 1 10 ? 175.932 131.912 43.471 1.00 39.68 10 ASN C CA 1
ATOM 3029 C C . ASN C 1 10 ? 175.617 132.722 44.715 1.00 35.67 10 ASN C C 1
ATOM 3030 O O . ASN C 1 10 ? 176.505 133.067 45.494 1.00 34.71 10 ASN C O 1
ATOM 3035 N N . ALA C 1 11 ? 174.334 133.007 44.902 1.00 30.48 11 ALA C N 1
ATOM 3036 C CA . ALA C 1 11 ? 173.879 133.741 46.069 1.00 26.35 11 ALA C CA 1
ATOM 3037 C C . ALA C 1 11 ? 173.937 132.775 47.244 1.00 26.01 11 ALA C C 1
ATOM 3038 O O . ALA C 1 11 ? 173.553 131.606 47.118 1.00 23.59 11 ALA C O 1
ATOM 3040 N N . ALA C 1 12 ? 174.430 133.250 48.382 1.00 23.47 12 ALA C N 1
ATOM 3041 C CA . ALA C 1 12 ? 174.495 132.404 49.565 1.00 22.63 12 ALA C CA 1
ATOM 3042 C C . ALA C 1 12 ? 173.062 132.057 49.960 1.00 21.80 12 ALA C C 1
ATOM 3043 O O . ALA C 1 12 ? 172.150 132.860 49.776 1.00 20.53 12 ALA C O 1
ATOM 3045 N N . ILE C 1 13 ? 172.874 130.854 50.485 1.00 21.02 13 ILE C N 1
ATOM 3046 C CA . ILE C 1 13 ? 171.557 130.391 50.907 1.00 23.28 13 ILE C CA 1
ATOM 3047 C C . ILE C 1 13 ? 171.444 130.620 52.414 1.00 25.15 13 ILE C C 1
ATOM 3048 O O . ILE C 1 13 ? 172.009 129.872 53.208 1.00 25.08 13 ILE C O 1
ATOM 3053 N N . GLU C 1 14 ? 170.721 131.672 52.789 1.00 24.62 14 GLU C N 1
ATOM 3054 C CA . GLU C 1 14 ? 170.539 132.042 54.190 1.00 24.98 14 GLU C CA 1
ATOM 3055 C C . GLU C 1 14 ? 169.062 132.317 54.476 1.00 24.69 14 GLU C C 1
ATOM 3056 O O . GLU C 1 14 ? 168.656 133.463 54.679 1.00 23.65 14 GLU C O 1
ATOM 3062 N N . PRO C 1 15 ? 168.239 131.261 54.489 1.00 25.48 15 PRO C N 1
ATOM 3063 C CA . PRO C 1 15 ? 166.800 131.393 54.747 1.00 25.38 15 PRO C CA 1
ATOM 3064 C C . PRO C 1 15 ? 166.473 132.170 56.019 1.00 27.46 15 PRO C C 1
ATOM 3065 O O . PRO C 1 15 ? 167.129 132.002 57.050 1.00 26.94 15 PRO C O 1
ATOM 3069 N N . ALA C 1 16 ? 165.457 133.023 55.935 1.00 27.28 16 ALA C N 1
ATOM 3070 C CA . ALA C 1 16 ? 165.046 133.837 57.072 1.00 29.92 16 ALA C CA 1
ATOM 3071 C C . ALA C 1 16 ? 164.124 133.066 58.011 1.00 28.60 16 ALA C C 1
ATOM 3072 O O . ALA C 1 16 ? 163.909 131.868 57.832 1.00 26.72 16 ALA C O 1
ATOM 3074 N N . SER C 1 17 ? 163.572 133.768 58.997 1.00 30.75 17 SER C N 1
ATOM 3075 C CA . SER C 1 17 ? 162.700 133.160 60.001 1.00 34.39 17 SER C CA 1
ATOM 3076 C C . SER C 1 17 ? 161.560 132.307 59.459 1.00 33.30 17 SER C C 1
ATOM 3077 O O . SER C 1 17 ? 161.435 131.144 59.833 1.00 32.86 17 SER C O 1
ATOM 3080 N N . PHE C 1 18 ? 160.736 132.880 58.583 1.00 33.64 18 PHE C N 1
ATOM 3081 C CA . PHE C 1 18 ? 159.607 132.147 58.013 1.00 32.34 18 PHE C CA 1
ATOM 3082 C C . PHE C 1 18 ? 160.003 130.859 57.288 1.00 32.07 18 PHE C C 1
ATOM 3083 O O . PHE C 1 18 ? 159.313 129.842 57.399 1.00 31.18 18 PHE C O 1
ATOM 3091 N N . VAL C 1 19 ? 161.099 130.896 56.535 1.00 30.17 19 VAL C N 1
ATOM 3092 C CA . VAL C 1 19 ? 161.532 129.701 55.814 1.00 31.48 19 VAL C CA 1
ATOM 3093 C C . VAL C 1 19 ? 161.980 128.631 56.802 1.00 33.88 19 VAL C C 1
ATOM 3094 O O . VAL C 1 19 ? 161.746 127.439 56.589 1.00 33.02 19 VAL C O 1
ATOM 3098 N N . LYS C 1 20 ? 162.618 129.058 57.889 1.00 35.40 20 LYS C N 1
ATOM 3099 C CA . LYS C 1 20 ? 163.077 128.110 58.896 1.00 38.46 20 LYS C CA 1
ATOM 3100 C C . LYS C 1 20 ? 161.896 127.643 59.745 1.00 38.61 20 LYS C C 1
ATOM 3101 O O . LYS C 1 20 ? 161.756 126.455 60.035 1.00 39.58 20 LYS C O 1
ATOM 3107 N N . VAL C 1 21 ? 161.038 128.582 60.122 1.00 37.67 21 VAL C N 1
ATOM 3108 C CA . VAL C 1 21 ? 159.869 128.265 60.935 1.00 37.02 21 VAL C CA 1
ATOM 3109 C C . VAL C 1 21 ? 158.642 128.954 60.346 1.00 34.82 21 VAL C C 1
ATOM 3110 O O . VAL C 1 21 ? 158.334 130.099 60.680 1.00 34.18 21 VAL C O 1
ATOM 3114 N N . PRO C 1 22 ? 157.928 128.257 59.452 1.00 35.16 22 PRO C N 1
ATOM 3115 C CA . PRO C 1 22 ? 156.730 128.796 58.802 1.00 35.97 22 PRO C CA 1
ATOM 3116 C C . PRO C 1 22 ? 155.580 129.182 59.721 1.00 37.68 22 PRO C C 1
ATOM 3117 O O . PRO C 1 22 ? 155.374 128.590 60.781 1.00 36.91 22 PRO C O 1
ATOM 3121 N N . MET C 1 23 ? 154.844 130.201 59.291 1.00 37.73 23 MET C N 1
ATOM 3122 C CA . MET C 1 23 ? 153.684 130.709 60.007 1.00 38.59 23 MET C CA 1
ATOM 3123 C C . MET C 1 23 ? 152.616 129.619 59.889 1.00 37.13 23 MET C C 1
ATOM 3124 O O . MET C 1 23 ? 152.625 128.839 58.937 1.00 35.06 23 MET C O 1
ATOM 3129 N N . PRO C 1 24 ? 151.696 129.531 60.865 1.00 37.14 24 PRO C N 1
ATOM 3130 C CA . PRO C 1 24 ? 150.657 128.499 60.782 1.00 37.22 24 PRO C CA 1
ATOM 3131 C C . PRO C 1 24 ? 149.669 128.712 59.634 1.00 35.71 24 PRO C C 1
ATOM 3132 O O . PRO C 1 24 ? 149.253 127.760 58.983 1.00 36.67 24 PRO C O 1
ATOM 3136 N N . GLU C 1 25 ? 149.298 129.963 59.392 1.00 35.06 25 GLU C N 1
ATOM 3137 C CA . GLU C 1 25 ? 148.369 130.297 58.318 1.00 34.64 25 GLU C CA 1
ATOM 3138 C C . GLU C 1 25 ? 148.886 131.538 57.607 1.00 33.36 25 GLU C C 1
ATOM 3139 O O . GLU C 1 25 ? 149.651 132.311 58.178 1.00 32.42 25 GLU C O 1
ATOM 3145 N N . PRO C 1 26 ? 148.481 131.747 56.345 1.00 32.27 26 PRO C N 1
ATOM 3146 C CA . PRO C 1 26 ? 148.973 132.940 55.657 1.00 32.65 26 PRO C CA 1
ATOM 3147 C C . PRO C 1 26 ? 148.395 134.224 56.230 1.00 32.27 26 PRO C C 1
ATOM 3148 O O . PRO C 1 26 ? 147.318 134.216 56.829 1.00 31.42 26 PRO C O 1
ATOM 3152 N N . PRO C 1 27 ? 149.122 135.342 56.081 1.00 31.90 27 PRO C N 1
ATOM 3153 C CA . PRO C 1 27 ? 148.631 136.623 56.593 1.00 32.28 27 PRO C CA 1
ATOM 3154 C C . PRO C 1 27 ? 147.395 137.047 55.801 1.00 32.50 27 PRO C C 1
ATOM 3155 O O . PRO C 1 27 ? 147.264 136.722 54.618 1.00 29.98 27 PRO C O 1
ATOM 3159 N N . SER C 1 28 ? 146.495 137.767 56.462 1.00 32.16 28 SER C N 1
ATOM 3160 C CA . SER C 1 28 ? 145.248 138.227 55.856 1.00 33.99 28 SER C CA 1
ATOM 3161 C C . SER C 1 28 ? 145.285 138.572 54.368 1.00 32.80 28 SER C C 1
ATOM 3162 O O . SER C 1 28 ? 144.517 138.015 53.582 1.00 31.74 28 SER C O 1
ATOM 3165 N N . SER C 1 29 ? 146.157 139.499 53.982 1.00 30.90 29 SER C N 1
ATOM 3166 C CA . SER C 1 29 ? 146.246 139.912 52.587 1.00 30.66 29 SER C CA 1
ATOM 3167 C C . SER C 1 29 ? 146.454 138.729 51.648 1.00 29.07 29 SER C C 1
ATOM 3168 O O . SER C 1 29 ? 145.789 138.623 50.616 1.00 28.70 29 SER C O 1
ATOM 3171 N N . LEU C 1 30 ? 147.378 137.841 52.006 1.00 27.26 30 LEU C N 1
ATOM 3172 C CA . LEU C 1 30 ? 147.665 136.683 51.172 1.00 25.55 30 LEU C CA 1
ATOM 3173 C C . LEU C 1 30 ? 146.551 135.632 51.228 1.00 25.55 30 LEU C C 1
ATOM 3174 O O . LEU C 1 30 ? 146.279 134.953 50.232 1.00 23.85 30 LEU C O 1
ATOM 3179 N N . GLN C 1 31 ? 145.907 135.491 52.384 1.00 23.82 31 GLN C N 1
ATOM 3180 C CA . GLN C 1 31 ? 144.823 134.520 52.504 1.00 24.95 31 GLN C CA 1
ATOM 3181 C C . GLN C 1 31 ? 143.664 134.932 51.588 1.00 24.40 31 GLN C C 1
ATOM 3182 O O . GLN C 1 31 ? 143.016 134.081 50.966 1.00 23.18 31 GLN C O 1
ATOM 3188 N N . GLN C 1 32 ? 143.406 136.235 51.505 1.00 24.73 32 GLN C N 1
ATOM 3189 C CA . GLN C 1 32 ? 142.327 136.734 50.657 1.00 25.41 32 GLN C CA 1
ATOM 3190 C C . GLN C 1 32 ? 142.643 136.468 49.197 1.00 23.74 32 GLN C C 1
ATOM 3191 O O . GLN C 1 32 ? 141.764 136.101 48.420 1.00 22.59 32 GLN C O 1
ATOM 3197 N N . LEU C 1 33 ? 143.905 136.663 48.823 1.00 23.18 33 LEU C N 1
ATOM 3198 C CA . LEU C 1 33 ? 144.323 136.430 47.450 1.00 23.00 33 LEU C CA 1
ATOM 3199 C C . LEU C 1 33 ? 144.136 134.951 47.117 1.00 22.02 33 LEU C C 1
ATOM 3200 O O . LEU C 1 33 ? 143.635 134.594 46.049 1.00 22.24 33 LEU C O 1
ATOM 3205 N N . ILE C 1 34 ? 144.539 134.096 48.046 1.00 21.36 34 ILE C N 1
ATOM 3206 C CA . ILE C 1 34 ? 144.421 132.656 47.866 1.00 21.12 34 ILE C CA 1
ATOM 3207 C C . ILE C 1 34 ? 142.952 132.248 47.695 1.00 21.11 34 ILE C C 1
ATOM 3208 O O . ILE C 1 34 ? 142.615 131.451 46.813 1.00 21.19 34 ILE C O 1
ATOM 3213 N N . ASN C 1 35 ? 142.074 132.812 48.516 1.00 21.84 35 ASN C N 1
ATOM 3214 C CA . ASN C 1 35 ? 140.656 132.475 48.419 1.00 23.92 35 ASN C CA 1
ATOM 3215 C C . ASN C 1 35 ? 140.009 133.041 47.159 1.00 23.90 35 ASN C C 1
ATOM 3216 O O . ASN C 1 35 ? 139.291 132.335 46.453 1.00 25.09 35 ASN C O 1
ATOM 3221 N N . ASP C 1 36 ? 140.273 134.312 46.870 1.00 23.51 36 ASP C N 1
ATOM 3222 C CA . ASP C 1 36 ? 139.691 134.963 45.702 1.00 25.15 36 ASP C CA 1
ATOM 3223 C C . ASP C 1 36 ? 140.120 134.356 44.370 1.00 25.72 36 ASP C C 1
ATOM 3224 O O . ASP C 1 36 ? 139.329 134.298 43.428 1.00 26.61 36 ASP C O 1
ATOM 3229 N N . TRP C 1 37 ? 141.370 133.907 44.289 1.00 26.02 37 TRP C N 1
ATOM 3230 C CA . TRP C 1 37 ? 141.889 133.317 43.055 1.00 25.64 37 TRP C CA 1
ATOM 3231 C C . TRP C 1 37 ? 141.770 131.799 43.028 1.00 25.13 37 TRP C C 1
ATOM 3232 O O . TRP C 1 37 ? 142.080 131.166 42.019 1.00 25.26 37 TRP C O 1
ATOM 3243 N N . GLN C 1 38 ? 141.331 131.224 44.140 1.00 24.11 38 GLN C N 1
ATOM 3244 C CA . GLN C 1 38 ? 141.186 129.778 44.262 1.00 25.47 38 GLN C CA 1
ATOM 3245 C C . GLN C 1 38 ? 142.532 129.064 44.085 1.00 25.00 38 GLN C C 1
ATOM 3246 O O . GLN C 1 38 ? 142.643 128.073 43.354 1.00 22.62 38 GLN C O 1
ATOM 3252 N N . LEU C 1 39 ? 143.563 129.581 44.749 1.00 23.40 39 LEU C N 1
ATOM 3253 C CA . LEU C 1 39 ? 144.877 128.954 44.678 1.00 22.53 39 LEU C CA 1
ATOM 3254 C C . LEU C 1 39 ? 144.862 127.798 45.667 1.00 23.86 39 LEU C C 1
ATOM 3255 O O . LEU C 1 39 ? 144.302 127.908 46.759 1.00 25.09 39 LEU C O 1
ATOM 3260 N N . ILE C 1 40 ? 145.470 126.688 45.278 1.00 22.95 40 ILE C N 1
ATOM 3261 C CA . ILE C 1 40 ? 145.503 125.511 46.128 1.00 24.72 40 ILE C CA 1
ATOM 3262 C C . ILE C 1 40 ? 146.934 125.206 46.539 1.00 24.89 40 ILE C C 1
ATOM 3263 O O . ILE C 1 40 ? 147.863 125.414 45.758 1.00 22.82 40 ILE C O 1
ATOM 3268 N N . LYS C 1 41 ? 147.117 124.722 47.763 1.00 25.65 41 LYS C N 1
ATOM 3269 C CA . LYS C 1 41 ? 148.458 124.392 48.229 1.00 30.53 41 LYS C CA 1
ATOM 3270 C C . LYS C 1 41 ? 149.000 123.222 47.414 1.00 32.63 41 LYS C C 1
ATOM 3271 O O . LYS C 1 41 ? 148.363 122.173 47.318 1.00 33.64 41 LYS C O 1
ATOM 3277 N N . HIS C 1 42 ? 150.174 123.413 46.823 1.00 32.90 42 HIS C N 1
ATOM 3278 C CA . HIS C 1 42 ? 150.811 122.391 45.997 1.00 36.40 42 HIS C CA 1
ATOM 3279 C C . HIS C 1 42 ? 151.507 121.336 46.851 1.00 35.99 42 HIS C C 1
ATOM 3280 O O . HIS C 1 42 ? 151.911 121.604 47.987 1.00 34.28 42 HIS C O 1
ATOM 3287 N N . ARG C 1 43 ? 151.647 120.138 46.289 1.00 37.87 43 ARG C N 1
ATOM 3288 C CA . ARG C 1 43 ? 152.296 119.025 46.976 1.00 39.34 43 ARG C CA 1
ATOM 3289 C C . ARG C 1 43 ? 153.747 119.368 47.305 1.00 37.46 43 ARG C C 1
ATOM 3290 O O . ARG C 1 43 ? 154.259 118.992 48.357 1.00 36.33 43 ARG C O 1
ATOM 3298 N N . GLU C 1 44 ? 154.404 120.081 46.397 1.00 36.76 44 GLU C N 1
ATOM 3299 C CA . GLU C 1 44 ? 155.796 120.471 46.602 1.00 36.28 44 GLU C CA 1
ATOM 3300 C C . GLU C 1 44 ? 155.932 121.750 47.422 1.00 33.99 44 GLU C C 1
ATOM 3301 O O . GLU C 1 44 ? 157.042 122.240 47.632 1.00 34.35 44 GLU C O 1
ATOM 3307 N N . GLY C 1 45 ? 154.806 122.281 47.891 1.00 28.89 45 GLY C N 1
ATOM 3308 C CA . GLY C 1 45 ? 154.832 123.505 48.674 1.00 26.88 45 GLY C CA 1
ATOM 3309 C C . GLY C 1 45 ? 154.360 124.677 47.834 1.00 24.46 45 GLY C C 1
ATOM 3310 O O . GLY C 1 45 ? 154.417 124.617 46.608 1.00 22.54 45 GLY C O 1
ATOM 3311 N N . GLY C 1 46 ? 153.890 125.734 48.488 1.00 23.40 46 GLY C N 1
ATOM 3312 C CA . GLY C 1 46 ? 153.410 126.898 47.764 1.00 23.61 46 GLY C CA 1
ATOM 3313 C C . GLY C 1 46 ? 151.965 126.730 47.333 1.00 24.50 46 GLY C C 1
ATOM 3314 O O . GLY C 1 46 ? 151.381 125.654 47.493 1.00 24.66 46 GLY C O 1
ATOM 3315 N N . TYR C 1 47 ? 151.380 127.796 46.801 1.00 21.45 47 TYR C N 1
ATOM 3316 C CA . TYR C 1 47 ? 149.999 127.758 46.333 1.00 20.82 47 TYR C CA 1
ATOM 3317 C C . TYR C 1 47 ? 150.029 127.967 44.828 1.00 21.67 47 TYR C C 1
ATOM 3318 O O . TYR C 1 47 ? 150.843 128.747 44.325 1.00 21.47 47 TYR C O 1
ATOM 3327 N N . PHE C 1 48 ? 149.145 127.287 44.104 1.00 21.11 48 PHE C N 1
ATOM 3328 C CA . PHE C 1 48 ? 149.151 127.427 42.657 1.00 20.49 48 PHE C CA 1
ATOM 3329 C C . PHE C 1 48 ? 147.801 127.220 41.997 1.00 21.20 48 PHE C C 1
ATOM 3330 O O . PHE C 1 48 ? 146.832 126.776 42.619 1.00 21.09 48 PHE C O 1
ATOM 3338 N N . LYS C 1 49 ? 147.762 127.540 40.711 1.00 20.63 49 LYS C N 1
ATOM 3339 C CA . LYS C 1 49 ? 146.572 127.356 39.908 1.00 22.12 49 LYS C CA 1
ATOM 3340 C C . LYS C 1 49 ? 146.953 127.429 38.444 1.00 21.02 49 LYS C C 1
ATOM 3341 O O . LYS C 1 49 ? 147.640 128.365 38.019 1.00 21.14 49 LYS C O 1
ATOM 3347 N N . GLU C 1 50 ? 146.529 126.427 37.677 1.00 20.15 50 GLU C N 1
ATOM 3348 C CA . GLU C 1 50 ? 146.775 126.413 36.238 1.00 18.18 50 GLU C CA 1
ATOM 3349 C C . GLU C 1 50 ? 145.690 127.311 35.670 1.00 19.93 50 GLU C C 1
ATOM 3350 O O . GLU C 1 50 ? 144.498 126.994 35.754 1.00 20.31 50 GLU C O 1
ATOM 3356 N N . THR C 1 51 ? 146.098 128.436 35.094 1.00 18.97 51 THR C N 1
ATOM 3357 C CA . THR C 1 51 ? 145.151 129.405 34.560 1.00 19.75 51 THR C CA 1
ATOM 3358 C C . THR C 1 51 ? 144.966 129.345 33.054 1.00 20.33 51 THR C C 1
ATOM 3359 O O . THR C 1 51 ? 144.063 129.984 32.521 1.00 22.26 51 THR C O 1
ATOM 3363 N N . ASP C 1 52 ? 145.836 128.614 32.363 1.00 19.65 52 ASP C N 1
ATOM 3364 C CA . ASP C 1 52 ? 145.713 128.475 30.918 1.00 19.64 52 ASP C CA 1
ATOM 3365 C C . ASP C 1 52 ? 146.422 127.232 30.408 1.00 21.44 52 ASP C C 1
ATOM 3366 O O . ASP C 1 52 ? 147.550 126.932 30.803 1.00 20.50 52 ASP C O 1
ATOM 3371 N N . ARG C 1 53 ? 145.729 126.495 29.551 1.00 19.55 53 ARG C N 1
ATOM 3372 C CA . ARG C 1 53 ? 146.284 125.302 28.927 1.00 19.39 53 ARG C CA 1
ATOM 3373 C C . ARG C 1 53 ? 145.905 125.492 27.467 1.00 19.01 53 ARG C C 1
ATOM 3374 O O . ARG C 1 53 ? 144.724 125.462 27.111 1.00 20.31 53 ARG C O 1
ATOM 3382 N N . SER C 1 54 ? 146.901 125.721 26.623 1.00 17.84 54 SER C N 1
ATOM 3383 C CA . SER C 1 54 ? 146.622 125.970 25.215 1.00 19.10 54 SER C CA 1
ATOM 3384 C C . SER C 1 54 ? 145.759 124.897 24.568 1.00 19.92 54 SER C C 1
ATOM 3385 O O . SER C 1 54 ? 146.004 123.704 24.743 1.00 21.30 54 SER C O 1
ATOM 3388 N N . PRO C 1 55 ? 144.730 125.312 23.813 1.00 22.43 55 PRO C N 1
ATOM 3389 C CA . PRO C 1 55 ? 143.859 124.340 23.149 1.00 23.94 55 PRO C CA 1
ATOM 3390 C C . PRO C 1 55 ? 144.558 123.775 21.913 1.00 24.77 55 PRO C C 1
ATOM 3391 O O . PRO C 1 55 ? 144.103 122.794 21.332 1.00 25.95 55 PRO C O 1
ATOM 3395 N N . TYR C 1 56 ? 145.664 124.406 21.520 1.00 23.57 56 TYR C N 1
ATOM 3396 C CA . TYR C 1 56 ? 146.445 123.959 20.369 1.00 23.53 56 TYR C CA 1
ATOM 3397 C C . TYR C 1 56 ? 147.426 122.890 20.835 1.00 23.56 56 TYR C C 1
ATOM 3398 O O . TYR C 1 56 ? 147.883 122.908 21.977 1.00 21.51 56 TYR C O 1
ATOM 3407 N N . THR C 1 57 ? 147.741 121.947 19.955 1.00 23.21 57 THR C N 1
ATOM 3408 C CA . THR C 1 57 ? 148.611 120.845 20.334 1.00 23.11 57 THR C CA 1
ATOM 3409 C C . THR C 1 57 ? 149.854 120.696 19.476 1.00 22.96 57 THR C C 1
ATOM 3410 O O . THR C 1 57 ? 150.013 121.357 18.454 1.00 22.10 57 THR C O 1
ATOM 3414 N N . MET C 1 58 ? 150.734 119.810 19.919 1.00 22.83 58 MET C N 1
ATOM 3415 C CA . MET C 1 58 ? 151.960 119.515 19.198 1.00 24.74 58 MET C CA 1
ATOM 3416 C C . MET C 1 58 ? 152.338 118.077 19.519 1.00 25.93 58 MET C C 1
ATOM 3417 O O . MET C 1 58 ? 152.011 117.562 20.587 1.00 23.32 58 MET C O 1
ATOM 3422 N N . GLU C 1 59 ? 153.005 117.424 18.575 1.00 27.66 59 GLU C N 1
ATOM 3423 C CA . GLU C 1 59 ? 153.438 116.047 18.754 1.00 30.49 59 GLU C CA 1
ATOM 3424 C C . GLU C 1 59 ? 154.885 116.047 19.224 1.00 32.38 59 GLU C C 1
ATOM 3425 O O . GLU C 1 59 ? 155.733 116.710 18.631 1.00 32.36 59 GLU C O 1
ATOM 3431 N N . VAL C 1 60 ? 155.160 115.304 20.290 1.00 34.19 60 VAL C N 1
ATOM 3432 C CA . VAL C 1 60 ? 156.505 115.245 20.850 1.00 37.41 60 VAL C CA 1
ATOM 3433 C C . VAL C 1 60 ? 157.062 113.829 20.852 1.00 39.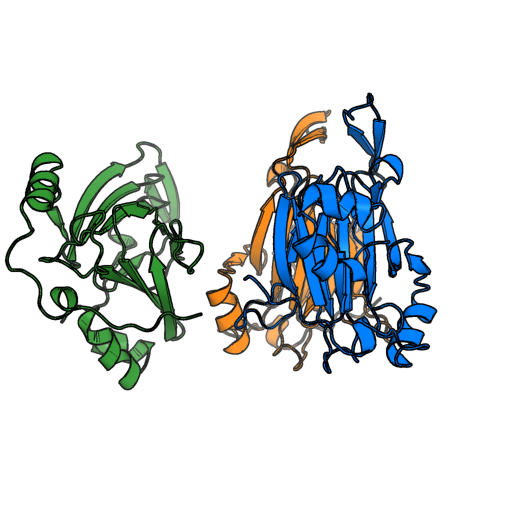16 60 VAL C C 1
ATOM 3434 O O . VAL C 1 60 ? 156.350 112.872 21.160 1.00 36.79 60 VAL C O 1
ATOM 3438 N N . GLU C 1 61 ? 158.341 113.709 20.512 1.00 42.78 61 GLU C N 1
ATOM 3439 C CA . GLU C 1 61 ? 159.017 112.416 20.472 1.00 47.69 61 GLU C CA 1
ATOM 3440 C C . GLU C 1 61 ? 159.582 112.113 21.856 1.00 49.78 61 GLU C C 1
ATOM 3441 O O . GLU C 1 61 ? 160.451 112.835 22.346 1.00 50.15 61 GLU C O 1
ATOM 3447 N N . LYS C 1 62 ? 159.084 111.054 22.488 1.00 52.06 62 LYS C N 1
ATOM 3448 C CA . LYS C 1 62 ? 159.552 110.680 23.820 1.00 54.00 62 LYS C CA 1
ATOM 3449 C C . LYS C 1 62 ? 160.085 109.251 23.841 1.00 54.63 62 LYS C C 1
ATOM 3450 O O . LYS C 1 62 ? 159.750 108.440 22.975 1.00 55.63 62 LYS C O 1
ATOM 3456 N N . GLU C 1 72 ? 158.150 107.119 21.357 1.00 53.31 72 GLU C N 1
ATOM 3457 C CA . GLU C 1 72 ? 156.963 107.244 20.518 1.00 53.09 72 GLU C CA 1
ATOM 3458 C C . GLU C 1 72 ? 156.613 108.715 20.337 1.00 50.85 72 GLU C C 1
ATOM 3459 O O . GLU C 1 72 ? 157.307 109.599 20.840 1.00 50.63 72 GLU C O 1
ATOM 3465 N N . MET C 1 73 ? 155.529 108.960 19.610 1.00 48.78 73 MET C N 1
ATOM 3466 C CA . MET C 1 73 ? 155.037 110.308 19.375 1.00 46.48 73 MET C CA 1
ATOM 3467 C C . MET C 1 73 ? 153.832 110.512 20.283 1.00 44.62 73 MET C C 1
ATOM 3468 O O . MET C 1 73 ? 152.868 109.752 20.212 1.00 44.59 73 MET C O 1
ATOM 3473 N N . VAL C 1 74 ? 153.892 111.522 21.145 1.00 41.78 74 VAL C N 1
ATOM 3474 C CA . VAL C 1 74 ? 152.782 111.805 22.047 1.00 38.26 74 VAL C CA 1
ATOM 3475 C C . VAL C 1 74 ? 152.306 113.237 21.864 1.00 35.41 74 VAL C C 1
ATOM 3476 O O . VAL C 1 74 ? 153.082 114.118 21.500 1.00 32.72 74 VAL C O 1
ATOM 3480 N N . THR C 1 75 ? 151.020 113.452 22.107 1.00 33.60 75 THR C N 1
ATOM 3481 C CA . THR C 1 75 ? 150.424 114.770 21.966 1.00 31.54 75 THR C CA 1
ATOM 3482 C C . THR C 1 75 ? 150.510 115.546 23.276 1.00 29.77 75 THR C C 1
ATOM 3483 O O . THR C 1 75 ? 150.341 114.986 24.359 1.00 28.69 75 THR C O 1
ATOM 3487 N N . ARG C 1 76 ? 150.781 116.841 23.168 1.00 28.16 76 ARG C N 1
ATOM 3488 C CA . ARG C 1 76 ? 150.877 117.708 24.336 1.00 24.60 76 ARG C CA 1
ATOM 3489 C C . ARG C 1 76 ? 150.213 119.022 23.963 1.00 22.66 76 ARG C C 1
ATOM 3490 O O . ARG C 1 76 ? 150.145 119.368 22.785 1.00 22.29 76 ARG C O 1
ATOM 3498 N N . ASN C 1 77 ? 149.694 119.739 24.952 1.00 20.87 77 ASN C N 1
ATOM 3499 C CA . ASN C 1 77 ? 149.122 121.044 24.667 1.00 20.87 77 ASN C CA 1
ATOM 3500 C C . ASN C 1 77 ? 150.369 121.879 24.407 1.00 21.48 77 ASN C C 1
ATOM 3501 O O . ASN C 1 77 ? 151.423 121.598 24.981 1.00 21.69 77 ASN C O 1
ATOM 3506 N N . GLN C 1 78 ? 150.273 122.885 23.543 1.00 20.48 78 GLN C N 1
ATOM 3507 C CA . GLN C 1 78 ? 151.451 123.694 23.239 1.00 20.46 78 GLN C CA 1
ATOM 3508 C C . GLN C 1 78 ? 152.051 124.418 24.448 1.00 20.56 78 GLN C C 1
ATOM 3509 O O . GLN C 1 78 ? 153.262 124.670 24.489 1.00 19.56 78 GLN C O 1
ATOM 3515 N N . SER C 1 79 ? 151.223 124.733 25.441 1.00 21.21 79 SER C N 1
ATOM 3516 C CA . SER C 1 79 ? 151.724 125.430 26.620 1.00 18.19 79 SER C CA 1
ATOM 3517 C C . SER C 1 79 ? 150.746 125.416 27.779 1.00 18.63 79 SER C C 1
ATOM 3518 O O . SER C 1 79 ? 149.545 125.191 27.591 1.00 20.14 79 SER C O 1
ATOM 3521 N N . THR C 1 80 ? 151.277 125.649 28.977 1.00 18.60 80 THR C N 1
ATOM 3522 C CA . THR C 1 80 ? 150.463 125.769 30.177 1.00 18.10 80 THR C CA 1
ATOM 3523 C C . THR C 1 80 ? 150.985 126.977 30.951 1.00 18.99 80 THR C C 1
ATOM 3524 O O . THR C 1 80 ? 152.171 127.315 30.875 1.00 19.12 80 THR C O 1
ATOM 3528 N N . LEU C 1 81 ? 150.083 127.644 31.661 1.00 17.66 81 LEU C N 1
ATOM 3529 C CA . LEU C 1 81 ? 150.431 128.813 32.458 1.00 17.60 81 LEU C CA 1
ATOM 3530 C C . LEU C 1 81 ? 149.873 128.627 33.860 1.00 19.15 81 LEU C C 1
ATOM 3531 O O . LEU C 1 81 ? 148.735 128.181 34.017 1.00 18.90 81 LEU C O 1
ATOM 3536 N N . ILE C 1 82 ? 150.675 128.945 34.874 1.00 19.06 82 ILE C N 1
ATOM 3537 C CA . ILE C 1 82 ? 150.201 128.870 36.254 1.00 19.40 82 ILE C CA 1
ATOM 3538 C C . ILE C 1 82 ? 150.649 130.099 37.030 1.00 20.79 82 ILE C C 1
ATOM 3539 O O . ILE C 1 82 ? 151.574 130.807 36.624 1.00 20.52 82 ILE C O 1
ATOM 3544 N N . TYR C 1 83 ? 149.952 130.350 38.133 1.00 19.44 83 TYR C N 1
ATOM 3545 C CA . TYR C 1 83 ? 150.318 131.393 39.079 1.00 19.93 83 TYR C CA 1
ATOM 3546 C C . TYR C 1 83 ? 150.967 130.493 40.131 1.00 20.28 83 TYR C C 1
ATOM 3547 O O . TYR C 1 83 ? 150.465 129.395 40.393 1.00 18.99 83 TYR C O 1
ATOM 3556 N N . TYR C 1 84 ? 152.082 130.917 40.712 1.00 17.95 84 TYR C N 1
ATOM 3557 C CA . TYR C 1 84 ? 152.719 130.126 41.758 1.00 20.21 84 TYR C CA 1
ATOM 3558 C C . TYR C 1 84 ? 153.070 131.105 42.862 1.00 19.43 84 TYR C C 1
ATOM 3559 O O . TYR C 1 84 ? 153.767 132.094 42.626 1.00 20.34 84 TYR C O 1
ATOM 3568 N N . LEU C 1 85 ? 152.589 130.818 44.067 1.00 18.93 85 LEU C N 1
ATOM 3569 C CA . LEU C 1 85 ? 152.774 131.711 45.207 1.00 19.41 85 LEU C CA 1
ATOM 3570 C C . LEU C 1 85 ? 153.375 131.088 46.459 1.00 20.36 85 LEU C C 1
ATOM 3571 O O . LEU C 1 85 ? 152.888 130.065 46.943 1.00 20.32 85 LEU C O 1
ATOM 3576 N N . LEU C 1 86 ? 154.434 131.708 46.976 1.00 20.16 86 LEU C N 1
ATOM 3577 C CA . LEU C 1 86 ? 155.052 131.257 48.215 1.00 19.23 86 LEU C CA 1
ATOM 3578 C C . LEU C 1 86 ? 154.616 132.266 49.282 1.00 20.17 86 LEU C C 1
ATOM 3579 O O . LEU C 1 86 ? 154.516 133.465 49.016 1.00 19.19 86 LEU C O 1
ATOM 3584 N N . THR C 1 87 ? 154.351 131.773 50.487 1.00 19.14 87 THR C N 1
ATOM 3585 C CA . THR C 1 87 ? 153.879 132.608 51.586 1.00 21.06 87 THR C CA 1
ATOM 3586 C C . THR C 1 87 ? 154.589 132.240 52.887 1.00 21.12 87 THR C C 1
ATOM 3587 O O . THR C 1 87 ? 155.284 131.233 52.954 1.00 22.43 87 THR C O 1
ATOM 3591 N N . PRO C 1 88 ? 154.402 133.048 53.945 1.00 21.74 88 PRO C N 1
ATOM 3592 C CA . PRO C 1 88 ? 155.047 132.762 55.232 1.00 23.70 88 PRO C CA 1
ATOM 3593 C C . PRO C 1 88 ? 154.666 131.403 55.830 1.00 24.30 88 PRO C C 1
ATOM 3594 O O . PRO C 1 88 ? 155.436 130.818 56.598 1.00 23.98 88 PRO C O 1
ATOM 3598 N N . ASP C 1 89 ? 153.486 130.901 55.469 1.00 24.37 89 ASP C N 1
ATOM 3599 C CA . ASP C 1 89 ? 153.006 129.608 55.966 1.00 24.74 89 ASP C CA 1
ATOM 3600 C C . ASP C 1 89 ? 153.400 128.459 55.028 1.00 25.42 89 ASP C C 1
ATOM 3601 O O . ASP C 1 89 ? 153.330 127.288 55.400 1.00 24.90 89 ASP C O 1
ATOM 3606 N N . SER C 1 90 ? 153.793 128.797 53.802 1.00 25.63 90 SER C N 1
ATOM 3607 C CA . SER C 1 90 ? 154.231 127.804 52.817 1.00 25.60 90 SER C CA 1
ATOM 3608 C C . SER C 1 90 ? 155.316 128.533 52.020 1.00 24.77 90 SER C C 1
ATOM 3609 O O . SER C 1 90 ? 155.153 128.830 50.835 1.00 23.82 90 SER C O 1
ATOM 3612 N N . PRO C 1 91 ? 156.451 128.818 52.677 1.00 26.04 91 PRO C N 1
ATOM 3613 C CA . PRO C 1 91 ? 157.611 129.527 52.130 1.00 25.75 91 PRO C CA 1
ATOM 3614 C C . PRO C 1 91 ? 158.586 128.772 51.237 1.00 25.02 91 PRO C C 1
ATOM 3615 O O . PRO C 1 91 ? 159.551 129.360 50.749 1.00 24.38 91 PRO C O 1
ATOM 3619 N N . ILE C 1 92 ? 158.342 127.488 51.011 1.00 23.52 92 ILE C N 1
ATOM 3620 C CA . ILE C 1 92 ? 159.253 126.691 50.204 1.00 23.64 92 ILE C CA 1
ATOM 3621 C C . ILE C 1 92 ? 158.612 125.909 49.068 1.00 23.66 92 ILE C C 1
ATOM 3622 O O . ILE C 1 92 ? 157.528 125.343 49.210 1.00 25.68 92 ILE C O 1
ATOM 3627 N N . GLY C 1 93 ? 159.298 125.910 47.932 1.00 23.19 93 GLY C N 1
ATOM 3628 C CA . GLY C 1 93 ? 158.877 125.142 46.779 1.00 21.53 93 GLY C CA 1
ATOM 3629 C C . GLY C 1 93 ? 159.946 124.063 46.701 1.00 23.25 93 GLY C C 1
ATOM 3630 O O . GLY C 1 93 ? 161.099 124.356 46.371 1.00 21.23 93 GLY C O 1
ATOM 3631 N N . LYS C 1 94 ? 159.579 122.824 47.027 1.00 22.35 94 LYS C N 1
ATOM 3632 C CA . LYS C 1 94 ? 160.527 121.708 47.038 1.00 23.85 94 LYS C CA 1
ATOM 3633 C C . LYS C 1 94 ? 161.056 121.284 45.669 1.00 23.89 94 LYS C C 1
ATOM 3634 O O . LYS C 1 94 ? 160.389 121.448 44.645 1.00 23.99 94 LYS C O 1
ATOM 3640 N N . PHE C 1 95 ? 162.258 120.709 45.674 1.00 23.70 95 PHE C N 1
ATOM 3641 C CA . PHE C 1 95 ? 162.921 120.242 44.459 1.00 23.89 95 PHE C CA 1
ATOM 3642 C C . PHE C 1 95 ? 162.097 119.342 43.537 1.00 25.37 95 PHE C C 1
ATOM 3643 O O . PHE C 1 95 ? 161.545 118.326 43.961 1.00 23.86 95 PHE C O 1
ATOM 3651 N N . HIS C 1 96 ? 162.050 119.717 42.263 1.00 23.60 96 HIS C N 1
ATOM 3652 C CA . HIS C 1 96 ? 161.361 118.936 41.249 1.00 24.05 96 HIS C CA 1
ATOM 3653 C C . HIS C 1 96 ? 161.912 119.355 39.894 1.00 23.65 96 HIS C C 1
ATOM 3654 O O . HIS C 1 96 ? 162.514 120.422 39.763 1.00 23.42 96 HIS C O 1
ATOM 3661 N N . LYS C 1 97 ? 161.737 118.511 38.888 1.00 24.27 97 LYS C N 1
ATOM 3662 C CA . LYS C 1 97 ? 162.241 118.844 37.566 1.00 25.01 97 LYS C CA 1
ATOM 3663 C C . LYS C 1 97 ? 161.241 118.462 36.498 1.00 24.68 97 LYS C C 1
ATOM 3664 O O . LYS C 1 97 ? 160.301 117.703 36.748 1.00 25.50 97 LYS C O 1
ATOM 3670 N N . ASN C 1 98 ? 161.446 119.004 35.306 1.00 24.46 98 ASN C N 1
ATOM 3671 C CA . ASN C 1 98 ? 160.572 118.719 34.181 1.00 23.43 98 ASN C CA 1
ATOM 3672 C C . ASN C 1 98 ? 161.476 118.466 32.986 1.00 23.90 98 ASN C C 1
ATOM 3673 O O . ASN C 1 98 ? 162.563 119.038 32.889 1.00 21.91 98 ASN C O 1
ATOM 3678 N N . ILE C 1 99 ? 161.037 117.595 32.089 1.00 22.32 99 ILE C N 1
ATOM 3679 C CA . ILE C 1 99 ? 161.808 117.297 30.892 1.00 24.69 99 ILE C CA 1
ATOM 3680 C C . ILE C 1 99 ? 161.936 118.570 30.061 1.00 24.12 99 ILE C C 1
ATOM 3681 O O . ILE C 1 99 ? 162.927 118.777 29.358 1.00 23.71 99 ILE C O 1
ATOM 3686 N N . ASN C 1 100 ? 160.922 119.422 30.163 1.00 22.29 100 ASN C N 1
ATOM 3687 C CA . ASN C 1 100 ? 160.867 120.666 29.404 1.00 22.28 100 ASN C CA 1
ATOM 3688 C C . ASN C 1 100 ? 161.360 121.883 30.168 1.00 21.66 100 ASN C C 1
ATOM 3689 O O . ASN C 1 100 ? 161.301 121.922 31.400 1.00 22.57 100 ASN C O 1
ATOM 3694 N N . ARG C 1 101 ? 161.834 122.879 29.422 1.00 20.31 101 ARG C N 1
ATOM 3695 C CA . ARG C 1 101 ? 162.317 124.126 30.012 1.00 19.93 101 ARG C CA 1
ATOM 3696 C C . ARG C 1 101 ? 161.100 124.916 30.489 1.00 19.75 101 ARG C C 1
ATOM 3697 O O . ARG C 1 101 ? 160.008 124.803 29.921 1.00 20.46 101 ARG C O 1
ATOM 3705 N N . ILE C 1 102 ? 161.290 125.713 31.531 1.00 19.85 102 ILE C N 1
ATOM 3706 C CA . ILE C 1 102 ? 160.198 126.500 32.082 1.00 18.49 102 ILE C CA 1
ATOM 3707 C C . ILE C 1 102 ? 160.583 127.966 32.218 1.00 20.14 10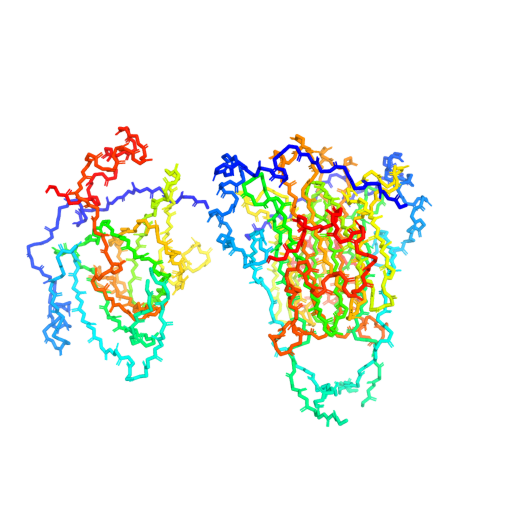2 ILE C C 1
ATOM 3708 O O . ILE C 1 102 ? 161.649 128.304 32.750 1.00 18.85 102 ILE C O 1
ATOM 3713 N N . ILE C 1 103 ? 159.707 128.823 31.709 1.00 17.52 103 ILE C N 1
ATOM 3714 C CA . ILE C 1 103 ? 159.891 130.267 31.753 1.00 18.48 103 ILE C CA 1
ATOM 3715 C C . ILE C 1 103 ? 159.230 130.778 33.029 1.00 17.87 103 ILE C C 1
ATOM 3716 O O . ILE C 1 103 ? 158.064 130.468 33.293 1.00 17.75 103 ILE C O 1
ATOM 3721 N N . HIS C 1 104 ? 159.975 131.545 33.821 1.00 17.11 104 HIS C N 1
ATOM 3722 C CA . HIS C 1 104 ? 159.441 132.110 35.061 1.00 16.52 104 HIS C CA 1
ATOM 3723 C C . HIS C 1 104 ? 159.426 133.629 34.955 1.00 16.48 104 HIS C C 1
ATOM 3724 O O . HIS C 1 104 ? 160.403 134.238 34.520 1.00 18.77 104 HIS C O 1
ATOM 3731 N N A ILE C 1 105 ? 158.313 134.231 35.362 0.50 17.10 105 ILE C N 1
ATOM 3732 N N B ILE C 1 105 ? 158.318 134.234 35.368 0.50 17.51 105 ILE C N 1
ATOM 3733 C CA A ILE C 1 105 ? 158.144 135.678 35.313 0.50 16.53 105 ILE C CA 1
ATOM 3734 C CA B ILE C 1 105 ? 158.158 135.681 35.315 0.50 17.28 105 ILE C CA 1
ATOM 3735 C C A ILE C 1 105 ? 157.731 136.206 36.685 0.50 16.32 105 ILE C C 1
ATOM 3736 C C B ILE C 1 105 ? 157.727 136.217 36.675 0.50 16.83 105 ILE C C 1
ATOM 3737 O O A ILE C 1 105 ? 156.678 135.842 37.206 0.50 16.92 105 ILE C O 1
ATOM 3738 O O B ILE C 1 105 ? 156.658 135.871 37.179 0.50 17.28 105 ILE C O 1
ATOM 3747 N N . LEU C 1 106 ? 158.558 137.071 37.260 1.00 17.37 106 LEU C N 1
ATOM 3748 C CA . LEU C 1 106 ? 158.261 137.654 38.569 1.00 18.18 106 LEU C CA 1
ATOM 3749 C C . LEU C 1 106 ? 157.108 138.652 38.484 1.00 19.11 106 LEU C C 1
ATOM 3750 O O . LEU C 1 106 ? 157.055 139.481 37.567 1.00 18.00 106 LEU C O 1
ATOM 3755 N N . GLN C 1 107 ? 156.188 138.579 39.440 1.00 18.90 107 GLN C N 1
ATOM 3756 C CA . GLN C 1 107 ? 155.073 139.516 39.460 1.00 18.82 107 GLN C CA 1
ATOM 3757 C C . GLN C 1 107 ? 155.072 140.352 40.727 1.00 18.60 107 GLN C C 1
ATOM 3758 O O . GLN C 1 107 ? 154.931 141.576 40.656 1.00 20.71 107 GLN C O 1
ATOM 3764 N N . ARG C 1 108 ? 155.247 139.710 41.879 1.00 18.18 108 ARG C N 1
ATOM 3765 C CA . ARG C 1 108 ? 155.281 140.440 43.145 1.00 20.06 108 ARG C CA 1
ATOM 3766 C C . ARG C 1 108 ? 156.160 139.782 44.202 1.00 19.40 108 ARG C C 1
ATOM 3767 O O . ARG C 1 108 ? 156.271 138.555 44.271 1.00 18.68 108 ARG C O 1
ATOM 3775 N N . GLY C 1 109 ? 156.786 140.609 45.034 1.00 20.15 109 GLY C N 1
ATOM 3776 C CA . GLY C 1 109 ? 157.619 140.079 46.098 1.00 20.49 109 GLY C CA 1
ATOM 3777 C C . GLY C 1 109 ? 159.047 139.730 45.729 1.00 21.18 109 GLY C C 1
ATOM 3778 O O . GLY C 1 109 ? 159.582 140.187 44.715 1.00 19.81 109 GLY C O 1
ATOM 3779 N N . LYS C 1 110 ? 159.664 138.904 46.567 1.00 20.42 110 LYS C N 1
ATOM 3780 C CA . LYS C 1 110 ? 161.049 138.481 46.370 1.00 20.57 110 LYS C CA 1
ATOM 3781 C C . LYS C 1 110 ? 161.222 137.014 46.747 1.00 19.98 110 LYS C C 1
ATOM 3782 O O . LYS C 1 110 ? 160.512 136.500 47.607 1.00 19.60 110 LYS C O 1
ATOM 3788 N N . GLY C 1 111 ? 162.175 136.348 46.102 1.00 19.00 111 GLY C N 1
ATOM 3789 C CA . GLY C 1 111 ? 162.417 134.946 46.387 1.00 18.65 111 GLY C CA 1
ATOM 3790 C C . GLY C 1 111 ? 163.810 134.544 45.950 1.00 19.55 111 GLY C C 1
ATOM 3791 O O . GLY C 1 111 ? 164.571 135.364 45.434 1.00 20.00 111 GLY C O 1
ATOM 3792 N N . GLN C 1 112 ? 164.152 133.281 46.152 1.00 18.87 112 GLN C N 1
ATOM 3793 C CA . GLN C 1 112 ? 165.470 132.798 45.763 1.00 18.56 112 GLN C CA 1
ATOM 3794 C C . GLN C 1 112 ? 165.363 131.384 45.219 1.00 18.84 112 GLN C C 1
ATOM 3795 O O . GLN C 1 112 ? 164.655 130.540 45.775 1.00 20.72 112 GLN C O 1
ATOM 3801 N N . TYR C 1 113 ? 166.041 131.132 44.107 1.00 17.30 113 TYR C N 1
ATOM 3802 C CA 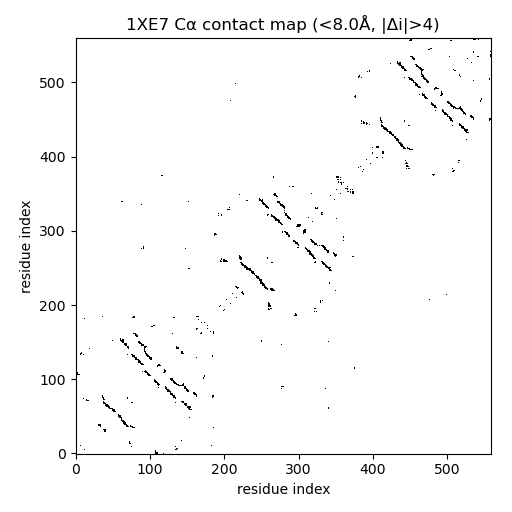. TYR C 1 113 ? 166.022 129.811 43.498 1.00 18.61 113 TYR C CA 1
ATOM 3803 C C . TYR C 1 113 ? 167.315 129.049 43.714 1.00 19.63 113 TYR C C 1
ATOM 3804 O O . TYR C 1 113 ? 168.379 129.642 43.848 1.00 21.16 113 TYR C O 1
ATOM 3813 N N . VAL C 1 114 ? 167.207 127.726 43.771 1.00 19.94 114 VAL C N 1
ATOM 3814 C CA . VAL C 1 114 ? 168.375 126.866 43.907 1.00 20.24 114 VAL C CA 1
ATOM 3815 C C . VAL C 1 114 ? 168.183 125.806 42.837 1.00 20.77 114 VAL C C 1
ATOM 3816 O O . VAL C 1 114 ? 167.133 125.172 42.779 1.00 19.24 114 VAL C O 1
ATOM 3820 N N . LEU C 1 115 ? 169.177 125.642 41.969 1.00 21.27 115 LEU C N 1
ATOM 3821 C CA . LEU C 1 115 ? 169.093 124.656 40.899 1.00 19.82 115 LEU C CA 1
ATOM 3822 C C . LEU C 1 115 ? 170.152 123.581 41.066 1.00 21.96 115 LEU C C 1
ATOM 3823 O O . LEU C 1 115 ? 171.291 123.872 41.420 1.00 22.33 115 LEU C O 1
ATOM 3828 N N . VAL C 1 116 ? 169.770 122.336 40.805 1.00 21.69 116 VAL C N 1
ATOM 3829 C CA . VAL C 1 116 ? 170.707 121.229 40.898 1.00 23.36 116 VAL C CA 1
ATOM 3830 C C . VAL C 1 116 ? 170.758 120.530 39.546 1.00 23.87 116 VAL C C 1
ATOM 3831 O O . VAL C 1 116 ? 169.772 119.941 39.092 1.00 23.96 116 VAL C O 1
ATOM 3835 N N . TYR C 1 117 ? 171.915 120.614 38.900 1.00 23.63 117 TYR C N 1
ATOM 3836 C CA . TYR C 1 117 ? 172.100 120.009 37.588 1.00 25.86 117 TYR C CA 1
ATOM 3837 C C . TYR C 1 117 ? 172.448 118.531 37.686 1.00 25.81 117 TYR C C 1
ATOM 3838 O O . TYR C 1 117 ? 172.912 118.066 38.721 1.00 28.07 117 TYR C O 1
ATOM 3847 N N . PRO C 1 118 ? 172.216 117.772 36.605 1.00 27.57 118 PRO C N 1
ATOM 3848 C CA . PRO C 1 118 ? 172.503 116.332 36.570 1.00 28.44 118 PRO C CA 1
ATOM 3849 C C . PRO C 1 118 ? 173.933 116.002 36.987 1.00 29.09 118 PRO C C 1
ATOM 3850 O O . PRO C 1 118 ? 174.181 115.002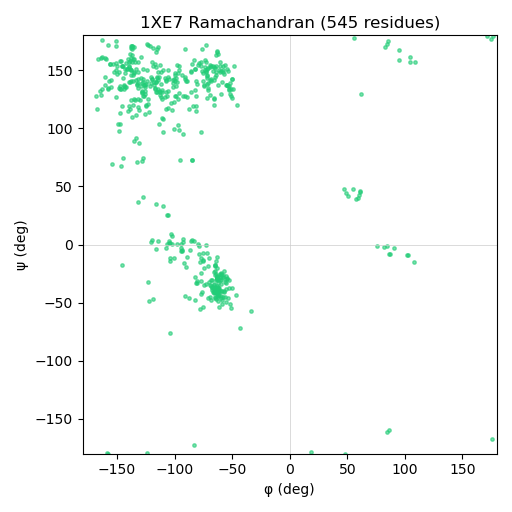 37.664 1.00 28.27 118 PRO C O 1
ATOM 3854 N N . ASP C 1 119 ? 174.867 116.857 36.584 1.00 27.73 119 ASP C N 1
ATOM 3855 C CA . ASP C 1 119 ? 176.278 116.665 36.900 1.00 29.73 119 ASP C CA 1
ATOM 3856 C C . ASP C 1 119 ? 176.609 117.006 38.352 1.00 29.34 119 ASP C C 1
ATOM 3857 O O . ASP C 1 119 ? 177.734 116.788 38.803 1.00 29.35 119 ASP C O 1
ATOM 3862 N N . GLY C 1 120 ? 175.641 117.558 39.078 1.00 28.68 120 GLY C N 1
ATOM 3863 C CA . GLY C 1 120 ? 175.877 117.892 40.472 1.00 26.72 120 GLY C CA 1
ATOM 3864 C C . GLY C 1 120 ? 176.121 119.356 40.787 1.00 26.68 120 GLY C C 1
ATOM 3865 O O . GLY C 1 120 ? 176.163 119.739 41.956 1.00 25.73 120 GLY C O 1
ATOM 3866 N N . GLN C 1 121 ? 176.291 120.184 39.761 1.00 25.03 121 GLN C N 1
ATOM 3867 C CA . GLN C 1 121 ? 176.519 121.603 39.996 1.00 25.61 121 GLN C CA 1
ATOM 3868 C C . GLN C 1 121 ? 175.284 122.240 40.628 1.00 24.96 121 GLN C C 1
ATOM 3869 O O . GLN C 1 121 ? 174.155 121.908 40.271 1.00 24.61 121 GLN C O 1
ATOM 3875 N N . VAL C 1 122 ? 175.509 123.152 41.568 1.00 22.91 122 VAL C N 1
ATOM 3876 C CA . VAL C 1 122 ? 174.419 123.850 42.241 1.00 24.62 122 VAL C CA 1
ATOM 3877 C C . VAL C 1 122 ? 174.490 125.340 41.941 1.00 24.09 122 VAL C C 1
ATOM 3878 O O . VAL C 1 122 ? 175.560 125.938 42.001 1.00 24.88 122 VAL C O 1
ATOM 3882 N N . LYS C 1 123 ? 173.344 125.929 41.611 1.00 23.47 123 LYS C N 1
ATOM 3883 C CA . LYS C 1 123 ? 173.261 127.355 41.314 1.00 23.81 123 LYS C CA 1
ATOM 3884 C C . LYS C 1 123 ? 172.176 127.989 42.164 1.00 22.40 123 LYS C C 1
ATOM 3885 O O . LYS C 1 123 ? 171.137 127.380 42.398 1.00 23.82 123 LYS C O 1
ATOM 3891 N N . SER C 1 124 ? 172.416 129.211 42.624 1.00 21.65 124 SER C N 1
ATOM 3892 C CA . SER C 1 124 ? 171.425 129.920 43.423 1.00 20.92 124 SER C CA 1
ATOM 3893 C C . SER C 1 124 ? 171.463 131.393 43.056 1.00 19.67 124 SER C C 1
ATOM 3894 O O . SER C 1 124 ? 172.535 131.983 42.912 1.00 20.37 124 SER C O 1
ATOM 3897 N N . PHE C 1 125 ? 170.286 131.980 42.889 1.00 18.95 125 PHE C N 1
ATOM 3898 C CA . PHE C 1 125 ? 170.194 133.386 42.530 1.00 19.28 125 PHE C CA 1
ATOM 3899 C C . PHE C 1 125 ? 168.924 133.992 43.099 1.00 19.43 125 PHE C C 1
ATOM 3900 O O . PHE C 1 125 ? 167.939 133.292 43.321 1.00 20.07 125 PHE C O 1
ATOM 3908 N N . LYS C 1 126 ? 168.952 135.298 43.334 1.00 20.18 126 LYS C N 1
ATOM 3909 C CA . LYS C 1 126 ? 167.795 135.984 43.890 1.00 20.64 126 LYS C CA 1
ATOM 3910 C C . LYS C 1 126 ? 166.887 136.577 42.827 1.00 18.93 126 LYS C C 1
ATOM 3911 O O . LYS C 1 126 ? 167.345 137.020 41.771 1.00 18.98 126 LYS C O 1
ATOM 3917 N N . VAL C 1 127 ? 165.593 136.558 43.124 1.00 17.93 127 VAL C N 1
ATOM 3918 C CA . VAL C 1 127 ? 164.563 137.073 42.240 1.00 20.00 127 VAL C CA 1
ATOM 3919 C C . VAL C 1 127 ? 163.902 138.283 42.885 1.00 19.42 127 VAL C C 1
ATOM 3920 O O . VAL C 1 127 ? 163.549 138.259 44.071 1.00 19.79 127 VAL C O 1
ATOM 3924 N N . GLY C 1 128 ? 163.733 139.338 42.098 1.00 19.03 128 GLY C N 1
ATOM 3925 C CA . GLY C 1 128 ? 163.132 140.561 42.601 1.00 19.95 128 GLY C CA 1
ATOM 3926 C C . GLY C 1 128 ? 163.260 141.653 41.558 1.00 21.35 128 GLY C C 1
ATOM 3927 O O . GLY C 1 128 ? 163.838 141.419 40.494 1.00 20.25 128 GLY C O 1
ATOM 3928 N N . PHE C 1 129 ? 162.740 142.842 41.850 1.00 22.44 129 PHE C N 1
ATOM 3929 C CA . PHE C 1 129 ? 162.804 143.940 40.888 1.00 22.67 129 PHE C CA 1
ATOM 3930 C C . PHE C 1 129 ? 163.995 144.888 41.037 1.00 24.99 129 PHE C C 1
ATOM 3931 O O . PHE C 1 129 ? 164.182 145.783 40.215 1.00 25.54 129 PHE C O 1
ATOM 3939 N N . ASP C 1 130 ? 164.806 144.692 42.072 1.00 25.19 130 ASP C N 1
ATOM 3940 C CA . ASP C 1 130 ? 165.981 145.539 42.277 1.00 25.74 130 ASP C CA 1
ATOM 3941 C C . ASP C 1 130 ? 167.134 144.970 41.447 1.00 23.89 130 ASP C C 1
ATOM 3942 O O . ASP C 1 130 ? 168.080 144.388 41.978 1.00 24.24 130 ASP C O 1
ATOM 3947 N N . TYR C 1 131 ? 167.051 145.137 40.130 1.00 24.22 131 TYR C N 1
ATOM 3948 C CA . TYR C 1 131 ? 168.075 144.608 39.240 1.00 23.93 131 TYR C CA 1
ATOM 3949 C C . TYR C 1 131 ? 169.446 145.254 39.435 1.00 23.56 131 TYR C C 1
ATOM 3950 O O . TYR C 1 131 ? 170.463 144.631 39.147 1.00 23.99 131 TYR C O 1
ATOM 3959 N N . LYS C 1 132 ? 169.479 146.493 39.923 1.00 25.25 132 LYS C N 1
ATOM 3960 C CA . LYS C 1 132 ? 170.758 147.167 40.140 1.00 28.58 132 LYS C CA 1
ATOM 3961 C C . LYS C 1 132 ? 171.600 146.389 41.144 1.00 29.71 132 LYS C C 1
ATOM 3962 O O . LYS C 1 132 ? 172.826 146.469 41.135 1.00 31.22 132 LYS C O 1
ATOM 3968 N N . ASN C 1 133 ? 170.939 145.625 42.005 1.00 30.15 133 ASN C N 1
ATOM 3969 C CA . ASN C 1 133 ? 171.655 144.829 42.987 1.00 30.89 133 ASN C CA 1
ATOM 3970 C C . ASN C 1 133 ? 171.659 143.333 42.673 1.00 30.65 133 ASN C C 1
ATOM 3971 O O . ASN C 1 133 ? 171.792 142.502 43.570 1.00 30.08 133 ASN C O 1
ATOM 3976 N N . GLY C 1 134 ? 171.507 143.000 41.392 1.00 28.40 134 GLY C N 1
ATOM 3977 C CA . GLY C 1 134 ? 171.564 141.608 40.974 1.00 27.77 134 GLY C CA 1
ATOM 3978 C C . GLY C 1 134 ? 170.316 140.741 40.917 1.00 25.98 134 GLY C C 1
ATOM 3979 O O . GLY C 1 134 ? 170.406 139.586 40.504 1.00 26.32 134 GLY C O 1
ATOM 3980 N N . GLU C 1 135 ? 169.164 141.261 41.321 1.00 24.54 135 GLU C N 1
ATOM 3981 C CA . GLU C 1 135 ? 167.939 140.459 41.285 1.00 22.51 135 GLU C CA 1
ATOM 3982 C C . GLU C 1 135 ? 167.420 140.341 39.853 1.00 21.29 135 GLU C C 1
ATOM 3983 O O . GLU C 1 135 ? 167.620 141.246 39.039 1.00 21.72 135 GLU C O 1
ATOM 3989 N N . VAL C 1 136 ? 166.765 139.225 39.537 1.00 18.90 136 VAL C N 1
ATOM 3990 C CA . VAL C 1 136 ? 166.227 139.046 38.189 1.00 19.16 136 VAL C CA 1
ATOM 3991 C C . VAL C 1 136 ? 164.709 138.901 38.238 1.00 19.69 136 VAL C C 1
ATOM 3992 O O . VAL C 1 136 ? 164.159 138.482 39.256 1.00 19.75 136 VAL C O 1
ATOM 3996 N N . SER C 1 137 ? 164.036 139.263 37.146 1.00 19.35 137 SER C N 1
ATOM 3997 C CA . SER C 1 137 ? 162.576 139.178 37.095 1.00 18.29 137 SER C CA 1
ATOM 3998 C C . SER C 1 137 ? 162.064 138.259 35.985 1.00 18.87 137 SER C C 1
ATOM 3999 O O . SER C 1 137 ? 160.857 138.120 35.782 1.00 19.25 137 SER C O 1
ATOM 4002 N N . GLN C 1 138 ? 163.001 137.641 35.274 1.00 18.20 138 GLN C N 1
ATOM 4003 C CA . GLN C 1 138 ? 162.705 136.666 34.223 1.00 18.56 138 GLN C CA 1
ATOM 4004 C C . GLN C 1 138 ? 163.814 135.627 34.333 1.00 19.81 138 GLN C C 1
ATOM 4005 O O . GLN C 1 138 ? 164.980 135.990 34.484 1.00 19.82 138 GLN C O 1
ATOM 4011 N N . TRP C 1 139 ? 163.469 134.343 34.301 1.00 18.21 139 TRP C N 1
ATOM 4012 C CA . TRP C 1 139 ? 164.507 133.321 34.346 1.00 19.23 139 TRP C CA 1
ATOM 4013 C C . TRP C 1 139 ? 163.996 132.021 33.759 1.00 19.28 139 TRP C C 1
ATOM 4014 O O . TRP C 1 139 ? 162.832 131.653 33.943 1.00 17.40 139 TRP C O 1
ATOM 4025 N N . VAL C 1 140 ? 164.870 131.347 33.018 1.00 18.74 140 VAL C N 1
ATOM 4026 C CA . VAL C 1 140 ? 164.517 130.076 32.403 1.00 19.18 140 VAL C CA 1
ATOM 4027 C C . VAL C 1 140 ? 165.279 128.940 33.054 1.00 20.74 140 VAL C C 1
ATOM 4028 O O . VAL C 1 140 ? 166.496 129.022 33.239 1.00 23.33 140 VAL C O 1
ATOM 4032 N N . VAL C 1 141 ? 164.564 127.885 33.424 1.00 20.97 141 VAL C N 1
ATOM 4033 C CA . VAL C 1 141 ? 165.227 126.720 33.998 1.00 20.28 141 VAL C CA 1
ATOM 4034 C C . VAL C 1 141 ? 165.169 125.643 32.922 1.00 20.59 141 VAL C C 1
ATOM 4035 O O . VAL C 1 141 ? 164.085 125.209 32.527 1.00 19.56 141 VAL C O 1
ATOM 4039 N N . PRO C 1 142 ? 166.337 125.212 32.416 1.00 21.03 142 PRO C N 1
ATOM 4040 C CA . PRO C 1 142 ? 166.384 124.179 31.372 1.00 21.03 142 PRO C CA 1
ATOM 4041 C C . PRO C 1 142 ? 165.756 122.871 31.838 1.00 20.36 142 PRO C C 1
ATOM 4042 O O . PRO C 1 142 ? 165.680 122.601 33.037 1.00 21.36 142 PRO C O 1
ATOM 4046 N N . GLY C 1 143 ? 165.313 122.059 30.883 1.00 21.57 143 GLY C N 1
ATOM 4047 C CA . GLY C 1 143 ? 164.725 120.777 31.226 1.00 21.24 143 GLY C CA 1
ATOM 4048 C C . GLY C 1 143 ? 165.758 119.875 31.884 1.00 23.25 143 GLY C C 1
ATOM 4049 O O . GLY C 1 143 ? 166.957 119.986 31.599 1.00 21.67 143 GLY C O 1
ATOM 4050 N N . GLY C 1 144 ? 165.301 119.010 32.788 1.00 22.34 144 GLY C N 1
ATOM 4051 C CA . GLY C 1 144 ? 166.196 118.074 33.458 1.00 24.39 144 GLY C CA 1
ATOM 4052 C C . GLY C 1 144 ? 166.934 118.603 34.675 1.00 24.12 144 GLY C C 1
ATOM 4053 O O . GLY C 1 144 ? 167.683 117.877 35.324 1.00 25.52 144 GLY C O 1
ATOM 4054 N N . VAL C 1 145 ? 166.717 119.873 34.990 1.00 22.16 145 VAL C N 1
ATOM 4055 C CA . VAL C 1 145 ? 167.369 120.519 36.122 1.00 21.56 145 VAL C CA 1
ATOM 4056 C C . VAL C 1 145 ? 166.428 120.568 37.325 1.00 21.99 145 VAL C C 1
ATOM 4057 O O . VAL C 1 145 ? 165.290 121.021 37.203 1.00 22.84 145 VAL C O 1
ATOM 4061 N N . PHE C 1 146 ? 166.877 120.090 38.481 1.00 22.32 146 PHE C N 1
ATOM 4062 C CA . PHE C 1 146 ? 166.020 120.150 39.661 1.00 21.99 146 PHE C CA 1
ATOM 4063 C C . PHE C 1 146 ? 165.987 121.592 40.147 1.00 23.15 146 PHE C C 1
ATOM 4064 O O . PHE C 1 146 ? 167.019 122.265 40.193 1.00 22.26 146 PHE C O 1
ATOM 4072 N N . LYS C 1 147 ? 164.801 122.063 40.508 1.00 22.16 147 LYS C N 1
ATOM 4073 C CA . LYS C 1 147 ? 164.658 123.427 40.984 1.00 23.01 147 LYS C CA 1
ATOM 4074 C C . LYS C 1 147 ? 163.813 123.510 42.241 1.00 22.55 147 LYS C C 1
ATOM 4075 O O . LYS C 1 147 ? 162.814 122.794 42.392 1.00 22.56 147 LYS C O 1
ATOM 4081 N N . ALA C 1 148 ? 164.227 124.399 43.133 1.00 20.92 148 ALA C N 1
ATOM 4082 C CA . ALA C 1 148 ? 163.529 124.648 44.381 1.00 20.47 148 ALA C CA 1
ATOM 4083 C C . ALA C 1 148 ? 163.584 126.149 44.591 1.00 19.79 148 ALA C C 1
ATOM 4084 O O . ALA C 1 148 ? 164.435 126.839 44.017 1.00 19.40 148 ALA C O 1
ATOM 4086 N N . SER C 1 149 ? 162.681 126.663 45.410 1.00 19.65 149 SER C N 1
ATOM 4087 C CA . SER C 1 149 ? 162.674 128.090 45.680 1.00 20.12 149 SER C CA 1
ATOM 4088 C C . SER C 1 149 ? 162.211 128.362 47.099 1.00 20.83 149 SER C C 1
ATOM 4089 O O . SER C 1 149 ? 161.559 127.523 47.728 1.00 20.06 149 SER C O 1
ATOM 4092 N N . PHE C 1 150 ? 162.582 129.524 47.616 1.00 19.34 150 PHE C N 1
ATOM 4093 C CA . PHE C 1 150 ? 162.123 129.906 48.933 1.00 19.84 150 PHE C CA 1
ATOM 4094 C C . PHE C 1 150 ? 161.904 131.398 48.983 1.00 20.98 150 PHE C C 1
ATOM 4095 O O . PHE C 1 150 ? 162.486 132.167 48.208 1.00 21.69 150 PHE C O 1
ATOM 4103 N N . LEU C 1 151 ? 161.009 131.783 49.877 1.00 20.28 151 LEU C N 1
ATOM 4104 C CA . LEU C 1 151 ? 160.612 133.162 50.078 1.00 22.70 151 LEU C CA 1
ATOM 4105 C C . LEU C 1 151 ? 161.703 134.022 50.700 1.00 22.00 151 LEU C C 1
ATOM 4106 O O . LEU C 1 151 ? 162.443 133.567 51.577 1.00 22.46 151 LEU C O 1
ATOM 4111 N N . LEU C 1 152 ? 161.812 135.265 50.236 1.00 22.11 152 LEU C N 1
ATOM 4112 C CA . LEU C 1 152 ? 162.768 136.199 50.811 1.00 23.09 152 LEU C CA 1
ATOM 4113 C C . LEU C 1 152 ? 161.936 137.300 51.452 1.00 24.10 152 LEU C C 1
ATOM 4114 O O . LEU C 1 152 ? 160.897 137.697 50.917 1.00 22.41 152 LEU C O 1
ATOM 4119 N N . PRO C 1 153 ? 162.372 137.799 52.618 1.00 24.01 153 PRO C N 1
ATOM 4120 C CA . PRO C 1 153 ? 161.642 138.861 53.314 1.00 25.01 153 PRO C CA 1
ATOM 4121 C C . PRO C 1 153 ? 161.440 140.067 52.406 1.00 24.81 153 PRO C C 1
ATOM 4122 O O . PRO C 1 153 ? 162.355 140.467 51.698 1.00 24.17 153 PRO C O 1
ATOM 4126 N N . ASN C 1 154 ? 160.245 140.644 52.430 1.00 25.28 154 ASN C N 1
ATOM 4127 C CA . ASN C 1 154 ? 159.967 141.816 51.615 1.00 26.37 154 ASN C CA 1
ATOM 4128 C C . ASN C 1 154 ? 158.690 142.503 52.089 1.00 28.38 154 ASN C C 1
ATOM 4129 O O . ASN C 1 154 ? 157.661 141.860 52.314 1.00 27.06 154 ASN C O 1
ATOM 4134 N N . GLU C 1 155 ? 158.763 143.818 52.257 1.00 31.40 155 GLU C N 1
ATOM 4135 C CA . GLU C 1 155 ? 157.606 144.582 52.711 1.00 35.10 155 GLU C CA 1
ATOM 4136 C C . GLU C 1 155 ? 156.628 144.878 51.580 1.00 34.03 155 GLU C C 1
ATOM 4137 O O . GLU C 1 155 ? 155.418 144.928 51.803 1.00 34.73 155 GLU C O 1
ATOM 4143 N N . GLU C 1 156 ? 157.153 145.062 50.372 1.00 35.13 156 GLU C N 1
ATOM 4144 C CA . GLU C 1 156 ? 156.325 145.378 49.211 1.00 35.47 156 GLU C CA 1
ATOM 4145 C C . GLU C 1 156 ? 155.158 144.429 48.965 1.00 34.81 156 GLU C C 1
ATOM 4146 O O . GLU C 1 156 ? 154.124 144.849 48.452 1.00 34.94 156 GLU C O 1
ATOM 4152 N N . PHE C 1 157 ? 155.303 143.162 49.337 1.00 31.96 157 PHE C N 1
ATOM 4153 C CA . PHE C 1 157 ? 154.225 142.204 49.111 1.00 29.69 157 PHE C CA 1
ATOM 4154 C C . PHE C 1 157 ? 153.883 141.353 50.342 1.00 29.39 157 PHE C C 1
ATOM 4155 O O . PHE C 1 157 ? 153.562 140.173 50.222 1.00 29.71 157 PHE C O 1
ATOM 4163 N N . ASP C 1 158 ? 153.952 141.957 51.527 1.00 30.80 158 ASP C N 1
ATOM 4164 C CA . ASP C 1 158 ? 153.618 141.250 52.768 1.00 30.03 158 ASP C CA 1
ATOM 4165 C C . ASP C 1 158 ? 154.339 139.916 52.916 1.00 27.56 158 ASP C C 1
ATOM 4166 O O . ASP C 1 158 ? 153.740 138.925 53.337 1.00 27.67 158 ASP C O 1
ATOM 4171 N N . ASN C 1 159 ? 155.622 139.888 52.568 1.00 25.10 159 ASN C N 1
ATOM 4172 C CA . ASN C 1 159 ? 156.408 138.669 52.658 1.00 25.64 159 ASN C CA 1
ATOM 4173 C C . ASN C 1 159 ? 155.830 137.545 51.804 1.00 25.16 159 ASN C C 1
ATOM 4174 O O . ASN C 1 159 ? 155.806 136.376 52.204 1.00 25.98 159 ASN C O 1
ATOM 4179 N N . GLY C 1 160 ? 155.369 137.921 50.615 1.00 23.83 160 GLY C N 1
ATOM 4180 C CA . GLY C 1 160 ? 154.833 136.960 49.670 1.00 23.09 160 GLY C CA 1
ATOM 4181 C C . GLY C 1 160 ? 155.753 136.924 48.460 1.00 21.83 160 GLY C C 1
ATOM 4182 O O . GLY C 1 160 ? 156.640 137.769 48.337 1.00 19.16 160 GLY C O 1
ATOM 4183 N N . PHE C 1 161 ? 155.548 135.956 47.570 1.00 19.54 161 PHE C N 1
ATOM 4184 C CA . PHE C 1 161 ? 156.374 135.820 46.366 1.00 19.65 161 PHE C CA 1
ATOM 4185 C C . PHE C 1 161 ? 155.480 135.221 45.285 1.00 19.43 161 PHE C C 1
ATOM 4186 O O . PHE C 1 161 ? 155.187 134.029 45.307 1.00 18.71 161 PHE C O 1
ATOM 4194 N N . LEU C 1 162 ? 155.038 136.064 44.352 1.00 19.24 162 LEU C N 1
ATOM 4195 C CA . LEU C 1 162 ? 154.148 135.642 43.273 1.00 19.89 162 LEU C CA 1
ATOM 4196 C C . LEU C 1 162 ? 154.805 135.685 41.901 1.00 19.98 162 LEU C C 1
ATOM 4197 O O . LEU C 1 162 ? 155.378 136.702 41.513 1.00 18.50 162 LEU C O 1
ATOM 4202 N N . ILE C 1 163 ? 154.719 134.577 41.171 1.00 18.55 163 ILE C N 1
ATOM 4203 C CA . ILE C 1 163 ? 155.274 134.517 39.822 1.00 19.91 163 ILE C CA 1
ATOM 4204 C C . ILE C 1 163 ? 154.302 133.799 38.905 1.00 19.00 163 ILE C C 1
ATOM 4205 O O . ILE C 1 163 ? 153.292 133.250 39.346 1.00 19.96 163 ILE C O 1
ATOM 4210 N N . SER C 1 164 ? 154.601 133.838 37.616 1.00 18.89 164 SER C N 1
ATOM 4211 C CA . SER C 1 164 ? 153.822 133.113 36.624 1.00 17.92 164 SER C CA 1
ATOM 4212 C C . SER C 1 164 ? 154.847 132.187 35.983 1.00 19.08 164 SER C C 1
ATOM 4213 O O . SER C 1 164 ? 156.019 132.563 35.837 1.00 19.00 164 SER C O 1
ATOM 4216 N N . GLU C 1 165 ? 154.422 130.979 35.624 1.00 17.12 165 GLU C N 1
ATOM 4217 C CA . GLU C 1 165 ? 155.311 130.021 34.976 1.00 18.30 165 GLU C CA 1
ATOM 4218 C C . GLU C 1 165 ? 154.671 129.584 33.673 1.00 18.90 165 GLU C C 1
ATOM 4219 O O . GLU C 1 165 ? 153.460 129.357 33.622 1.00 19.55 165 GLU C O 1
ATOM 4225 N N . VAL C 1 166 ? 155.474 129.478 32.624 1.00 17.59 166 VAL C N 1
ATOM 4226 C CA . VAL C 1 166 ? 154.970 129.020 31.335 1.00 17.72 166 VAL C CA 1
ATOM 4227 C C . VAL C 1 166 ? 155.815 127.822 30.911 1.00 19.42 166 VAL C C 1
ATOM 4228 O O . VAL C 1 166 ? 157.034 127.927 30.773 1.00 21.09 166 VAL C O 1
ATOM 4232 N N . VAL C 1 167 ? 155.157 126.678 30.739 1.00 20.71 167 VAL C N 1
ATOM 4233 C CA . VAL C 1 167 ? 155.821 125.445 30.336 1.00 21.88 167 VAL C CA 1
ATOM 4234 C C . VAL C 1 167 ? 155.455 125.155 28.885 1.00 20.79 167 VAL C C 1
ATOM 4235 O O . VAL C 1 167 ? 154.279 125.194 28.524 1.00 18.47 167 VAL C O 1
ATOM 4239 N N . VAL C 1 168 ? 156.469 124.866 28.072 1.00 19.59 168 VAL C N 1
ATOM 4240 C CA . VAL C 1 168 ? 156.292 124.567 26.652 1.00 19.57 168 VAL C CA 1
ATOM 4241 C C . VAL C 1 168 ? 157.230 123.410 26.289 1.00 20.89 168 VAL C C 1
ATOM 4242 O O . VAL C 1 168 ? 158.440 123.522 26.454 1.00 20.82 168 VAL C O 1
ATOM 4246 N N . PRO C 1 169 ? 156.683 122.269 25.834 1.00 20.65 169 PRO C N 1
ATOM 4247 C CA . PRO C 1 169 ? 155.258 121.975 25.639 1.00 20.45 169 PRO C CA 1
ATOM 4248 C C . PRO C 1 169 ? 154.549 122.030 26.986 1.00 18.37 169 PRO C C 1
ATOM 4249 O O . PRO C 1 169 ? 155.199 122.033 28.032 1.00 19.23 169 PRO C O 1
ATOM 4253 N N . GLY C 1 170 ? 153.222 122.067 26.964 1.00 18.22 170 GLY C N 1
ATOM 4254 C CA . GLY C 1 170 ? 152.468 122.145 28.201 1.00 16.69 170 GLY C CA 1
ATOM 4255 C C . GLY C 1 170 ? 152.684 121.043 29.221 1.00 20.29 170 GLY C C 1
ATOM 4256 O O . GLY C 1 170 ? 152.941 119.879 28.887 1.00 21.94 170 GLY C O 1
ATOM 4257 N N . PHE C 1 171 ? 152.553 121.416 30.488 1.00 19.70 171 PHE C N 1
ATOM 4258 C CA . PHE C 1 171 ? 152.736 120.482 31.587 1.00 21.86 171 PHE C CA 1
ATOM 4259 C C . PHE C 1 171 ? 151.975 119.161 31.455 1.00 22.09 171 PHE C C 1
ATOM 4260 O O . PHE C 1 171 ? 150.785 119.132 31.120 1.00 21.69 171 PHE C O 1
ATOM 4268 N N . ASP C 1 172 ? 152.683 118.068 31.726 1.00 20.87 172 ASP C N 1
ATOM 4269 C CA . ASP C 1 172 ? 152.102 116.730 31.709 1.00 22.49 172 ASP C CA 1
ATOM 4270 C C . ASP C 1 172 ? 152.838 115.957 32.801 1.00 23.56 172 ASP C C 1
ATOM 4271 O O . ASP C 1 172 ? 154.066 116.031 32.902 1.00 22.51 172 ASP C O 1
ATOM 4276 N N . PHE C 1 173 ? 152.097 115.232 33.633 1.00 23.31 173 PHE C N 1
ATOM 4277 C CA . PHE C 1 173 ? 152.722 114.479 34.714 1.00 23.96 173 PHE C CA 1
ATOM 4278 C C . PHE C 1 173 ? 153.797 113.518 34.216 1.00 24.53 173 PHE C C 1
ATOM 4279 O O . PHE C 1 173 ? 154.733 113.201 34.953 1.00 24.17 173 PHE C O 1
ATOM 4287 N N . GLU C 1 174 ? 153.665 113.069 32.971 1.00 24.40 174 GLU C N 1
ATOM 4288 C CA . GLU C 1 174 ? 154.636 112.152 32.367 1.00 26.87 174 GLU C CA 1
ATOM 4289 C C . GLU C 1 174 ? 156.017 112.784 32.199 1.00 27.50 174 GLU C C 1
ATOM 4290 O O . GLU C 1 174 ? 157.013 112.074 32.012 1.00 26.05 174 GLU C O 1
ATOM 4296 N N . ASP C 1 175 ? 156.077 114.111 32.242 1.00 26.92 175 ASP C N 1
ATOM 4297 C CA . ASP C 1 175 ? 157.348 114.821 32.071 1.00 26.56 175 ASP C CA 1
ATOM 4298 C C . ASP C 1 175 ? 157.854 115.385 33.396 1.00 26.33 175 ASP C C 1
ATOM 4299 O O . ASP C 1 175 ? 158.911 116.018 33.450 1.00 25.95 175 ASP C O 1
ATOM 4304 N N . HIS C 1 176 ? 157.102 115.143 34.461 1.00 25.53 176 HIS C N 1
ATOM 4305 C CA . HIS C 1 176 ? 157.426 115.678 35.778 1.00 28.29 176 HIS C CA 1
ATOM 4306 C C . HIS C 1 176 ? 157.994 114.655 36.754 1.00 29.03 176 HIS C C 1
ATOM 4307 O O . HIS C 1 176 ? 157.601 113.494 36.743 1.00 29.25 176 HIS C O 1
ATOM 4314 N N . THR C 1 177 ? 158.926 115.095 37.593 1.00 29.81 177 THR C N 1
ATOM 4315 C CA . THR C 1 177 ? 159.527 114.225 38.603 1.00 32.75 177 THR C CA 1
ATOM 4316 C C . THR C 1 177 ? 159.949 115.076 39.796 1.00 33.71 177 THR C C 1
ATOM 4317 O O . THR C 1 177 ? 160.650 116.077 39.631 1.00 32.77 177 THR C O 1
ATOM 4321 N N . PHE C 1 178 ? 159.515 114.701 40.996 1.00 34.61 178 PHE C N 1
ATOM 4322 C CA . PHE C 1 178 ? 159.919 115.452 42.174 1.00 36.78 178 PHE C CA 1
ATOM 4323 C C . PHE C 1 178 ? 161.055 114.701 42.859 1.00 36.84 178 PHE C C 1
ATOM 4324 O O . PHE C 1 178 ? 161.120 113.475 42.799 1.00 37.24 178 PHE C O 1
ATOM 4332 N N . LEU C 1 179 ? 161.970 115.437 43.480 1.00 36.63 179 LEU C N 1
ATOM 4333 C CA . LEU C 1 179 ? 163.100 114.822 44.166 1.00 37.35 179 LEU C CA 1
ATOM 4334 C C . LEU C 1 179 ? 162.536 114.034 45.345 1.00 37.75 179 LEU C C 1
ATOM 4335 O O . LEU C 1 179 ? 161.887 114.599 46.223 1.00 35.94 179 LEU C O 1
ATOM 4340 N N . LYS C 1 180 ? 162.780 112.729 45.356 1.00 39.68 180 LYS C N 1
ATOM 4341 C CA . LYS C 1 180 ? 162.258 111.872 46.412 1.00 42.08 180 LYS C CA 1
ATOM 4342 C C . LYS C 1 180 ? 162.695 112.237 47.828 1.00 42.75 180 LYS C C 1
ATOM 4343 O O . LYS C 1 180 ? 161.893 112.168 48.762 1.00 43.12 180 LYS C O 1
ATOM 4349 N N . GLY C 1 181 ? 163.955 112.628 47.997 1.00 41.96 181 GLY C N 1
ATOM 4350 C CA . GLY C 1 181 ? 164.418 112.983 49.325 1.00 41.19 181 GLY C CA 1
ATOM 4351 C C . GLY C 1 181 ? 165.892 113.316 49.422 1.00 40.97 181 GLY C C 1
ATOM 4352 O O . GLY C 1 181 ? 166.571 113.496 48.412 1.00 39.59 181 GLY C O 1
ATOM 4353 N N . GLU C 1 182 ? 166.385 113.388 50.654 1.00 41.79 182 GLU C N 1
ATOM 4354 C CA . GLU C 1 182 ? 167.782 113.709 50.914 1.00 42.84 182 GLU C CA 1
ATOM 4355 C C . GLU C 1 182 ? 168.754 112.671 50.355 1.00 42.34 182 GLU C C 1
ATOM 4356 O O . GLU C 1 182 ? 169.885 113.003 49.997 1.00 40.69 182 GLU C O 1
ATOM 4362 N N . ASP C 1 183 ? 168.323 111.416 50.275 1.00 42.68 183 ASP C N 1
ATOM 4363 C CA . ASP C 1 183 ? 169.195 110.374 49.740 1.00 42.86 183 ASP C CA 1
ATOM 4364 C C . ASP C 1 183 ? 169.502 110.639 48.271 1.00 42.06 183 ASP C C 1
ATOM 4365 O O . ASP C 1 183 ? 170.656 110.553 47.843 1.00 40.62 183 ASP C O 1
ATOM 4370 N N . GLU C 1 184 ? 168.470 110.959 47.498 1.00 41.10 184 GLU C N 1
ATOM 4371 C CA . GLU C 1 184 ? 168.666 111.240 46.082 1.00 40.20 184 GLU C CA 1
ATOM 4372 C C . GLU C 1 184 ? 169.492 112.507 45.919 1.00 38.38 184 GLU C C 1
ATOM 4373 O O . GLU C 1 184 ? 170.287 112.627 44.990 1.00 37.24 184 GLU C O 1
ATOM 4379 N N . LEU C 1 185 ? 169.294 113.453 46.829 1.00 37.88 185 LEU C N 1
ATOM 4380 C CA . LEU C 1 185 ? 170.028 114.710 46.790 1.00 37.75 185 LEU C CA 1
ATOM 4381 C C . LEU C 1 185 ? 171.512 114.436 47.017 1.00 38.34 185 LEU C C 1
ATOM 4382 O O . LEU C 1 185 ? 172.361 114.960 46.299 1.00 37.94 185 LEU C O 1
ATOM 4387 N N . LYS C 1 186 ? 171.820 113.605 48.010 1.00 38.39 186 LYS C N 1
ATOM 4388 C CA . LYS C 1 186 ? 173.208 113.261 48.313 1.00 39.70 186 LYS C CA 1
ATOM 4389 C C . LYS C 1 186 ? 173.911 112.654 47.101 1.00 39.05 186 LYS C C 1
ATOM 4390 O O . LYS C 1 186 ? 175.076 112.947 46.838 1.00 39.08 186 LYS C O 1
ATOM 4396 N N . HIS C 1 187 ? 173.203 111.804 46.365 1.00 39.36 187 HIS C N 1
ATOM 4397 C CA . HIS C 1 187 ? 173.782 111.161 45.190 1.00 39.73 187 HIS C CA 1
ATOM 4398 C C . HIS C 1 187 ? 174.151 112.184 44.118 1.00 38.63 187 HIS C C 1
ATOM 4399 O O . HIS C 1 187 ? 175.071 111.968 43.326 1.00 37.77 187 HIS C O 1
ATOM 4406 N N . LEU C 1 188 ? 173.436 113.303 44.107 1.00 36.63 188 LEU C N 1
ATOM 4407 C CA . LEU C 1 188 ? 173.683 114.357 43.130 1.00 35.74 188 LEU C CA 1
ATOM 4408 C C . LEU C 1 188 ? 174.742 115.372 43.539 1.00 34.19 188 LEU C C 1
ATOM 4409 O O . LEU C 1 188 ? 175.620 115.707 42.745 1.00 34.64 188 LEU C O 1
ATOM 4414 N N . VAL C 1 189 ? 174.672 115.857 44.776 1.00 34.28 189 VAL C N 1
ATOM 4415 C CA . VAL C 1 189 ? 175.611 116.880 45.225 1.00 34.35 189 VAL C CA 1
ATOM 4416 C C . VAL C 1 189 ? 176.566 116.511 46.353 1.00 35.00 189 VAL C C 1
ATOM 4417 O O . VAL C 1 189 ? 177.421 117.315 46.724 1.00 35.34 189 VAL C O 1
ATOM 4421 N N . GLY C 1 190 ? 176.428 115.310 46.901 1.00 35.37 190 GLY C N 1
ATOM 4422 C CA . GLY C 1 190 ? 177.309 114.906 47.984 1.00 35.23 190 GLY C CA 1
ATOM 4423 C C . GLY C 1 190 ? 176.688 115.177 49.340 1.00 35.61 190 GLY C C 1
ATOM 4424 O O . GLY C 1 190 ? 175.805 116.024 49.454 1.00 35.13 190 GLY C O 1
ATOM 4425 N N . PRO C 1 191 ? 177.148 114.487 50.397 1.00 36.49 191 PRO C N 1
ATOM 4426 C CA . PRO C 1 191 ? 176.628 114.648 51.760 1.00 36.75 191 PRO C CA 1
ATOM 4427 C C . PRO C 1 191 ? 176.633 116.057 52.356 1.00 36.10 191 PRO C C 1
ATOM 4428 O O . PRO C 1 191 ? 175.623 116.506 52.889 1.00 35.70 191 PRO C O 1
ATOM 4432 N N . GLU C 1 192 ? 177.760 116.752 52.276 1.00 37.13 192 GLU C N 1
ATOM 4433 C CA . GLU C 1 192 ? 177.839 118.095 52.837 1.00 38.33 192 GLU C CA 1
ATOM 4434 C C . GLU C 1 192 ? 176.876 119.087 52.186 1.00 37.91 192 GLU C C 1
ATOM 4435 O O . GLU C 1 192 ? 176.152 119.805 52.880 1.00 37.18 192 GLU C O 1
ATOM 4441 N N . LYS C 1 193 ? 176.859 119.130 50.859 1.00 36.55 193 LYS C N 1
ATOM 4442 C CA . LYS C 1 193 ? 175.964 120.046 50.165 1.00 35.37 193 LYS C CA 1
ATOM 4443 C C . LYS C 1 193 ? 174.515 119.607 50.358 1.00 34.40 193 LYS C C 1
ATOM 4444 O O . LYS C 1 193 ? 173.617 120.441 50.483 1.00 34.53 193 LYS C O 1
ATOM 4450 N N . ALA C 1 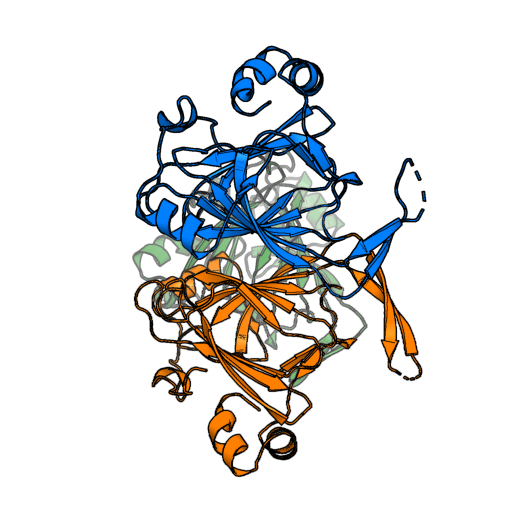194 ? 174.291 118.297 50.390 1.00 32.94 194 ALA C N 1
ATOM 4451 C CA . ALA C 1 194 ? 172.944 117.759 50.565 1.00 32.29 194 ALA C CA 1
ATOM 4452 C C . ALA C 1 194 ? 172.350 118.171 51.906 1.00 32.57 194 ALA C C 1
ATOM 4453 O O . ALA C 1 194 ? 171.153 118.433 52.009 1.00 32.69 194 ALA C O 1
ATOM 4455 N N . ALA C 1 195 ? 173.193 118.234 52.932 1.00 32.05 195 ALA C N 1
ATOM 4456 C CA . ALA C 1 195 ? 172.741 118.619 54.264 1.00 32.57 195 ALA C CA 1
ATOM 4457 C C . ALA C 1 195 ? 172.289 120.073 54.258 1.00 31.25 195 ALA C C 1
ATOM 4458 O O . ALA C 1 195 ? 171.280 120.426 54.866 1.00 31.70 195 ALA C O 1
ATOM 4460 N N . GLU C 1 196 ? 173.045 120.916 53.568 1.00 30.95 196 GLU C N 1
ATOM 4461 C CA . GLU C 1 196 ? 172.713 122.329 53.480 1.00 31.19 196 GLU C CA 1
ATOM 4462 C C . GLU C 1 196 ? 171.410 122.581 52.722 1.00 29.31 196 GLU C C 1
ATOM 4463 O O . GLU C 1 196 ? 170.676 123.516 53.043 1.00 28.87 196 GLU C O 1
ATOM 4469 N N . LEU C 1 197 ? 171.130 121.750 51.720 1.00 27.50 197 LEU C N 1
ATOM 4470 C CA . LEU C 1 197 ? 169.929 121.906 50.896 1.00 27.21 197 LEU C CA 1
ATOM 4471 C C . LEU C 1 197 ? 168.763 121.015 51.314 1.00 26.13 197 LEU C C 1
ATOM 4472 O O . LEU C 1 197 ? 167.698 121.057 50.703 1.00 24.74 197 LEU C O 1
ATOM 4477 N N . ALA C 1 198 ? 168.955 120.223 52.363 1.00 26.26 198 ALA C N 1
ATOM 4478 C CA . ALA C 1 198 ? 167.918 119.307 52.834 1.00 26.19 198 ALA C CA 1
ATOM 4479 C C . ALA C 1 198 ? 166.541 119.936 53.029 1.00 25.06 198 ALA C C 1
ATOM 4480 O O . ALA C 1 198 ? 165.522 119.310 52.740 1.00 24.76 198 ALA C O 1
ATOM 4482 N N . PHE C 1 199 ? 166.508 121.171 53.511 1.00 25.39 199 PHE C N 1
ATOM 4483 C CA . PHE C 1 199 ? 165.236 121.838 53.759 1.00 26.75 199 PHE C CA 1
ATOM 4484 C C . PHE C 1 199 ? 164.423 122.088 52.491 1.00 26.09 199 PHE C C 1
ATOM 4485 O O . PHE C 1 199 ? 163.216 122.323 52.557 1.00 25.63 199 PHE C O 1
ATOM 4493 N N . LEU C 1 200 ? 165.083 122.017 51.338 1.00 25.95 200 LEU C N 1
ATOM 4494 C CA . LEU C 1 200 ? 164.415 122.236 50.057 1.00 25.70 200 LEU C CA 1
ATOM 4495 C C . LEU C 1 200 ? 163.937 120.938 49.405 1.00 27.13 200 LEU C C 1
ATOM 4496 O O . LEU C 1 200 ? 163.369 120.959 48.310 1.00 23.54 200 LEU C O 1
ATOM 4501 N N . ALA C 1 201 ? 164.171 119.809 50.070 1.00 27.57 201 ALA C N 1
ATOM 4502 C CA . ALA C 1 201 ? 163.756 118.518 49.530 1.00 33.02 201 ALA C CA 1
ATOM 4503 C C . ALA C 1 201 ? 162.712 117.836 50.404 1.00 35.55 201 ALA C C 1
ATOM 4504 O O . ALA C 1 201 ? 162.646 118.077 51.608 1.00 35.94 201 ALA C O 1
ATOM 4506 N N . HIS C 1 202 ? 161.888 116.994 49.788 1.00 38.38 202 HIS C N 1
ATOM 4507 C CA . HIS C 1 202 ? 160.864 116.256 50.522 1.00 42.34 202 HIS C CA 1
ATOM 4508 C C . HIS C 1 202 ? 161.548 115.311 51.502 1.00 44.13 202 HIS C C 1
ATOM 4509 O O . HIS C 1 202 ? 162.739 115.034 51.375 1.00 44.81 202 HIS C O 1
ATOM 4516 N N . HIS C 1 203 ? 160.792 114.817 52.476 1.00 46.85 203 HIS C N 1
ATOM 4517 C CA . HIS C 1 203 ? 161.337 113.902 53.471 1.00 48.62 203 HIS C CA 1
ATOM 4518 C C . HIS C 1 203 ? 160.789 112.498 53.261 1.00 49.27 203 HIS C C 1
ATOM 4519 O O . HIS C 1 203 ? 159.610 112.325 52.950 1.00 50.97 203 HIS C O 1
#

Secondary structure (DSSP, 8-state):
-B------HHHHS--SS--HHHHHHHHHHT-EE-TTSSEEEEEEE-S-EEEE-----EEEES-EEEEEEEBTTB-EEEEEEESS-EEEEEEEE-EEEEEE-TTS-EEEEEESS-GGGT-BSEEEE-TT-EEEEEE---TTTTT-EEEEEEESSPP-GGGEEE--HHHHHHHHH-HHHHHHTGGG--/-------HHHHS--SS--HHHHHHHHHHT-EE-TTSSEEEEEEE-S-EEEEEEE--EEEEEEES-EEEEEEEBTTB-EEEEEEESS-EEEEEEEE-EEEEEE-TTS-EEEEEESS-GGGT-BSEEEE-TT-EEEEEE---GGGTS-EEEEEEESSPP-GGGEEE--HHHHHHHHS-TTHHHHSGGG--/--------HHHHS--SS--HHHHHHHHHHT-EE-TTSSEEEEEEE-S-EEEEE--EEEEES-EEEEEEEBTTB-EEEEEEESS-EEEEEEEE-EEEEEE-TTS-EEEEEESS-GGGT-BSEEEE-TT-EEEEEE---TTTTT-EEEEEEESSPP-GGGEEE---HHHHHHHH-HHHHHHHGGGS--

Organism: Saccharomyces cerevisiae (strain ATCC 204508 / S288c) (NCBI:txid559292)

Solvent-accessible surface area: 26493 Å² total; per-residue (Å²): 88,126,21,63,32,132,19,27,90,25,1,138,111,64,95,118,118,14,48,97,53,3,57,88,14,9,84,56,36,132,11,104,147,43,164,6,18,0,13,42,69,68,55,22,89,2,100,132,82,19,125,33,156,49,104,192,154,46,79,20,37,14,2,2,2,30,16,17,0,0,0,2,24,19,4,17,3,48,0,25,67,9,83,25,31,19,4,0,0,0,0,65,0,37,0,2,3,0,6,1,50,99,116,16,101,37,83,7,23,75,0,1,38,52,63,119,114,27,22,48,7,25,20,42,6,63,29,31,7,12,9,2,4,0,0,23,69,14,167,93,21,70,51,0,2,3,0,0,18,0,10,7,7,0,68,42,87,121,6,22,62,83,0,138,19,70,108,52,0,98,159,48,23,18,68,126,65,0,63,87,0,34,52,0,8,92,132,28,62,27,132,27,23,94,21,4,141,104,66,80,122,123,14,37,97,59,2,32,67,15,9,10,39,35,60,5,90,117,52,185,12,12,0,19,63,78,70,52,24,96,1,99,130,75,15,104,29,119,26,81,116,145,62,65,114,20,73,15,38,17,2,1,3,31,19,17,0,0,0,9,16,11,3,20,3,72,1,29,55,8,82,23,31,11,3,0,0,0,0,71,1,45,0,1,3,0,9,1,56,99,121,15,80,32,83,5,46,76,0,1,48,57,66,138,111,60,19,56,5,24,18,41,5,62,31,25,6,6,9,2,3,0,0,20,79,13,147,105,25,46,26,0,1,3,0,0,12,0,9,6,6,0,48,41,168,112,7,45,60,74,5,143,4,88,108,59,1,111,155,47,20,31,88,145,67,2,70,77,0,25,58,0,7,157,135,87,24,69,25,140,27,30,75,56,8,133,115,66,60,120,114,12,34,87,54,3,55,108,32,9,99,114,88,121,6,108,118,52,145,2,14,0,19,60,72,70,61,72,92,15,113,153,75,71,96,42,146,120,166,110,34,76,22,37,76,27,1,59,31,58,17,0,1,0,1,16,10,7,23,1,49,0,32,62,9,116,23,124,14,60,0,58,8,73,115,1,37,0,2,4,0,6,1,10,94,76,16,36,21,39,5,52,89,0,1,102,56,163,170,120,57,23,56,44,132,19,39,6,17,32,22,6,9,7,2,4,0,4,19,83,12,174,91,20,73,43,0,2,7,1,16,12,41,8,64,19,0,50,44,162,129,14,27,58,75,0,164,11,68,119,62,0,90,164,42,24,21,94,148,64,0,67,80,0,33,56,0,5,40,146

CATH classification: 2.60.120.10

Sequence (560 aa):
ANAAIEPASFVKVPMPEPPSSLQQLINDWQLIKHREGGYFKETDRSPYTMEVEKPVMVTRNQSTLIYYLLTPDSPIGKFHKNINRIIHILQRGKGQYVLVYPDGQVKSFKVGFDYKNGEVSQWVVPGGVFKKASFLLPNEEFDNGFLISEVVVPGFDFEDHTFLKGEDELKHLVGPEKAAELAFLAHNAAIEPASFVKVPMPEPPSSLQQLINDWQLIKHREGGYFKETDRSPYTMEVEKPVNTEMVTRNQSTLIYYLLTPDSPIGKFHKNINRIIHILQRRGKGQYVLVYPDGQVKSFKVGFDYKNGEVSQWVVPGGVFKASFLLPNEEFDNGFLISEVVVPGFDFEDHTFLKGEDELKHLVGPEKAAELAFLAHANAAIEPASFVKVPMPEPPSSLQQLINDWQLIKHREGGYFKETDRSPYTMEVEKEMVTRNQSTLIYYLLTPDSPIGKFHKNINRIIHIILQRGKGQYVLVYPDGQVKSFKVGFDYKNGEVSQWVVPGGVFKASFLLPNEEFDNGFLISEVVVPGFDFEDHTFLKGEDELKHLVGPEKAAELAFLAHH

B-factor: mean 32.4, std 11.54, range [11.63, 71.45]

Radius of gyration: 26.29 Å; Cα contacts (8 Å, |Δi|>4): 1392; chains: 3; bounding box: 68×63×70 Å

Foldseek 3Di:
DFDDPDDDPLLLPADQDFDVVVVVVCVVVVWDADPQWFTKDWPDFAPAWDFDDDVVRDIFGQKIKMKTKATSNTFKRAKKFFQFKKKKFWDDAKKKKWKAAQQQDIGIAIADDPVVVRHHGIDIGGGRIIMMMGFDQDDRHRSMTIMMMMTGRYDDCVRMGAQAALVSVCVRHNDVVSVVCRSRHD/DDDDDDDPLLLPFDQDFPPVVVVVCVVVVWDADPQFWTKDWPDFAPDKDWDWDPVVIDIDIFGQKIKMKTKAGSNTFKRAWKFFQFKKKKFWDDAKKKKWKQAQQLDIDMAIADDPVVVRHHGIDIGGGRIIMMMGFDDDVRSPRMTIMMMMTGRYDDVVGMGADAALVVVCVSYPNVVSVVCRSRHD/DADDDDDDDLLVPADQDFDPVVVVVCVVVVWDADPQFFTKDWPDFAPDWDWDPVVTDIFGQKIKMKTKAGSRGFKRAKKFFQFKKKKFWDDAKKKKWKAAQQQDIGMAIADDPVVVGHHGIDMDGGRIIMMMGFDDDDRRNSMTIMMMMTGRYDDVVGMDGQAALVSNCVRHNDVVSVVCRSRHDD

InterPro domains:
  IPR009327 Cupin domain of unknown function DUF985 [PF06172] (31-178)
  IPR009327 Cupin domain of unknown function DUF985 [cd06121] (31-186)
  IPR011051 RmlC-like cupin domain superfamily [SSF51182] (14-191)
  IPR014710 RmlC-like jelly roll fold [G3DSA:2.60.120.10] (1-201)
  IPR039935 Uncharacterized protein YML079W-like [PTHR33387] (22-188)

Nearest PDB structures (foldseek):
  1xe7-assembly1_A  TM=1.005E+00  e=1.907E-40  Saccharomyces cerevisiae
  1xe8-assembly2_C-2  TM=9.921E-01  e=1.058E-37  Saccharomyces cerevisiae
  1xe7-assembly2_C-2  TM=9.929E-01  e=9.994E-38  Saccharomyces cerevisiae
  1xe7-assembly1_B  TM=1.002E+00  e=8.694E-37  Saccharomyces cerevisiae
  1xe8-assembly1_B  TM=9.985E-01  e=2.288E-36  Saccharomyces cerevisiae

GO terms:
  GO:0005634 nucleus (C, HDA)
  GO:0005737 cytoplasm (C, HDA)
  GO:0072527 pyrimidine-containing compound metabolic process (P, IMP)